Protein AF-C4Y8Y9-F1 (afdb_monomer)

Foldseek 3Di:
DLVVVLVVLQVVLVVVVLLVLVVVVCVPDPPDQDLPDPNLVSLLVVLVSLLSQLLVCQLFLHARPDDPCNVVSLVSVPSNDHPPDDPLVVLLSLVSVVSVLLRVLLVVQVPDVVRDLDAPVPSPPVLVVSLVPDDPLALSNLLSQLLSLLRVLSSLLVVVLVVLVPDDPPDPDVVNLVVVVVSLVVNLVSLLSNLVSLLVSLVSLLVLVVCVVPDLPSLSSQLRSVNLQSLLCSLVSLLLSVLSLVLCLQQPQDQVSLVSSLVSLVSSVNSVVSSVVQLVVLLVLVVVLVVVVVVPPPDDDDPPPVVSVSSQSRGDHPVSSVVSVVVSVVSPDDSPDRDHRDNDDPVSNVVSVSVSSVCSNPPSSVSVVCCSNRHDD

Sequence (377 aa):
FTLWLISMSRSYLTDFKVMENFAELLRNNADSLNPDDIRLHLPRLYLSLFIIDNCFSLSFGCQSFLPDSFDLLYDNLSRLIPPNTSSCFVSNVQMAKIFHILVNDRRKSVLSVPAQTRRYSHLDPSFDYVRSKLHPRSYSLFFVNLLKDKCELYDFLMQLYDYLKCLPASNFDDDIYETIIEHQLKITRLVKKLSQSLLSFANYVSTIYSQQQASLSMGNDLLSPFFNVSYAQSFKLIKCCKLLIDSFFTHASDGELVSRSVKINQDLSIAYNLLMSNLNNNYNVVKNLRATFSRGFGGGTPGLSSTSEQVSSKCLGFASISMISKKVELLKLDFSNCPSPVDVSLGIKKKNIDVWKGEYLESIFPFFLTDDSEGWY

pLDDT: mean 77.34, std 14.38, range [33.84, 96.0]

Organism: Clavispora lusitaniae (strain ATCC 42720) (NCBI:txid306902)

Radius of gyration: 24.08 Å; Cα contacts (8 Å, |Δi|>4): 292; chains: 1; bounding box: 57×54×69 Å

Mean predicted aligned error: 10.25 Å

Solvent-accessible surface area (backbone atoms only — not comparable to full-atom values): 21383 Å² total; per-residue (Å²): 109,71,69,57,51,54,52,51,54,47,49,58,47,55,75,67,35,42,69,62,55,47,58,48,47,55,73,74,57,64,90,74,64,58,38,85,40,75,85,42,50,59,56,51,51,51,54,50,49,49,47,52,38,42,51,49,17,45,69,63,39,48,80,63,86,74,75,102,54,61,64,68,55,61,79,42,38,81,49,63,41,54,94,85,57,57,69,58,58,56,52,48,54,56,48,41,53,54,48,45,51,49,51,51,54,49,55,55,39,76,71,35,83,73,68,58,82,74,44,58,91,64,58,53,74,63,54,63,56,53,56,72,71,45,55,95,88,36,69,68,43,44,51,52,51,36,53,51,38,47,35,54,40,49,39,48,51,53,53,48,51,59,51,58,71,72,51,75,96,82,70,82,46,70,69,56,50,52,52,50,50,53,49,53,51,49,50,52,53,38,46,42,52,34,34,51,34,47,30,51,39,25,50,51,53,48,50,48,62,60,45,43,81,77,37,85,78,74,32,57,69,52,58,34,79,62,45,63,52,56,56,53,43,51,57,52,51,49,48,58,47,44,55,58,41,51,49,35,64,75,34,54,56,44,51,66,59,39,54,54,38,50,55,43,48,51,42,40,45,52,24,49,50,43,44,52,53,51,52,52,51,41,50,53,53,53,52,51,51,50,54,53,60,69,66,56,80,72,84,68,84,83,75,84,60,77,68,64,63,62,58,69,57,48,45,75,51,70,68,55,48,56,52,38,54,56,52,54,63,72,64,68,83,78,75,83,83,72,78,77,73,58,91,61,58,71,75,55,41,55,54,25,48,55,52,44,50,50,46,38,68,73,51,51,48,52,49,54,54,46,42,49,60,57,46,42,122

Secondary structure (DSSP, 8-state):
-HHHHHHHHHHHHHHTTHHHHHHHHHHH--S---TT-GGGHHHHHHHHHHHHHHHHHHHHT----S-S-HHHHHHTHHHHS-TT--HHHHHHHHHHHHHHHHHHHHHHHHT-SS-----GGGS-THHHHHHHTS-TTSHHHHHHHHHHHHHHHHHHHHHHHHHHHHS-TT---HHHHHHHHHHHHHHHHHHHHHHHHHHHHHHHHHHHHHHHTT-SSGGGGGG-HHHHHHHHHHHHHHHHHHHHHHHHHHH---HHHHHHHHHHHHHHHHHHHHHHHHHHHHHHHHHHHHHHHHHSSSSS-----HHHHHHHTSS--HHHHHHHHHHHHHH-------PPP----HHHHHHHHHHHHHHIIIIIHHHHHHHHHHS--

Structure (mmCIF, N/CA/C/O backbone):
data_AF-C4Y8Y9-F1
#
_entry.id   AF-C4Y8Y9-F1
#
loop_
_atom_site.group_PDB
_atom_site.id
_atom_site.type_symbol
_atom_site.label_atom_id
_atom_site.label_alt_id
_atom_site.label_comp_id
_atom_site.label_asym_id
_atom_site.label_entity_id
_atom_site.label_seq_id
_atom_site.pdbx_PDB_ins_code
_atom_site.Cartn_x
_atom_site.Cartn_y
_atom_site.Cartn_z
_atom_site.occupancy
_atom_site.B_iso_or_equiv
_atom_site.auth_seq_id
_atom_site.auth_comp_id
_atom_site.auth_asym_id
_atom_site.auth_atom_id
_atom_site.pdbx_PDB_model_num
ATOM 1 N N . PHE A 1 1 ? -6.750 0.121 -23.283 1.00 58.53 1 PHE A N 1
ATOM 2 C CA . PHE A 1 1 ? -5.583 0.666 -24.008 1.00 58.53 1 PHE A CA 1
ATOM 3 C C . PHE A 1 1 ? -4.261 0.196 -23.395 1.00 58.53 1 PHE A C 1
ATOM 5 O O . PHE A 1 1 ? -3.571 -0.565 -24.052 1.00 58.53 1 PHE A O 1
ATOM 12 N N . THR A 1 2 ? -3.934 0.527 -22.137 1.00 69.19 2 THR A N 1
ATOM 13 C CA . THR A 1 2 ? -2.657 0.132 -21.490 1.00 69.19 2 THR A CA 1
ATOM 14 C C . THR A 1 2 ? -2.396 -1.379 -21.477 1.00 69.19 2 THR A C 1
ATOM 16 O O . THR A 1 2 ? -1.322 -1.818 -21.862 1.00 69.19 2 THR A O 1
ATOM 19 N N . LEU A 1 3 ? -3.400 -2.184 -21.126 1.00 72.06 3 LEU A N 1
ATOM 20 C CA . LEU A 1 3 ? -3.298 -3.650 -21.102 1.00 72.06 3 LEU A CA 1
ATOM 21 C C . LEU A 1 3 ? -3.025 -4.256 -22.491 1.00 72.06 3 LEU A C 1
ATOM 23 O O . LEU A 1 3 ? -2.255 -5.201 -22.625 1.00 72.06 3 LEU A O 1
ATOM 27 N N . TRP A 1 4 ? -3.604 -3.663 -23.537 1.00 75.69 4 TRP A N 1
ATOM 28 C CA . TRP A 1 4 ? -3.367 -4.074 -24.921 1.00 75.69 4 TRP A CA 1
ATOM 29 C C . TRP A 1 4 ? -1.930 -3.772 -25.357 1.00 75.69 4 TRP A C 1
ATOM 31 O O . TRP A 1 4 ? -1.283 -4.634 -25.939 1.00 75.69 4 TRP A O 1
ATOM 41 N N . LEU A 1 5 ? -1.395 -2.600 -24.993 1.00 77.62 5 LEU A N 1
ATOM 42 C CA . LEU A 1 5 ? 0.005 -2.257 -25.254 1.00 77.62 5 LEU A CA 1
ATOM 43 C C . LEU A 1 5 ? 0.971 -3.208 -24.540 1.00 77.62 5 LEU A C 1
ATOM 45 O O . LEU A 1 5 ? 1.889 -3.713 -25.176 1.00 77.62 5 LEU A O 1
ATOM 49 N N . ILE A 1 6 ? 0.737 -3.505 -23.255 1.00 82.25 6 ILE A N 1
ATOM 50 C CA . ILE A 1 6 ? 1.566 -4.457 -22.496 1.00 82.25 6 ILE A CA 1
ATOM 51 C C . ILE A 1 6 ? 1.555 -5.832 -23.176 1.00 82.25 6 ILE A C 1
ATOM 53 O O . ILE A 1 6 ? 2.609 -6.428 -23.389 1.00 82.25 6 ILE A O 1
ATOM 57 N N . SER A 1 7 ? 0.372 -6.313 -23.568 1.00 78.88 7 SER A N 1
ATOM 58 C CA . SER A 1 7 ? 0.209 -7.603 -24.241 1.00 78.88 7 SER A CA 1
ATOM 59 C C . SER A 1 7 ? 0.896 -7.650 -25.611 1.00 78.88 7 SER A C 1
ATOM 61 O O . SER A 1 7 ? 1.605 -8.616 -25.894 1.00 78.88 7 SER A O 1
ATOM 63 N N . MET A 1 8 ? 0.761 -6.607 -26.438 1.00 82.94 8 MET A N 1
ATOM 64 C CA . MET A 1 8 ? 1.449 -6.539 -27.730 1.00 82.94 8 MET A CA 1
ATOM 65 C C . MET A 1 8 ? 2.966 -6.474 -27.565 1.00 82.94 8 MET A C 1
ATOM 67 O O . MET A 1 8 ? 3.682 -7.238 -28.209 1.00 82.94 8 MET A O 1
ATOM 71 N N . SER A 1 9 ? 3.468 -5.605 -26.683 1.00 84.62 9 SER A N 1
ATOM 72 C CA . SER A 1 9 ? 4.904 -5.499 -26.408 1.00 84.62 9 SER A CA 1
ATOM 73 C C . SER A 1 9 ? 5.473 -6.815 -25.884 1.00 84.62 9 SER A C 1
ATOM 75 O O . SER A 1 9 ? 6.554 -7.218 -26.310 1.00 84.62 9 SER A O 1
ATOM 77 N N . ARG A 1 10 ? 4.732 -7.528 -25.024 1.00 82.56 10 ARG A N 1
ATOM 78 C CA . ARG A 1 10 ? 5.098 -8.880 -24.588 1.00 82.56 10 ARG A CA 1
ATOM 79 C C . ARG A 1 10 ? 5.205 -9.831 -25.776 1.00 82.56 10 ARG A C 1
ATOM 81 O O . ARG A 1 10 ? 6.195 -10.551 -25.844 1.00 82.56 10 ARG A O 1
ATOM 88 N N . SER A 1 11 ? 4.223 -9.846 -26.679 1.00 83.56 11 SER A N 1
ATOM 89 C CA . SER A 1 11 ? 4.237 -10.728 -27.856 1.00 83.56 11 SER A CA 1
ATOM 90 C C . SER A 1 11 ? 5.502 -10.508 -28.681 1.00 83.56 11 SER A C 1
ATOM 92 O O . SER A 1 11 ? 6.286 -11.436 -28.839 1.00 83.56 11 SER A O 1
ATOM 94 N N . TYR A 1 12 ? 5.773 -9.260 -29.077 1.00 85.44 12 TYR A N 1
ATOM 95 C CA . TYR A 1 12 ? 6.965 -8.929 -29.860 1.00 85.44 12 TYR A CA 1
ATOM 96 C C . TYR A 1 12 ? 8.263 -9.334 -29.150 1.00 85.44 12 TYR A C 1
ATOM 98 O O . TYR A 1 12 ? 9.140 -9.943 -29.754 1.00 85.44 12 TYR A O 1
ATOM 106 N N . LEU A 1 13 ? 8.402 -9.033 -27.856 1.00 84.12 13 LEU A N 1
ATOM 107 C CA . LEU A 1 13 ? 9.619 -9.362 -27.101 1.00 84.12 13 LEU A CA 1
ATOM 108 C C . LEU A 1 13 ? 9.767 -10.872 -26.846 1.00 84.12 13 LEU A C 1
ATOM 110 O O . LEU A 1 13 ? 10.887 -11.364 -26.704 1.00 84.12 13 LEU A O 1
ATOM 114 N N . THR A 1 14 ? 8.660 -11.615 -26.833 1.00 82.88 14 THR A N 1
ATOM 115 C CA . THR A 1 14 ? 8.671 -13.083 -26.768 1.00 82.88 14 THR A CA 1
ATOM 116 C C . THR A 1 14 ? 9.121 -13.680 -28.099 1.00 82.88 14 THR A C 1
ATOM 118 O O . THR A 1 14 ? 9.955 -14.582 -28.092 1.00 82.88 14 THR A O 1
ATOM 121 N N . ASP A 1 15 ? 8.664 -13.131 -29.229 1.00 85.75 15 ASP A N 1
ATOM 122 C CA . ASP A 1 15 ? 9.084 -13.567 -30.569 1.00 85.75 15 ASP A CA 1
ATOM 123 C C . ASP A 1 15 ? 10.597 -13.386 -30.774 1.00 85.75 15 ASP A C 1
ATOM 125 O O . ASP A 1 15 ? 11.265 -14.239 -31.357 1.00 85.75 15 ASP A O 1
ATOM 129 N N . PHE A 1 16 ? 11.171 -12.319 -30.208 1.00 85.75 16 PHE A N 1
ATOM 130 C CA . PHE A 1 16 ? 12.621 -12.096 -30.183 1.00 85.75 16 PHE A CA 1
ATOM 131 C C . PHE A 1 16 ? 13.383 -12.969 -29.179 1.00 85.75 16 PHE A C 1
ATOM 133 O O . PHE A 1 16 ? 14.603 -12.833 -29.076 1.00 85.75 16 PHE A O 1
ATOM 140 N N . LYS A 1 17 ? 12.700 -13.835 -28.418 1.00 88.12 17 LYS A N 1
ATOM 141 C CA . LYS A 1 17 ? 13.302 -14.731 -27.419 1.00 88.12 17 LYS A CA 1
ATOM 142 C C . LYS A 1 17 ? 14.250 -14.004 -26.463 1.00 88.12 17 LYS A C 1
ATOM 144 O O . LYS A 1 17 ? 15.302 -14.521 -26.090 1.00 88.12 17 LYS A O 1
ATOM 149 N N . VAL A 1 18 ? 13.886 -12.780 -26.066 1.00 88.44 18 VAL A N 1
ATOM 150 C CA . VAL A 1 18 ? 14.783 -11.855 -25.347 1.00 88.44 18 VAL A CA 1
ATOM 151 C C . VAL A 1 18 ? 15.387 -12.496 -24.098 1.00 88.44 18 VAL A C 1
ATOM 153 O O . VAL A 1 18 ? 16.582 -12.349 -23.860 1.00 88.44 18 VAL A O 1
ATOM 156 N N . MET A 1 19 ? 14.594 -13.252 -23.335 1.00 88.62 19 MET A N 1
ATOM 157 C CA . MET A 1 19 ? 15.069 -13.914 -22.116 1.00 88.62 19 MET A CA 1
ATOM 158 C C . MET A 1 19 ? 15.982 -15.114 -22.385 1.00 88.62 19 MET A C 1
ATOM 160 O O . MET A 1 19 ? 16.960 -15.285 -21.661 1.00 88.62 19 MET A O 1
ATOM 164 N N . GLU A 1 20 ? 15.711 -15.916 -23.421 1.00 87.94 20 GLU A N 1
ATOM 165 C CA . GLU A 1 20 ? 16.582 -17.037 -23.814 1.00 87.94 20 GLU A CA 1
ATOM 166 C C . GLU A 1 20 ? 17.945 -16.505 -24.268 1.00 87.94 20 GLU A C 1
ATOM 168 O O . GLU A 1 20 ? 18.982 -16.923 -23.751 1.00 87.94 20 GLU A O 1
ATOM 173 N N . ASN A 1 21 ? 17.921 -15.504 -25.154 1.00 88.25 21 ASN A N 1
ATOM 174 C CA . ASN A 1 21 ? 19.111 -14.850 -25.690 1.00 88.25 21 ASN A CA 1
ATOM 175 C C . ASN A 1 21 ? 19.920 -14.161 -24.588 1.00 88.25 21 ASN A C 1
ATOM 177 O O . ASN A 1 21 ? 21.147 -14.232 -24.578 1.00 88.25 21 ASN A O 1
ATOM 181 N N . PHE A 1 22 ? 19.250 -13.519 -23.627 1.00 89.56 22 PHE A N 1
ATOM 182 C CA . PHE A 1 22 ? 19.924 -12.915 -22.482 1.00 89.56 22 PHE A CA 1
ATOM 183 C C . PHE A 1 22 ? 20.553 -13.974 -21.570 1.00 89.56 22 PHE A C 1
ATOM 185 O O . PHE A 1 22 ? 21.711 -13.840 -21.186 1.00 89.56 22 PHE A O 1
ATOM 192 N N . ALA A 1 23 ? 19.843 -15.062 -21.266 1.00 88.56 23 ALA A N 1
ATOM 193 C CA . ALA A 1 23 ? 20.385 -16.154 -20.459 1.00 88.56 23 ALA A CA 1
ATOM 194 C C . ALA A 1 23 ? 21.573 -16.857 -21.139 1.00 88.56 23 ALA A C 1
ATOM 196 O O . ALA A 1 23 ? 22.487 -17.329 -20.464 1.00 88.56 23 ALA A O 1
ATOM 197 N N . GLU A 1 24 ? 21.573 -16.967 -22.466 1.00 88.69 24 GLU A N 1
ATOM 198 C CA . GLU A 1 24 ? 22.717 -17.458 -23.238 1.00 88.69 24 GLU A CA 1
ATOM 199 C C . GLU A 1 24 ? 23.889 -16.465 -23.216 1.00 88.69 24 GLU A C 1
ATOM 201 O O . GLU A 1 24 ? 25.024 -16.858 -22.949 1.00 88.69 24 GLU A O 1
ATOM 206 N N . LEU A 1 25 ? 23.618 -15.169 -23.391 1.00 87.31 25 LEU A N 1
ATOM 207 C CA . LEU A 1 25 ? 24.622 -14.108 -23.302 1.00 87.31 25 LEU A CA 1
ATOM 208 C C . LEU A 1 25 ? 25.346 -14.120 -21.945 1.00 87.31 25 LEU A C 1
ATOM 210 O O . LEU A 1 25 ? 26.573 -14.039 -21.896 1.00 87.31 25 LEU A O 1
ATOM 214 N N . LEU A 1 26 ? 24.593 -14.280 -20.850 1.00 86.88 26 LEU A N 1
ATOM 215 C CA . LEU A 1 26 ? 25.145 -14.378 -19.495 1.00 86.88 26 LEU A CA 1
ATOM 216 C C . LEU A 1 26 ? 26.037 -15.613 -19.304 1.00 86.88 26 LEU A C 1
ATOM 218 O O . LEU A 1 26 ? 26.989 -15.544 -18.530 1.00 86.88 26 LEU A O 1
ATOM 222 N N . ARG A 1 27 ? 25.743 -16.722 -19.996 1.00 85.75 27 ARG A N 1
ATOM 223 C CA . ARG A 1 27 ? 26.539 -17.959 -19.950 1.00 85.75 27 ARG A CA 1
ATOM 224 C C . ARG A 1 27 ? 27.816 -17.871 -20.787 1.00 85.75 27 ARG A C 1
ATOM 226 O O . ARG A 1 27 ? 28.818 -18.464 -20.403 1.00 85.75 27 ARG A O 1
ATOM 233 N N . ASN A 1 28 ? 27.786 -17.131 -21.896 1.00 82.38 28 ASN A N 1
ATOM 234 C CA . ASN A 1 28 ? 28.814 -17.224 -22.935 1.00 82.38 28 ASN A CA 1
ATOM 235 C C . ASN A 1 28 ? 29.910 -16.150 -22.900 1.00 82.38 28 ASN A C 1
ATOM 237 O O . ASN A 1 28 ? 30.911 -16.360 -23.570 1.00 82.38 28 ASN A O 1
ATOM 241 N N . ASN A 1 29 ? 29.758 -15.019 -22.198 1.00 68.94 29 ASN A N 1
ATOM 242 C CA . ASN A 1 29 ? 30.844 -14.045 -21.949 1.00 68.94 29 ASN A CA 1
ATOM 243 C C . ASN A 1 29 ? 30.391 -12.978 -20.938 1.00 68.94 29 ASN A C 1
ATOM 245 O O . ASN A 1 29 ? 30.041 -11.849 -21.277 1.00 68.94 29 ASN A O 1
ATOM 249 N N . ALA A 1 30 ? 30.368 -13.378 -19.671 1.00 58.88 30 ALA A N 1
ATOM 250 C CA . ALA A 1 30 ? 29.755 -12.650 -18.567 1.00 58.88 30 ALA A CA 1
ATOM 251 C C . ALA A 1 30 ? 30.526 -11.389 -18.105 1.00 58.88 30 ALA A C 1
ATOM 253 O O . ALA A 1 30 ? 29.905 -10.449 -17.609 1.00 58.88 30 ALA A O 1
ATOM 254 N N . ASP A 1 31 ? 31.852 -11.352 -18.260 1.00 61.31 31 ASP A N 1
ATOM 255 C CA . ASP A 1 31 ? 32.698 -10.404 -17.511 1.00 61.31 31 ASP A CA 1
ATOM 256 C C . ASP A 1 31 ? 33.137 -9.158 -18.302 1.00 61.31 31 ASP A C 1
ATOM 258 O O . ASP A 1 31 ? 33.762 -8.264 -17.737 1.00 61.31 31 ASP A O 1
ATOM 262 N N . SER A 1 32 ? 32.798 -9.057 -19.594 1.00 65.06 32 SER A N 1
ATOM 263 C CA . SER A 1 32 ? 33.293 -7.993 -20.490 1.00 65.06 32 SER A CA 1
ATOM 264 C C . SER A 1 32 ? 32.213 -7.189 -21.219 1.00 65.06 32 SER A C 1
ATOM 266 O O . SER A 1 32 ? 32.539 -6.328 -22.038 1.00 65.06 32 SER A O 1
ATOM 268 N N . LEU A 1 33 ? 30.929 -7.439 -20.945 1.00 73.38 33 LEU A N 1
ATOM 269 C CA . LEU A 1 33 ? 29.851 -6.692 -21.589 1.00 73.38 33 LEU A CA 1
ATOM 270 C C . LEU A 1 33 ? 29.821 -5.259 -21.064 1.00 73.38 33 LEU A C 1
ATOM 272 O O . LEU A 1 33 ? 29.520 -5.010 -19.895 1.00 73.38 33 LEU A O 1
ATOM 276 N N . ASN A 1 34 ? 30.112 -4.315 -21.957 1.00 79.25 34 ASN A N 1
ATOM 277 C CA . ASN A 1 34 ? 29.852 -2.910 -21.699 1.00 79.25 34 ASN A CA 1
ATOM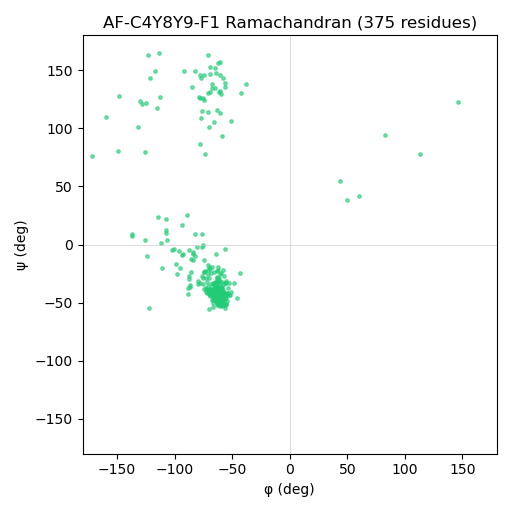 278 C C . ASN A 1 34 ? 28.335 -2.746 -21.488 1.00 79.25 34 ASN A C 1
ATOM 280 O O . ASN A 1 34 ? 27.570 -3.236 -22.323 1.00 79.25 34 ASN A O 1
ATOM 284 N N . PRO A 1 35 ? 27.878 -2.058 -20.426 1.00 79.12 35 PRO A N 1
ATOM 285 C CA . PRO A 1 35 ? 26.469 -1.733 -20.261 1.00 79.12 35 PRO A CA 1
ATOM 286 C C . PRO A 1 35 ? 25.851 -1.125 -21.525 1.00 79.12 35 PRO A C 1
ATOM 288 O O . PRO A 1 35 ? 24.697 -1.393 -21.826 1.00 79.12 35 PRO A O 1
ATOM 291 N N . ASP A 1 36 ? 26.593 -0.357 -22.314 1.00 77.62 36 ASP A N 1
ATOM 292 C CA . ASP A 1 36 ? 26.075 0.276 -23.532 1.00 77.62 36 ASP A CA 1
ATOM 293 C C . ASP A 1 36 ? 26.048 -0.642 -24.768 1.00 77.62 36 ASP A C 1
ATOM 295 O O . ASP A 1 36 ? 25.754 -0.182 -25.870 1.00 77.62 36 ASP A O 1
ATOM 299 N N . ASP A 1 37 ? 26.312 -1.943 -24.611 1.00 83.56 37 ASP A N 1
ATOM 300 C CA . ASP A 1 37 ? 26.174 -2.915 -25.696 1.00 83.56 37 ASP A CA 1
ATOM 301 C C . ASP A 1 37 ? 24.719 -2.969 -26.195 1.00 83.56 37 ASP A C 1
ATOM 303 O O . ASP A 1 37 ? 23.761 -3.115 -25.424 1.00 83.56 37 ASP A O 1
ATOM 307 N N . ILE A 1 38 ? 24.559 -2.907 -27.521 1.00 82.94 38 ILE A N 1
ATOM 308 C CA . ILE A 1 38 ? 23.267 -2.982 -28.203 1.00 82.94 38 ILE A CA 1
ATOM 309 C C . ILE A 1 38 ? 22.458 -4.220 -27.776 1.00 82.94 38 ILE A C 1
ATOM 311 O O . ILE A 1 38 ? 21.231 -4.163 -27.659 1.00 82.94 38 ILE A O 1
ATOM 315 N N . ARG A 1 39 ? 23.148 -5.328 -27.474 1.00 83.38 39 ARG A N 1
ATOM 316 C CA . ARG A 1 39 ? 22.562 -6.604 -27.038 1.00 83.38 39 ARG A CA 1
ATOM 317 C C . ARG A 1 39 ? 21.809 -6.492 -25.710 1.0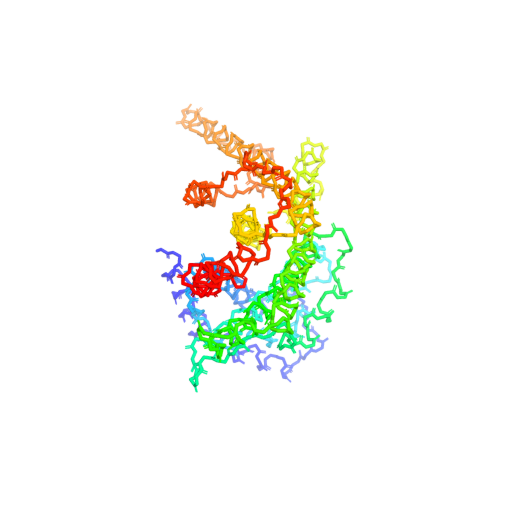0 83.38 39 ARG A C 1
ATOM 319 O O . ARG A 1 39 ? 20.964 -7.335 -25.422 1.00 83.38 39 ARG A O 1
ATOM 326 N N . LEU A 1 40 ? 22.069 -5.449 -24.920 1.00 86.50 40 LEU A N 1
ATOM 327 C CA . LEU A 1 40 ? 21.435 -5.214 -23.622 1.00 86.50 40 LEU A CA 1
ATOM 328 C C . LEU A 1 40 ? 20.193 -4.312 -23.704 1.00 86.50 40 LEU A C 1
ATOM 330 O O . LEU A 1 40 ? 19.441 -4.235 -22.731 1.00 86.50 40 LEU A O 1
ATOM 334 N N . HIS A 1 41 ? 19.899 -3.676 -24.847 1.00 87.25 41 HIS A N 1
ATOM 335 C CA . HIS A 1 41 ? 18.712 -2.816 -24.969 1.00 87.25 41 HIS A CA 1
ATOM 336 C C . HIS A 1 41 ? 17.390 -3.573 -24.868 1.00 87.25 41 HIS A C 1
ATOM 338 O O . HIS A 1 41 ? 16.479 -3.100 -24.190 1.00 87.25 41 HIS A O 1
ATOM 344 N N . LEU A 1 42 ? 17.272 -4.744 -25.502 1.00 89.75 42 LEU A N 1
ATOM 345 C CA . LEU A 1 42 ? 16.048 -5.545 -25.410 1.00 89.75 42 LEU A CA 1
ATOM 346 C C . LEU A 1 42 ? 15.796 -6.045 -23.973 1.00 89.75 42 LEU A C 1
ATOM 348 O O . LEU A 1 42 ? 14.683 -5.843 -23.486 1.00 89.75 42 LEU A O 1
ATOM 352 N N . PRO A 1 43 ? 16.793 -6.586 -23.240 1.00 89.88 43 PRO A N 1
ATOM 353 C CA . PRO A 1 43 ? 16.654 -6.877 -21.810 1.00 89.88 43 PRO A CA 1
ATOM 354 C C . PRO A 1 43 ? 16.235 -5.667 -20.959 1.00 89.88 43 PRO A C 1
ATOM 356 O O . PRO A 1 43 ? 15.353 -5.790 -20.110 1.00 89.88 43 PRO A O 1
ATOM 359 N N . ARG A 1 44 ? 16.804 -4.477 -21.203 1.00 88.75 44 ARG A N 1
ATOM 360 C CA . ARG A 1 44 ? 16.419 -3.230 -20.506 1.00 88.75 44 ARG A CA 1
ATOM 361 C C . ARG A 1 44 ? 14.974 -2.824 -20.783 1.00 88.75 44 ARG A C 1
ATOM 363 O O . ARG A 1 44 ? 14.249 -2.421 -19.869 1.00 88.75 44 ARG A O 1
ATOM 370 N N . LEU A 1 45 ? 14.546 -2.921 -22.040 1.00 88.75 45 LEU A N 1
ATOM 371 C CA . LEU A 1 45 ? 13.167 -2.642 -22.428 1.00 88.75 45 LEU A CA 1
ATOM 372 C C . LEU A 1 45 ? 12.209 -3.647 -21.778 1.00 88.75 45 LEU A C 1
ATOM 374 O O . LEU A 1 45 ? 11.156 -3.254 -21.280 1.00 88.75 45 LEU A O 1
ATOM 378 N N . TYR A 1 46 ? 12.603 -4.919 -21.707 1.00 89.31 46 TYR A N 1
ATOM 379 C CA . TYR A 1 46 ? 11.822 -5.962 -21.050 1.00 89.31 46 TYR A CA 1
ATOM 380 C C . TYR A 1 46 ? 11.710 -5.732 -19.533 1.00 89.31 46 TYR A C 1
ATOM 382 O O . TYR A 1 46 ? 10.613 -5.822 -18.987 1.00 89.31 46 TYR A O 1
ATOM 390 N N . LEU A 1 47 ? 12.792 -5.313 -18.861 1.00 88.81 47 LEU A N 1
ATOM 391 C CA . LEU A 1 47 ? 12.753 -4.870 -17.457 1.00 88.81 47 LEU A CA 1
ATOM 392 C C . LEU A 1 47 ? 11.784 -3.693 -17.258 1.00 88.81 47 LEU A C 1
ATOM 394 O O . LEU A 1 47 ? 11.023 -3.657 -16.294 1.00 88.81 47 LEU A O 1
ATOM 398 N N . SER A 1 48 ? 11.784 -2.738 -18.187 1.00 87.81 48 SER A N 1
ATOM 399 C CA . SER A 1 48 ? 10.884 -1.582 -18.128 1.00 87.81 48 SER A CA 1
ATOM 400 C C . SER A 1 48 ? 9.421 -2.004 -18.303 1.00 87.81 48 SER A C 1
ATOM 402 O O . SER A 1 48 ? 8.543 -1.500 -17.603 1.00 87.81 48 SER A O 1
ATOM 404 N N . LEU A 1 49 ? 9.158 -2.978 -19.180 1.00 88.75 49 LEU A N 1
ATOM 405 C CA . LEU A 1 49 ? 7.832 -3.564 -19.361 1.00 88.75 49 LEU A CA 1
ATOM 406 C C . LEU A 1 49 ? 7.356 -4.279 -18.086 1.00 88.75 49 LEU A C 1
ATOM 408 O O . LEU A 1 49 ? 6.203 -4.097 -17.703 1.00 88.75 49 LEU A O 1
ATOM 412 N N . PHE A 1 50 ? 8.242 -4.997 -17.383 1.00 88.88 50 PHE A N 1
ATOM 413 C CA . PHE A 1 50 ? 7.945 -5.572 -16.063 1.00 88.88 50 PHE A CA 1
ATOM 414 C C . PHE A 1 50 ? 7.529 -4.526 -15.037 1.00 88.88 50 PHE A C 1
ATOM 416 O O . PHE A 1 50 ? 6.548 -4.716 -14.321 1.00 88.88 50 PHE A O 1
ATOM 423 N N . ILE A 1 51 ? 8.253 -3.409 -14.971 1.00 87.62 51 ILE A N 1
ATOM 424 C CA . ILE A 1 51 ? 7.924 -2.313 -14.054 1.00 87.62 51 ILE A CA 1
ATOM 425 C C . ILE A 1 51 ? 6.527 -1.761 -14.355 1.00 87.62 51 ILE A C 1
ATOM 427 O O . ILE A 1 51 ? 5.727 -1.570 -13.438 1.00 87.62 51 ILE A O 1
ATOM 431 N N . ILE A 1 52 ? 6.217 -1.534 -15.634 1.00 86.19 52 ILE A N 1
ATOM 432 C CA . ILE A 1 52 ? 4.912 -1.025 -16.070 1.00 86.19 52 ILE A CA 1
ATOM 433 C C . ILE A 1 52 ? 3.795 -2.019 -15.731 1.00 86.19 52 ILE A C 1
ATOM 435 O O . ILE A 1 52 ? 2.770 -1.612 -15.182 1.00 86.19 52 ILE A O 1
ATOM 439 N N . ASP A 1 53 ? 3.995 -3.305 -16.021 1.00 86.31 53 ASP A N 1
ATOM 440 C CA . ASP A 1 53 ? 3.015 -4.362 -15.760 1.00 86.31 53 ASP A CA 1
ATOM 441 C C . ASP A 1 53 ? 2.749 -4.537 -14.259 1.00 86.31 53 ASP A C 1
ATOM 443 O O . ASP A 1 53 ? 1.592 -4.590 -13.842 1.00 86.31 53 ASP A O 1
ATOM 447 N N . ASN A 1 54 ? 3.788 -4.513 -13.417 1.00 86.31 54 ASN A N 1
ATOM 448 C CA . ASN A 1 54 ? 3.634 -4.574 -11.961 1.00 86.31 54 ASN A CA 1
ATOM 449 C C . ASN A 1 54 ? 2.870 -3.353 -11.418 1.00 86.31 54 ASN A C 1
ATOM 451 O O . ASN A 1 54 ? 1.932 -3.504 -10.632 1.00 86.31 54 ASN A O 1
ATOM 455 N N . CYS A 1 55 ? 3.219 -2.140 -11.864 1.00 81.19 55 CYS A N 1
ATOM 456 C CA . CYS A 1 55 ? 2.506 -0.916 -11.487 1.00 81.19 55 CYS A CA 1
ATOM 457 C C . CYS A 1 55 ? 1.032 -0.959 -11.906 1.00 81.19 55 CYS A C 1
ATOM 459 O O . CYS A 1 55 ? 0.157 -0.562 -11.132 1.00 81.19 55 CYS A O 1
ATOM 461 N N . PHE A 1 56 ? 0.743 -1.449 -13.113 1.00 80.56 56 PHE A N 1
ATOM 462 C CA . PHE A 1 56 ? -0.620 -1.611 -13.614 1.00 80.56 56 PHE A CA 1
ATOM 463 C C . PHE A 1 56 ? -1.394 -2.656 -12.796 1.00 80.56 56 PHE A C 1
ATOM 465 O O . PHE A 1 56 ? -2.494 -2.378 -12.316 1.00 80.56 56 PHE A O 1
ATOM 472 N N . SER A 1 57 ? -0.779 -3.814 -12.558 1.00 80.44 57 SER A N 1
ATOM 473 C CA . SER A 1 57 ? -1.335 -4.921 -11.773 1.00 80.44 57 SER A CA 1
ATOM 474 C C . SER A 1 57 ? -1.755 -4.485 -10.373 1.00 80.44 57 SER A C 1
ATOM 476 O O . SER A 1 57 ? -2.872 -4.779 -9.945 1.00 80.44 57 SER A O 1
ATOM 478 N N . LEU A 1 58 ? -0.905 -3.719 -9.683 1.00 77.44 58 LEU A N 1
ATOM 479 C CA . LEU A 1 58 ? -1.202 -3.202 -8.344 1.00 77.44 58 LEU A CA 1
ATOM 480 C C . LEU A 1 58 ? -2.211 -2.047 -8.357 1.00 77.44 58 LEU A C 1
ATOM 482 O O . LEU A 1 58 ? -3.080 -1.988 -7.493 1.00 77.44 58 LEU A O 1
ATOM 486 N N . SER A 1 59 ? -2.148 -1.147 -9.343 1.00 74.69 59 SER A N 1
ATOM 487 C CA . SER A 1 59 ? -3.058 0.011 -9.418 1.00 74.69 59 SER A CA 1
ATOM 488 C C . SER A 1 59 ? -4.517 -0.374 -9.668 1.00 74.69 59 SER A C 1
ATOM 490 O O . SER A 1 59 ? -5.427 0.331 -9.220 1.00 74.69 59 SER A O 1
ATOM 492 N N . PHE A 1 60 ? -4.731 -1.455 -10.423 1.00 74.31 60 PHE A N 1
ATOM 493 C CA . PHE A 1 60 ? -6.051 -1.914 -10.860 1.00 74.31 60 PHE A CA 1
ATOM 494 C C . PHE A 1 60 ? -6.487 -3.229 -10.222 1.00 74.31 60 PHE A C 1
ATOM 496 O O . PHE A 1 60 ? -7.549 -3.736 -10.570 1.00 74.31 60 PHE A O 1
ATOM 503 N N . GLY A 1 61 ? -5.672 -3.812 -9.345 1.00 71.50 61 GLY A N 1
ATOM 504 C CA . GLY A 1 61 ? -5.998 -5.104 -8.769 1.00 71.50 61 GLY A CA 1
ATOM 505 C C . GLY A 1 61 ? -6.140 -6.197 -9.840 1.00 71.50 61 GLY A C 1
ATOM 506 O O . GLY A 1 61 ? -7.012 -7.053 -9.737 1.00 71.50 61 GLY A O 1
ATOM 507 N N . CYS A 1 62 ? -5.268 -6.242 -10.850 1.00 77.00 62 CYS A N 1
ATOM 508 C CA . CYS A 1 62 ? -5.261 -7.312 -11.861 1.00 77.00 62 CYS A CA 1
ATOM 509 C C . CYS A 1 62 ? -3.995 -8.179 -11.771 1.00 77.00 62 CYS A C 1
ATOM 511 O O . CYS A 1 62 ? -3.064 -7.836 -11.043 1.00 77.00 62 CYS A O 1
ATOM 513 N N . GLN A 1 63 ? -3.995 -9.349 -12.413 1.00 79.38 63 GLN A N 1
ATOM 514 C CA . GLN A 1 63 ? -2.808 -10.208 -12.475 1.00 79.38 63 GLN A CA 1
ATOM 515 C C . GLN A 1 63 ? -1.783 -9.624 -13.450 1.00 79.38 63 GLN A C 1
ATOM 517 O O . GLN A 1 63 ? -2.169 -9.068 -14.479 1.00 79.38 63 GLN A O 1
ATOM 522 N N . SER A 1 64 ? -0.495 -9.807 -13.151 1.00 84.31 64 SER A N 1
ATOM 523 C CA . SER A 1 64 ? 0.572 -9.470 -14.092 1.00 84.31 64 SER A CA 1
ATOM 524 C C . SER A 1 64 ? 0.539 -10.396 -15.299 1.00 84.31 64 SER A C 1
ATOM 526 O O . SER A 1 64 ? 0.336 -11.610 -15.177 1.00 84.31 64 SER A O 1
ATOM 528 N N . PHE A 1 65 ? 0.734 -9.794 -16.468 1.00 80.94 65 PHE A N 1
ATOM 529 C CA . PHE A 1 65 ? 0.717 -10.464 -17.760 1.00 80.94 65 PHE A CA 1
ATOM 530 C C . PHE A 1 65 ? 2.068 -11.063 -18.120 1.00 80.94 65 PHE A C 1
ATOM 532 O O . PHE A 1 65 ? 2.116 -11.963 -18.956 1.00 80.94 65 PHE A O 1
ATOM 539 N N . LEU A 1 66 ? 3.166 -10.567 -17.560 1.00 82.75 66 LEU A N 1
ATOM 540 C CA . LEU A 1 66 ? 4.499 -11.070 -17.871 1.00 82.75 66 LEU A CA 1
ATOM 541 C C . LEU A 1 66 ? 4.844 -12.341 -17.069 1.00 82.75 66 LEU A C 1
ATOM 543 O O . LEU A 1 66 ? 4.354 -12.525 -15.950 1.00 82.75 66 LEU A O 1
ATOM 547 N N . PRO A 1 67 ? 5.674 -13.236 -17.642 1.00 76.31 67 PRO A N 1
ATOM 548 C CA . PRO A 1 67 ? 6.121 -14.463 -16.980 1.00 76.31 67 PRO A CA 1
ATOM 549 C C . PRO A 1 67 ? 7.104 -14.185 -15.829 1.00 76.31 67 PRO A C 1
ATOM 551 O O . PRO A 1 67 ? 7.711 -13.118 -15.772 1.00 76.31 67 PRO A O 1
ATOM 554 N N . ASP A 1 68 ? 7.316 -15.166 -14.947 1.00 74.50 68 ASP A N 1
ATOM 555 C CA . ASP A 1 68 ? 8.217 -15.057 -13.787 1.00 74.50 68 ASP A CA 1
ATOM 556 C C . ASP A 1 68 ? 9.694 -15.092 -14.216 1.00 74.50 68 ASP A C 1
ATOM 558 O O . ASP A 1 68 ? 10.372 -16.114 -14.170 1.00 74.50 68 ASP A O 1
ATOM 562 N N . SER A 1 69 ? 10.191 -13.964 -14.724 1.00 84.00 69 SER A N 1
ATOM 563 C CA . SER A 1 69 ? 11.584 -13.812 -15.181 1.00 84.00 69 SER A CA 1
ATOM 564 C C . SER A 1 69 ? 12.224 -12.492 -14.743 1.00 84.00 69 SER A C 1
ATOM 566 O O . SER A 1 69 ? 13.333 -12.170 -15.168 1.00 84.00 69 SER A O 1
ATOM 568 N N . PHE A 1 70 ? 11.535 -11.725 -13.895 1.00 88.12 70 PHE A N 1
ATOM 569 C CA . PHE A 1 70 ? 12.029 -10.455 -13.365 1.00 88.12 70 PHE A CA 1
ATOM 570 C C . PHE A 1 70 ? 13.337 -10.633 -12.585 1.00 88.12 70 PHE A C 1
ATOM 572 O O . PHE A 1 70 ? 14.266 -9.847 -12.759 1.00 88.12 70 PHE A O 1
ATOM 579 N N . ASP A 1 71 ? 13.427 -11.692 -11.779 1.00 88.06 71 ASP A N 1
ATOM 580 C CA . ASP A 1 71 ? 14.573 -11.941 -10.901 1.00 88.06 71 ASP A CA 1
ATOM 581 C C . ASP A 1 71 ? 15.878 -12.116 -11.684 1.00 88.06 71 ASP A C 1
ATOM 583 O O . ASP A 1 71 ? 16.881 -11.508 -11.327 1.00 88.06 71 ASP A O 1
ATOM 587 N N . LEU A 1 72 ? 15.849 -12.802 -12.834 1.00 89.19 72 LEU A N 1
ATOM 588 C CA . LEU A 1 72 ? 17.031 -12.948 -13.692 1.00 89.19 72 LEU A CA 1
ATOM 589 C C . LEU A 1 72 ? 17.587 -11.591 -14.155 1.00 89.19 72 LEU A C 1
ATOM 591 O O . LEU A 1 72 ? 18.803 -11.398 -14.204 1.00 89.19 72 LEU A O 1
ATOM 595 N N . LEU A 1 73 ? 16.708 -10.649 -14.509 1.00 89.75 73 LEU A N 1
ATOM 596 C CA . LEU A 1 73 ? 17.109 -9.297 -14.906 1.00 89.75 73 LEU A CA 1
ATOM 597 C C . LEU A 1 73 ? 17.604 -8.497 -13.698 1.00 89.75 73 LEU A C 1
ATOM 599 O O . LEU A 1 73 ? 18.609 -7.794 -13.796 1.00 89.75 73 LEU A O 1
ATOM 603 N N . TYR A 1 74 ? 16.913 -8.617 -12.563 1.00 88.88 74 TYR A N 1
ATOM 604 C CA . TYR A 1 74 ? 17.237 -7.890 -11.340 1.00 88.88 74 TYR A CA 1
ATOM 605 C C . TYR A 1 74 ? 18.586 -8.318 -10.733 1.00 88.88 74 TYR A C 1
ATOM 607 O O . TYR A 1 74 ? 19.378 -7.485 -10.292 1.00 88.88 74 TYR A O 1
ATOM 615 N N . ASP A 1 75 ? 18.902 -9.607 -10.768 1.00 88.00 75 ASP A N 1
ATOM 616 C CA . ASP A 1 75 ? 20.163 -10.128 -10.236 1.00 88.00 75 ASP A CA 1
ATOM 617 C C . ASP A 1 75 ? 21.368 -9.718 -11.104 1.00 88.00 75 ASP A C 1
ATOM 619 O O . ASP A 1 75 ? 22.501 -9.670 -10.629 1.00 88.00 75 ASP A O 1
ATOM 623 N N . ASN A 1 76 ? 21.123 -9.335 -12.364 1.00 87.94 76 ASN A N 1
ATOM 624 C CA . ASN A 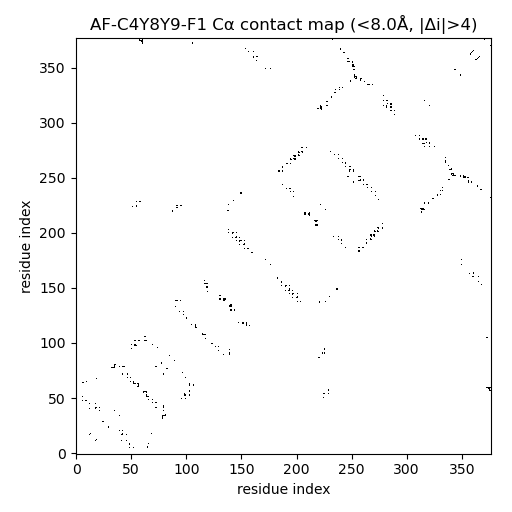1 76 ? 22.139 -8.905 -13.329 1.00 87.94 76 ASN A CA 1
ATOM 625 C C . ASN A 1 76 ? 22.108 -7.388 -13.616 1.00 87.94 76 ASN A C 1
ATOM 627 O O . ASN A 1 76 ? 22.612 -6.933 -14.648 1.00 87.94 76 ASN A O 1
ATOM 631 N N . LEU A 1 77 ? 21.553 -6.575 -12.706 1.00 86.69 77 LEU A N 1
ATOM 632 C CA . LEU A 1 77 ? 21.433 -5.122 -12.899 1.00 8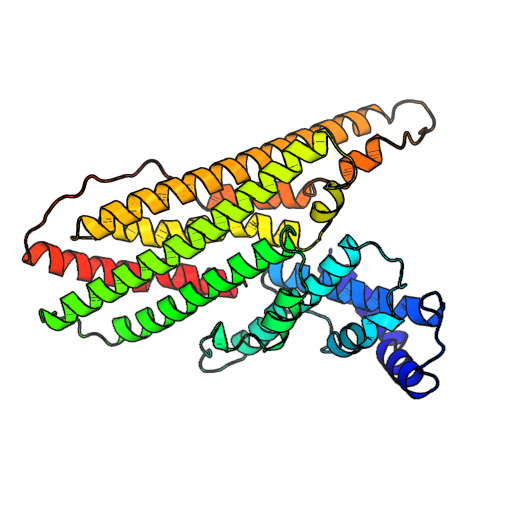6.69 77 LEU A CA 1
ATOM 633 C C . LEU A 1 77 ? 22.762 -4.401 -13.113 1.00 86.69 77 LEU A C 1
ATOM 635 O O . LEU A 1 77 ? 22.789 -3.429 -13.859 1.00 86.69 77 LEU A O 1
ATOM 639 N N . SER A 1 78 ? 23.855 -4.865 -12.503 1.00 84.81 78 SER A N 1
ATOM 640 C CA . SER A 1 78 ? 25.189 -4.270 -12.688 1.00 84.81 78 SER A CA 1
ATOM 641 C C . SER A 1 78 ? 25.665 -4.309 -14.142 1.00 84.81 78 SER A C 1
ATOM 643 O O . SER A 1 78 ? 26.467 -3.473 -14.545 1.00 84.81 78 SER A O 1
ATOM 645 N N . ARG A 1 79 ? 25.153 -5.258 -14.934 1.00 83.75 79 ARG A N 1
ATOM 646 C CA . ARG A 1 79 ? 25.418 -5.377 -16.373 1.00 83.75 79 ARG A CA 1
ATOM 647 C C . ARG A 1 79 ? 24.425 -4.559 -17.186 1.00 83.75 79 ARG A C 1
ATOM 649 O O . ARG A 1 79 ? 24.784 -3.958 -18.189 1.00 83.75 79 ARG A O 1
ATOM 656 N N . LEU A 1 80 ? 23.166 -4.522 -16.750 1.00 84.88 80 LEU A N 1
ATOM 657 C CA . LEU A 1 80 ? 22.101 -3.799 -17.443 1.00 84.88 80 LEU A CA 1
ATOM 658 C C . LEU A 1 80 ? 22.178 -2.285 -17.243 1.00 84.88 80 LEU A C 1
ATOM 660 O O . LEU A 1 80 ? 21.733 -1.549 -18.115 1.00 84.88 80 LEU A O 1
ATOM 664 N N . ILE A 1 81 ? 22.702 -1.791 -16.127 1.00 82.94 81 ILE A N 1
ATOM 665 C CA . ILE A 1 81 ? 22.680 -0.369 -15.781 1.00 82.94 81 ILE A CA 1
ATOM 666 C C . ILE A 1 81 ? 24.111 0.180 -15.800 1.00 82.94 81 ILE A C 1
ATOM 668 O O . ILE A 1 81 ? 24.970 -0.365 -15.109 1.00 82.94 81 ILE A O 1
ATOM 672 N N . PRO A 1 82 ? 24.384 1.272 -16.539 1.00 80.38 82 PRO A N 1
ATOM 673 C CA . PRO A 1 82 ? 25.692 1.916 -16.515 1.00 80.38 82 PRO A CA 1
ATOM 674 C C . PRO A 1 82 ? 26.089 2.360 -15.094 1.00 80.38 82 PRO A C 1
ATOM 676 O O . PRO A 1 82 ? 25.239 2.869 -14.356 1.00 80.38 82 PRO A O 1
ATOM 679 N N . PRO A 1 83 ? 27.373 2.268 -14.703 1.00 73.50 83 PRO A N 1
ATOM 680 C CA . PRO A 1 83 ? 27.825 2.605 -13.348 1.00 73.50 83 PRO A CA 1
ATOM 681 C C . PRO A 1 83 ? 27.610 4.082 -12.969 1.00 73.50 83 PRO A C 1
ATOM 683 O O . PRO A 1 83 ? 27.468 4.395 -11.792 1.00 73.50 83 PRO A O 1
ATOM 686 N N . ASN A 1 84 ? 27.510 4.981 -13.955 1.00 75.25 84 ASN A N 1
ATOM 687 C CA . ASN A 1 84 ? 27.283 6.421 -13.757 1.00 75.25 84 ASN A CA 1
ATOM 688 C C . ASN A 1 84 ? 25.798 6.823 -13.823 1.00 75.25 84 ASN A C 1
ATOM 690 O O . ASN A 1 84 ? 25.471 7.993 -14.034 1.00 75.25 84 ASN A O 1
ATOM 694 N N . THR A 1 85 ? 24.882 5.862 -13.701 1.00 76.31 85 THR A N 1
ATOM 695 C CA . THR A 1 85 ? 23.445 6.140 -13.769 1.00 76.31 85 THR A CA 1
ATOM 696 C C . THR A 1 85 ? 22.977 6.925 -12.543 1.00 76.31 85 THR A C 1
ATOM 698 O O . THR A 1 85 ? 23.494 6.754 -11.440 1.00 76.31 85 THR A O 1
ATOM 701 N N . SER A 1 86 ? 21.982 7.797 -12.728 1.00 73.62 86 SER A N 1
ATOM 702 C CA . SER A 1 86 ? 21.464 8.636 -11.648 1.00 73.62 86 SER A CA 1
ATOM 703 C C . SER A 1 86 ? 20.991 7.801 -10.451 1.00 73.62 86 SER A C 1
ATOM 705 O O . SER A 1 86 ? 20.324 6.773 -10.599 1.00 73.62 86 SER A O 1
ATOM 707 N N . SER A 1 87 ? 21.292 8.275 -9.241 1.00 70.19 87 SER A N 1
ATOM 708 C CA . SER A 1 87 ? 20.882 7.622 -7.989 1.00 70.19 87 SER A CA 1
ATOM 709 C C . SER A 1 87 ? 19.364 7.428 -7.894 1.00 70.19 87 SER A C 1
ATOM 711 O O . SER A 1 87 ? 18.893 6.423 -7.364 1.00 70.19 87 SER A O 1
ATOM 713 N N . CYS A 1 88 ? 18.593 8.355 -8.465 1.00 68.62 88 CYS A N 1
ATOM 714 C CA . CYS A 1 88 ? 17.139 8.278 -8.533 1.00 68.62 88 CYS A CA 1
ATOM 715 C C . CYS A 1 88 ? 16.654 7.088 -9.380 1.00 68.62 88 CYS A C 1
ATOM 717 O O . CYS A 1 88 ? 15.759 6.350 -8.970 1.00 68.62 88 CYS A O 1
ATOM 719 N N . PHE A 1 89 ? 17.280 6.843 -10.536 1.00 74.69 89 PHE A N 1
ATOM 720 C CA . PHE A 1 89 ? 16.944 5.688 -11.365 1.00 74.69 89 PHE A CA 1
ATOM 721 C C . PHE A 1 89 ? 17.263 4.373 -10.647 1.00 74.69 89 PHE A C 1
ATOM 723 O O . PHE A 1 89 ? 16.424 3.475 -10.616 1.00 74.69 89 PHE A O 1
ATOM 730 N N . VAL A 1 90 ? 18.430 4.281 -10.002 1.00 75.50 90 VAL A N 1
ATOM 731 C CA . VAL A 1 90 ? 18.812 3.097 -9.216 1.00 75.50 90 VAL A CA 1
ATOM 732 C C . VAL A 1 90 ? 17.807 2.836 -8.086 1.00 75.50 90 VAL A C 1
ATOM 734 O O . VAL A 1 90 ? 17.370 1.700 -7.911 1.00 75.50 90 VAL A O 1
ATOM 737 N N . SER A 1 91 ? 17.371 3.883 -7.378 1.00 73.94 91 SER A N 1
ATOM 738 C CA . SER A 1 91 ? 16.328 3.791 -6.344 1.00 73.94 91 SER A CA 1
ATOM 739 C C . SER A 1 91 ? 14.989 3.294 -6.907 1.00 73.94 91 SER A C 1
ATOM 741 O O . SER A 1 91 ? 14.349 2.425 -6.315 1.00 73.94 91 SER A O 1
ATOM 743 N N . ASN A 1 92 ? 14.579 3.767 -8.088 1.00 77.31 92 ASN A N 1
ATOM 744 C CA . ASN A 1 92 ? 13.367 3.283 -8.756 1.00 77.31 92 ASN A CA 1
ATOM 745 C C . ASN A 1 92 ? 13.472 1.802 -9.140 1.00 77.31 92 ASN A C 1
ATOM 747 O O . ASN A 1 92 ? 12.520 1.048 -8.965 1.00 77.31 92 ASN A O 1
ATOM 751 N N . VAL A 1 93 ? 14.628 1.349 -9.616 1.00 80.38 93 VAL A N 1
ATOM 752 C CA . VAL A 1 93 ? 14.830 -0.071 -9.927 1.00 80.38 93 VAL A CA 1
ATOM 753 C C . VAL A 1 93 ? 14.802 -0.926 -8.653 1.00 80.38 93 VAL A C 1
ATOM 755 O O . VAL A 1 93 ? 14.188 -1.989 -8.649 1.00 80.38 93 VAL A O 1
ATOM 758 N N . GLN A 1 94 ? 15.372 -0.453 -7.542 1.00 80.19 94 GLN A N 1
ATOM 759 C CA . GLN A 1 94 ? 15.251 -1.130 -6.241 1.00 80.19 94 GLN A CA 1
ATOM 760 C C . GLN A 1 94 ? 13.788 -1.216 -5.776 1.00 80.19 94 GLN A C 1
ATOM 762 O O . GLN A 1 94 ? 13.334 -2.264 -5.316 1.00 80.19 94 GLN A O 1
ATOM 767 N N . MET A 1 95 ? 13.019 -0.144 -5.969 1.00 80.75 95 MET A N 1
ATOM 768 C CA . MET A 1 95 ? 11.580 -0.123 -5.697 1.00 80.75 95 MET A CA 1
ATOM 769 C C . MET A 1 95 ? 10.788 -1.084 -6.586 1.00 80.75 95 MET A C 1
ATOM 771 O O . MET A 1 95 ? 9.829 -1.698 -6.117 1.00 80.75 95 MET A O 1
ATOM 775 N N . ALA A 1 96 ? 11.211 -1.289 -7.834 1.00 85.44 96 ALA A N 1
ATOM 776 C CA . ALA A 1 96 ? 10.590 -2.262 -8.724 1.00 85.44 96 ALA A CA 1
ATOM 777 C C . ALA A 1 96 ? 10.621 -3.684 -8.156 1.00 85.44 96 ALA A C 1
ATOM 779 O O . ALA A 1 96 ? 9.645 -4.414 -8.316 1.00 85.44 96 ALA A O 1
ATOM 780 N N . LYS A 1 97 ? 11.706 -4.070 -7.467 1.00 85.62 97 LYS A N 1
ATOM 781 C CA . LYS A 1 97 ? 11.797 -5.380 -6.806 1.00 85.62 97 LYS A CA 1
ATOM 782 C C . LYS A 1 97 ? 10.792 -5.509 -5.676 1.00 85.62 97 LYS A C 1
ATOM 784 O O . LYS A 1 97 ? 10.133 -6.538 -5.590 1.00 85.62 97 LYS A O 1
ATOM 789 N N . ILE A 1 98 ? 10.627 -4.465 -4.861 1.00 82.25 98 ILE A N 1
ATOM 790 C CA . ILE A 1 98 ? 9.588 -4.444 -3.825 1.00 82.25 98 ILE A CA 1
ATOM 791 C C . ILE A 1 98 ? 8.219 -4.650 -4.475 1.00 82.25 98 ILE A C 1
ATOM 793 O O . ILE A 1 98 ? 7.513 -5.580 -4.114 1.00 82.25 98 ILE A O 1
ATOM 797 N N . PHE A 1 99 ? 7.878 -3.862 -5.495 1.00 83.69 99 PHE A N 1
ATOM 798 C CA . PHE A 1 99 ? 6.602 -3.992 -6.205 1.00 83.69 99 PHE A CA 1
ATOM 799 C C . PHE A 1 99 ? 6.414 -5.375 -6.845 1.00 83.69 99 PHE A C 1
ATOM 801 O O . PHE A 1 99 ? 5.306 -5.906 -6.835 1.00 83.69 99 PHE A O 1
ATOM 808 N N . HIS A 1 100 ? 7.482 -5.984 -7.362 1.00 85.94 100 HIS A N 1
ATOM 809 C CA . HIS A 1 100 ? 7.437 -7.342 -7.895 1.00 85.94 100 HIS A CA 1
ATOM 810 C C . HIS A 1 100 ? 7.104 -8.383 -6.815 1.00 85.94 100 HIS A C 1
ATOM 812 O O . HIS A 1 100 ? 6.246 -9.234 -7.046 1.00 85.94 100 HIS A O 1
ATOM 818 N N . ILE A 1 101 ? 7.715 -8.281 -5.628 1.00 81.56 101 ILE A N 1
ATOM 819 C CA . ILE A 1 101 ? 7.402 -9.148 -4.479 1.00 81.56 101 ILE A CA 1
ATOM 820 C C . ILE A 1 101 ? 5.914 -9.027 -4.124 1.00 81.56 101 ILE A C 1
ATOM 822 O O . ILE A 1 101 ? 5.223 -10.040 -4.045 1.00 81.56 101 ILE A O 1
ATOM 826 N N . LEU A 1 102 ? 5.391 -7.799 -4.031 1.00 79.94 102 LEU A N 1
ATOM 827 C CA . LEU A 1 102 ? 3.976 -7.544 -3.722 1.00 79.94 102 LEU A CA 1
ATOM 828 C C . LEU A 1 102 ? 3.024 -8.175 -4.756 1.00 79.94 102 LEU A C 1
ATOM 830 O O . LEU A 1 102 ? 2.002 -8.763 -4.399 1.00 79.94 102 LEU A O 1
ATOM 834 N N . VAL A 1 103 ? 3.353 -8.079 -6.050 1.00 82.25 103 VAL A N 1
ATOM 835 C CA . VAL A 1 103 ? 2.566 -8.700 -7.132 1.00 82.25 103 VAL A CA 1
ATOM 836 C C . VAL A 1 103 ? 2.582 -10.225 -7.024 1.00 82.25 103 VAL A C 1
ATOM 838 O O . VAL A 1 103 ? 1.530 -10.860 -7.145 1.00 82.25 103 VAL A O 1
ATOM 841 N N . ASN A 1 104 ? 3.751 -10.819 -6.777 1.00 79.75 104 ASN A N 1
ATOM 842 C CA . ASN A 1 104 ? 3.896 -12.268 -6.661 1.00 79.75 104 ASN A CA 1
ATOM 843 C C . ASN A 1 104 ? 3.162 -12.816 -5.435 1.00 79.75 104 ASN A C 1
ATOM 845 O O . ASN A 1 104 ? 2.464 -13.827 -5.539 1.00 79.75 104 ASN A O 1
ATOM 849 N N . ASP A 1 105 ? 3.269 -12.142 -4.293 1.00 74.94 105 ASP A N 1
ATOM 850 C CA . ASP A 1 105 ? 2.572 -12.538 -3.069 1.00 74.94 105 ASP A CA 1
ATOM 851 C C . ASP A 1 105 ? 1.055 -12.458 -3.246 1.00 74.94 105 ASP A C 1
ATOM 853 O O . ASP A 1 105 ? 0.322 -13.383 -2.878 1.00 74.94 105 ASP A O 1
ATOM 857 N N . ARG A 1 106 ? 0.574 -11.413 -3.929 1.00 74.88 106 ARG A N 1
ATOM 858 C CA . ARG A 1 106 ? -0.835 -11.304 -4.307 1.00 74.88 106 ARG A CA 1
ATOM 859 C C . ARG A 1 106 ? -1.283 -12.458 -5.200 1.00 74.88 106 ARG A C 1
ATOM 861 O O . ARG A 1 106 ? -2.328 -13.055 -4.938 1.00 74.88 106 ARG A O 1
ATOM 868 N N . ARG A 1 107 ? -0.501 -12.801 -6.231 1.00 72.88 107 ARG A N 1
ATOM 869 C CA . ARG A 1 107 ? -0.800 -13.925 -7.136 1.00 72.88 107 ARG A CA 1
ATOM 870 C C . ARG A 1 107 ? -0.922 -15.240 -6.359 1.00 72.88 107 ARG A C 1
ATOM 872 O O . ARG A 1 107 ? -1.891 -15.966 -6.564 1.00 72.88 107 ARG A O 1
ATOM 879 N N . LYS A 1 108 ? 0.009 -15.524 -5.441 1.00 71.00 108 LYS A N 1
ATOM 880 C CA . LYS A 1 108 ? -0.014 -16.741 -4.607 1.00 71.00 108 LYS A CA 1
ATOM 881 C C . LYS A 1 108 ? -1.260 -16.822 -3.728 1.00 71.00 108 LYS A C 1
ATOM 883 O O . LYS A 1 108 ? -1.832 -17.895 -3.574 1.00 71.00 108 LYS A O 1
ATOM 888 N N . SER A 1 109 ? -1.696 -15.700 -3.166 1.00 65.81 109 SER A N 1
ATOM 889 C CA . SER A 1 109 ? -2.841 -15.688 -2.256 1.00 65.81 109 SER A CA 1
ATOM 890 C C . SER A 1 109 ? -4.200 -15.728 -2.951 1.00 65.81 109 SER A C 1
ATOM 892 O O . SER A 1 109 ? -5.120 -16.310 -2.392 1.00 65.81 109 SER A O 1
ATOM 894 N N . VAL A 1 110 ? -4.345 -15.166 -4.155 1.00 64.31 110 VAL A N 1
ATOM 895 C CA . VAL A 1 110 ? -5.585 -15.332 -4.941 1.00 64.31 110 VAL A CA 1
ATOM 896 C C . VAL A 1 110 ? -5.810 -16.803 -5.315 1.00 64.31 110 VAL A C 1
ATOM 898 O O . VAL A 1 110 ? -6.947 -17.235 -5.472 1.00 64.31 110 VAL A O 1
ATOM 901 N N . LEU A 1 111 ? -4.728 -17.571 -5.461 1.00 60.28 111 LEU A N 1
ATOM 902 C CA . LEU A 1 111 ? -4.762 -18.964 -5.901 1.00 60.28 111 LEU A CA 1
ATOM 903 C C . LEU A 1 111 ? -4.747 -19.985 -4.748 1.00 60.28 111 LEU A C 1
ATOM 905 O O . LEU A 1 111 ? -4.854 -21.181 -5.017 1.00 60.28 111 LEU A O 1
ATOM 909 N N . SER A 1 112 ? -4.601 -19.565 -3.484 1.00 58.50 112 SER A N 1
ATOM 910 C CA . SER A 1 112 ? -4.544 -20.494 -2.348 1.00 58.50 112 SER A CA 1
ATOM 911 C C . SER A 1 112 ? -5.939 -20.873 -1.835 1.00 58.50 112 SER A C 1
ATOM 913 O O . SER A 1 112 ? -6.818 -20.026 -1.684 1.00 58.50 112 SER A O 1
ATOM 915 N N . VAL A 1 113 ? -6.143 -22.170 -1.560 1.00 52.47 113 VAL A N 1
ATOM 916 C CA . VAL A 1 113 ? -7.363 -22.709 -0.935 1.00 52.47 113 VAL A CA 1
ATOM 917 C C . VAL A 1 113 ? -6.976 -23.582 0.272 1.00 52.47 113 VAL A C 1
ATOM 919 O O . VAL A 1 113 ? -6.262 -24.568 0.084 1.00 52.47 113 VAL A O 1
ATOM 922 N N . PRO A 1 114 ? -7.444 -23.264 1.497 1.00 55.38 114 PRO A N 1
ATOM 923 C CA . PRO A 1 114 ? -8.142 -22.026 1.850 1.00 55.38 114 PRO A CA 1
ATOM 924 C C . PRO A 1 114 ? -7.221 -20.818 1.635 1.00 55.38 114 PRO A C 1
ATOM 926 O O . PRO A 1 114 ? -5.999 -20.978 1.631 1.00 55.38 114 PRO A O 1
ATOM 929 N N . ALA A 1 115 ? -7.806 -19.633 1.434 1.00 52.59 115 ALA A N 1
ATOM 930 C CA . ALA A 1 115 ? -7.050 -18.394 1.278 1.00 52.59 115 ALA A CA 1
ATOM 931 C C . ALA A 1 115 ? -6.053 -18.273 2.438 1.00 52.59 115 ALA A C 1
ATOM 933 O O . ALA A 1 115 ? -6.442 -18.080 3.590 1.00 52.59 115 ALA A O 1
ATOM 934 N N . GLN A 1 116 ? -4.768 -18.484 2.154 1.00 50.03 116 GLN A N 1
ATOM 935 C CA . GLN A 1 116 ? -3.742 -18.419 3.184 1.00 50.03 116 GLN A CA 1
ATOM 936 C C . GLN A 1 116 ? -3.568 -16.965 3.610 1.00 50.03 116 GLN A C 1
ATOM 938 O O . GLN A 1 116 ? -3.409 -16.069 2.777 1.00 50.03 116 GLN A O 1
ATOM 943 N N . THR A 1 117 ? -3.596 -16.756 4.924 1.00 49.28 117 THR A N 1
ATOM 944 C CA . THR A 1 117 ? -3.361 -15.475 5.580 1.00 49.28 117 THR A CA 1
ATOM 945 C C . THR A 1 117 ? -1.954 -14.985 5.255 1.00 49.28 117 THR A C 1
ATOM 947 O O . THR A 1 117 ? -0.957 -15.587 5.659 1.00 49.28 117 THR A O 1
ATOM 950 N N . ARG A 1 118 ? -1.874 -13.889 4.497 1.00 55.62 118 ARG A N 1
ATOM 951 C CA . ARG A 1 118 ? -0.615 -13.193 4.215 1.00 55.62 118 ARG A CA 1
ATOM 952 C C . ARG A 1 118 ? -0.087 -12.624 5.529 1.00 55.62 118 ARG A C 1
ATOM 954 O O . ARG A 1 118 ? -0.867 -12.071 6.294 1.00 55.62 118 ARG A O 1
ATOM 961 N N . ARG A 1 119 ? 1.211 -12.790 5.789 1.00 52.31 119 ARG A N 1
ATOM 962 C CA . ARG A 1 119 ? 1.899 -12.200 6.943 1.00 52.31 119 ARG A CA 1
ATOM 963 C C . ARG A 1 119 ? 3.031 -11.315 6.453 1.00 52.31 119 ARG A C 1
ATOM 965 O O . ARG A 1 119 ? 3.736 -11.714 5.528 1.00 52.31 119 ARG A O 1
ATOM 972 N N . TYR A 1 120 ? 3.295 -10.187 7.107 1.00 49.81 120 TYR A N 1
ATOM 973 C CA . TYR A 1 120 ? 4.538 -9.431 6.910 1.00 49.81 120 TYR A CA 1
ATOM 974 C C . TYR A 1 120 ? 5.767 -10.323 7.153 1.00 49.81 120 TYR A C 1
ATOM 976 O O . TYR A 1 120 ? 6.780 -10.181 6.477 1.00 49.81 120 TYR A O 1
ATOM 984 N N . SER A 1 121 ? 5.659 -11.312 8.052 1.00 47.47 121 SER A N 1
ATOM 985 C CA . SER A 1 121 ? 6.695 -12.332 8.278 1.00 47.47 121 SER A CA 1
ATOM 986 C C . SER A 1 121 ? 6.962 -13.248 7.071 1.00 47.47 121 SER A C 1
ATOM 988 O O . SER A 1 121 ? 7.876 -14.064 7.132 1.00 47.47 121 SER A O 1
ATOM 990 N N . HIS A 1 122 ? 6.149 -13.166 6.012 1.00 51.09 122 HIS A N 1
ATOM 991 C CA . HIS A 1 122 ? 6.336 -13.872 4.742 1.00 51.09 122 HIS A CA 1
ATOM 992 C C . HIS A 1 122 ? 6.890 -12.981 3.626 1.00 51.09 122 HIS A C 1
ATOM 994 O O . HIS A 1 122 ? 7.196 -13.514 2.560 1.00 51.09 122 HIS A O 1
ATOM 1000 N N . LEU A 1 123 ? 7.055 -11.669 3.850 1.00 56.19 123 LEU A N 1
ATOM 1001 C CA . LEU A 1 123 ? 7.868 -10.866 2.944 1.00 56.19 123 LEU A CA 1
ATOM 1002 C C . LEU A 1 123 ? 9.292 -11.411 3.031 1.00 56.19 123 LEU A C 1
ATOM 1004 O O .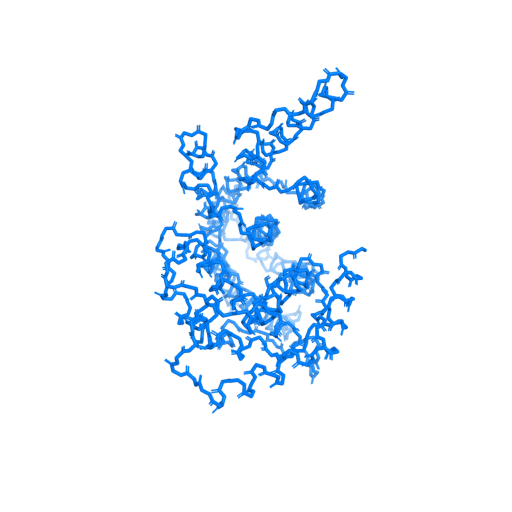 LEU A 1 123 ? 9.910 -11.425 4.094 1.00 56.19 123 LEU A O 1
ATOM 1008 N N . ASP A 1 124 ? 9.745 -11.936 1.899 1.00 59.09 124 ASP A N 1
ATOM 1009 C CA . ASP A 1 124 ? 11.067 -12.499 1.659 1.00 59.09 124 ASP A CA 1
ATOM 1010 C C . ASP A 1 124 ? 12.164 -11.687 2.393 1.00 59.09 124 ASP A C 1
ATOM 1012 O O . ASP A 1 124 ? 12.108 -10.454 2.369 1.00 59.09 124 ASP A O 1
ATOM 1016 N N . PRO A 1 125 ? 13.174 -12.323 3.028 1.00 61.91 125 PRO A N 1
ATOM 1017 C CA . PRO A 1 125 ? 14.378 -11.651 3.540 1.00 61.91 125 PRO A CA 1
ATOM 1018 C C . PRO A 1 125 ? 14.980 -10.605 2.582 1.00 61.91 125 PRO A C 1
ATOM 1020 O O . PRO A 1 125 ? 15.638 -9.652 3.014 1.00 61.91 125 PRO A O 1
ATOM 1023 N N . SER A 1 126 ? 14.724 -10.744 1.278 1.00 63.69 126 SER A N 1
ATOM 1024 C CA . SER A 1 126 ? 15.043 -9.746 0.260 1.00 63.69 126 SER A CA 1
ATOM 1025 C C . SER A 1 126 ? 14.413 -8.363 0.503 1.00 63.69 126 SER A C 1
ATOM 1027 O O . SER A 1 126 ? 15.009 -7.364 0.105 1.00 63.69 126 SER A O 1
ATOM 1029 N N . PHE A 1 127 ? 13.279 -8.249 1.200 1.00 69.69 127 PHE A N 1
ATOM 1030 C CA . PHE A 1 127 ? 12.630 -6.976 1.528 1.00 69.69 127 PHE A CA 1
ATOM 1031 C C . PHE A 1 127 ? 13.458 -6.146 2.517 1.00 69.69 127 PHE A C 1
ATOM 1033 O O . PHE A 1 127 ? 13.725 -4.968 2.267 1.00 69.69 127 PHE A O 1
ATOM 1040 N N . ASP A 1 128 ? 13.933 -6.759 3.605 1.00 72.81 128 ASP A N 1
ATOM 1041 C CA . ASP A 1 128 ? 14.807 -6.086 4.573 1.00 72.81 128 ASP A CA 1
ATOM 1042 C C . ASP A 1 128 ? 16.187 -5.791 3.965 1.00 72.81 128 ASP A C 1
ATOM 1044 O O . ASP A 1 128 ? 16.764 -4.725 4.206 1.00 72.81 128 ASP A O 1
ATOM 1048 N N . TYR A 1 129 ? 16.680 -6.673 3.088 1.00 73.00 129 TYR A N 1
ATOM 1049 C CA . TYR A 1 129 ? 17.889 -6.419 2.307 1.00 73.00 129 TYR A CA 1
ATOM 1050 C C . TYR A 1 129 ? 17.741 -5.198 1.390 1.00 73.00 129 TYR A C 1
ATOM 1052 O O . TYR A 1 129 ? 18.594 -4.309 1.418 1.00 73.00 129 TYR A O 1
ATOM 1060 N N . VAL A 1 130 ? 16.657 -5.103 0.610 1.00 72.38 130 VAL A N 1
ATOM 1061 C CA . VAL A 1 130 ? 16.396 -3.941 -0.256 1.00 72.38 130 VAL A CA 1
ATOM 1062 C C . VAL A 1 130 ? 16.243 -2.684 0.594 1.00 72.38 130 VAL A C 1
ATOM 1064 O O . VAL A 1 130 ? 16.890 -1.681 0.300 1.00 72.38 130 VAL A O 1
ATOM 1067 N N . ARG A 1 131 ? 15.480 -2.751 1.692 1.00 76.50 131 ARG A N 1
ATOM 1068 C CA . ARG A 1 131 ? 15.295 -1.634 2.626 1.00 76.50 131 ARG A CA 1
ATOM 1069 C C . ARG A 1 131 ? 16.620 -1.095 3.163 1.00 76.50 131 ARG A C 1
ATOM 1071 O O . ARG A 1 131 ? 16.784 0.120 3.222 1.00 76.50 131 ARG A O 1
ATOM 1078 N N . SER A 1 132 ? 17.559 -1.971 3.526 1.00 78.31 132 SER A N 1
ATOM 1079 C CA . SER A 1 132 ? 18.870 -1.571 4.063 1.00 78.31 132 SER A CA 1
ATOM 1080 C C . SER A 1 132 ? 19.716 -0.749 3.080 1.00 78.31 132 SER A C 1
ATOM 1082 O O . SER A 1 132 ? 20.593 0.002 3.500 1.00 78.31 132 SER A O 1
ATOM 1084 N N . LYS A 1 133 ? 19.436 -0.859 1.775 1.00 76.25 133 LYS A N 1
ATOM 1085 C CA . LYS A 1 133 ? 20.138 -0.136 0.707 1.00 76.25 133 LYS A CA 1
ATOM 1086 C C . LYS A 1 133 ? 19.483 1.191 0.323 1.00 76.25 133 LYS A C 1
ATOM 1088 O O . LYS A 1 133 ? 20.063 1.936 -0.467 1.00 76.25 133 LYS A O 1
ATOM 1093 N N . LEU A 1 134 ? 18.289 1.486 0.841 1.00 76.12 134 LEU A N 1
ATOM 1094 C CA . LEU A 1 134 ? 17.559 2.707 0.509 1.00 76.12 134 LEU A CA 1
ATOM 1095 C C . LEU A 1 134 ? 18.140 3.913 1.246 1.00 76.12 134 LEU A C 1
ATOM 1097 O O . LEU A 1 134 ? 18.517 3.846 2.416 1.00 76.12 134 LEU A O 1
ATOM 1101 N N . HIS A 1 135 ? 18.159 5.060 0.569 1.00 74.62 135 HIS A N 1
ATOM 1102 C CA . HIS A 1 135 ? 18.656 6.291 1.167 1.00 74.62 135 HIS A CA 1
ATOM 1103 C C . HIS A 1 135 ? 17.725 6.764 2.311 1.00 74.62 135 HIS A C 1
ATOM 1105 O O . HIS A 1 135 ? 16.508 6.827 2.099 1.00 74.62 135 HIS A O 1
ATOM 1111 N N . PRO A 1 136 ? 18.249 7.179 3.486 1.00 72.31 136 PRO A N 1
ATOM 1112 C CA . PRO A 1 136 ? 17.447 7.517 4.674 1.00 72.31 136 PRO A CA 1
ATOM 1113 C C . PRO A 1 136 ? 16.407 8.630 4.491 1.00 72.31 136 PRO A C 1
ATOM 1115 O O . PRO A 1 136 ? 15.461 8.735 5.264 1.00 72.31 136 PRO A O 1
ATOM 1118 N N . ARG A 1 137 ? 16.590 9.485 3.481 1.00 72.94 137 ARG A N 1
ATOM 1119 C CA . ARG A 1 137 ? 15.672 10.586 3.140 1.00 72.94 137 ARG A CA 1
ATOM 1120 C C . ARG A 1 137 ? 15.000 10.405 1.778 1.00 72.94 137 ARG A C 1
ATOM 1122 O O . ARG A 1 137 ? 14.634 11.390 1.151 1.00 72.94 137 ARG A O 1
ATOM 1129 N N . SER A 1 138 ? 14.902 9.171 1.289 1.00 74.94 138 SER A N 1
ATOM 1130 C CA . SER A 1 138 ? 14.226 8.870 0.023 1.00 74.94 138 SER A CA 1
ATOM 1131 C C . SER A 1 138 ? 12.756 8.522 0.227 1.00 74.94 138 SER A C 1
ATOM 1133 O O . SER A 1 138 ? 12.383 7.900 1.224 1.00 74.94 138 SER A O 1
ATOM 1135 N N . TYR A 1 139 ? 11.945 8.851 -0.776 1.00 79.62 139 TYR A N 1
ATOM 1136 C CA . TYR A 1 139 ? 10.563 8.396 -0.937 1.00 79.62 139 TYR A CA 1
ATOM 1137 C C . TYR A 1 139 ? 10.431 6.887 -0.683 1.00 79.62 139 TYR A C 1
ATOM 1139 O O . TYR A 1 139 ? 9.560 6.451 0.070 1.00 79.62 139 TYR A O 1
ATOM 1147 N N . SER A 1 140 ? 11.343 6.112 -1.271 1.00 78.88 140 SER A N 1
ATOM 1148 C CA . SER A 1 140 ? 11.387 4.655 -1.206 1.00 78.88 140 SER A CA 1
ATOM 1149 C C . SER A 1 140 ? 11.351 4.138 0.233 1.00 78.88 140 SER A C 1
ATOM 1151 O O . SER A 1 140 ? 10.599 3.217 0.543 1.00 78.88 140 SER A O 1
ATOM 1153 N N . LEU A 1 141 ? 12.107 4.764 1.143 1.00 81.56 141 LEU A N 1
ATOM 1154 C CA . LEU A 1 141 ? 12.131 4.354 2.546 1.00 81.56 141 LEU A CA 1
ATOM 1155 C C . LEU A 1 141 ? 10.819 4.685 3.271 1.00 81.56 141 LEU A C 1
ATOM 1157 O O . LEU A 1 141 ? 10.314 3.851 4.023 1.00 81.56 141 LEU A O 1
ATOM 1161 N N . PHE A 1 142 ? 10.249 5.874 3.043 1.00 84.06 142 PHE A N 1
ATOM 1162 C CA . PHE A 1 142 ? 8.954 6.242 3.630 1.00 84.06 142 PHE A CA 1
ATOM 1163 C C . PHE A 1 142 ? 7.846 5.289 3.181 1.00 84.06 142 PHE A C 1
ATOM 1165 O O . PHE A 1 142 ? 7.042 4.851 4.002 1.00 84.06 142 PHE A O 1
ATOM 1172 N N . PHE A 1 143 ? 7.843 4.916 1.901 1.00 83.25 143 PHE A N 1
ATOM 1173 C CA . PHE A 1 143 ? 6.900 3.941 1.372 1.00 83.25 143 PHE A CA 1
ATOM 1174 C C . PHE A 1 143 ? 7.079 2.551 1.995 1.00 83.25 143 PHE A C 1
ATOM 1176 O O . PHE A 1 143 ? 6.104 1.949 2.434 1.00 83.25 143 PHE A O 1
ATOM 1183 N N . VAL A 1 144 ? 8.316 2.057 2.090 1.00 81.69 144 VAL A N 1
ATOM 1184 C CA . VAL A 1 144 ? 8.615 0.755 2.706 1.00 81.69 144 VAL A CA 1
ATOM 1185 C C . VAL A 1 144 ? 8.182 0.701 4.173 1.00 81.69 144 VAL A C 1
ATOM 1187 O O . VAL A 1 144 ? 7.626 -0.305 4.613 1.00 81.69 144 VAL A O 1
ATOM 1190 N N . ASN A 1 145 ? 8.394 1.778 4.934 1.00 84.38 145 ASN A N 1
ATOM 1191 C CA . ASN A 1 145 ? 7.935 1.861 6.323 1.00 84.38 145 ASN A CA 1
ATOM 1192 C C . ASN A 1 145 ? 6.406 1.790 6.417 1.00 84.38 145 ASN A C 1
ATOM 1194 O O . ASN A 1 145 ? 5.870 1.052 7.240 1.00 84.38 145 ASN A O 1
ATOM 1198 N N . LEU A 1 146 ? 5.715 2.512 5.538 1.00 87.25 146 LEU A N 1
ATOM 1199 C CA . LEU A 1 146 ? 4.260 2.528 5.470 1.00 87.25 146 LEU A CA 1
ATOM 1200 C C . LEU A 1 146 ? 3.691 1.153 5.079 1.00 87.25 146 LEU A C 1
ATOM 1202 O O . LEU A 1 146 ? 2.742 0.695 5.712 1.00 87.25 146 LEU A O 1
ATOM 1206 N N . LEU A 1 147 ? 4.303 0.454 4.115 1.00 83.88 147 LEU A N 1
ATOM 1207 C CA . LEU A 1 147 ? 3.950 -0.932 3.784 1.00 83.88 147 LEU A CA 1
ATOM 1208 C C . LEU A 1 147 ? 4.136 -1.869 4.976 1.00 83.88 147 LEU A C 1
ATOM 1210 O O . LEU A 1 147 ? 3.266 -2.696 5.246 1.00 83.88 147 LEU A O 1
ATOM 1214 N N . LYS A 1 148 ? 5.252 -1.735 5.699 1.00 84.19 148 LYS A N 1
ATOM 1215 C CA . LYS A 1 148 ? 5.524 -2.551 6.883 1.00 84.19 148 LYS A CA 1
ATOM 1216 C C . LYS A 1 148 ? 4.453 -2.384 7.947 1.00 84.19 148 LYS A C 1
ATOM 1218 O O . LYS A 1 148 ? 3.892 -3.375 8.404 1.00 84.19 148 LYS A O 1
ATOM 1223 N N . ASP A 1 149 ? 4.164 -1.144 8.321 1.00 87.25 149 ASP A N 1
ATOM 1224 C CA . ASP A 1 149 ? 3.201 -0.859 9.384 1.00 87.25 149 ASP A CA 1
ATOM 1225 C C . ASP A 1 149 ? 1.778 -1.265 8.980 1.00 87.25 149 ASP A C 1
ATOM 1227 O O . ASP A 1 149 ? 1.008 -1.746 9.810 1.00 87.25 149 ASP A O 1
ATOM 1231 N N . LYS A 1 150 ? 1.445 -1.141 7.691 1.00 86.31 150 LYS A N 1
ATOM 1232 C CA . LYS A 1 150 ? 0.189 -1.638 7.129 1.00 86.31 150 LYS A CA 1
ATOM 1233 C C . LYS A 1 150 ? 0.067 -3.155 7.258 1.00 86.31 150 LYS A C 1
ATOM 1235 O O . LYS A 1 150 ? -0.958 -3.632 7.734 1.00 86.31 150 LYS A O 1
ATOM 1240 N N . CYS A 1 151 ? 1.077 -3.906 6.822 1.00 81.75 151 CYS A N 1
ATOM 1241 C CA . CYS A 1 151 ? 1.027 -5.366 6.887 1.00 81.75 151 CYS A CA 1
ATOM 1242 C C . CYS A 1 151 ? 0.981 -5.846 8.344 1.00 81.75 151 CYS A C 1
ATOM 1244 O O . CYS A 1 151 ? 0.204 -6.732 8.663 1.00 81.75 151 CYS A O 1
ATOM 1246 N N . GLU A 1 152 ? 1.737 -5.218 9.251 1.00 83.94 152 GLU A N 1
ATOM 1247 C CA . GLU A 1 152 ? 1.688 -5.539 10.685 1.00 83.94 152 GLU A CA 1
ATOM 1248 C C . GLU A 1 152 ? 0.284 -5.324 11.281 1.00 83.94 152 GLU A C 1
ATOM 1250 O O . GLU A 1 152 ? -0.194 -6.153 12.059 1.00 83.94 152 GLU A O 1
ATOM 1255 N N . LEU A 1 153 ? -0.402 -4.239 10.895 1.00 88.62 153 LEU A N 1
ATOM 1256 C CA . LEU A 1 153 ? -1.799 -4.017 11.267 1.00 88.62 153 LEU A CA 1
ATOM 1257 C C . LEU A 1 153 ? -2.702 -5.109 10.684 1.00 88.62 153 LEU A C 1
ATOM 1259 O O . LEU A 1 153 ? -3.481 -5.704 11.422 1.00 88.62 153 LEU A O 1
ATOM 1263 N N . TYR A 1 154 ? -2.585 -5.389 9.387 1.00 85.06 154 TYR A N 1
ATOM 1264 C CA . TYR A 1 154 ? -3.418 -6.371 8.696 1.00 85.06 154 TYR A CA 1
ATOM 1265 C C . TYR A 1 154 ? -3.292 -7.775 9.300 1.00 85.06 154 TYR A C 1
ATOM 1267 O O . TYR A 1 154 ? -4.305 -8.399 9.612 1.00 85.06 154 TYR A O 1
ATOM 1275 N N . ASP A 1 155 ? -2.067 -8.234 9.563 1.00 81.88 155 ASP A N 1
ATOM 1276 C CA . ASP A 1 155 ? -1.786 -9.526 10.197 1.00 81.88 155 ASP A CA 1
ATOM 1277 C C . ASP A 1 155 ? -2.515 -9.665 11.532 1.00 81.88 155 ASP A C 1
ATOM 1279 O O . ASP A 1 155 ? -3.062 -10.723 11.856 1.00 81.88 155 ASP A O 1
ATOM 1283 N N . PHE A 1 156 ? -2.527 -8.588 12.318 1.00 88.81 156 PHE A N 1
ATOM 1284 C CA . PHE A 1 156 ? -3.209 -8.577 13.598 1.00 88.81 156 PHE A CA 1
ATOM 1285 C C . PHE A 1 156 ? -4.733 -8.534 13.450 1.00 88.81 156 PHE A C 1
ATOM 1287 O O . PHE A 1 156 ? -5.427 -9.213 14.203 1.00 88.81 156 PHE A O 1
ATOM 1294 N N . LEU A 1 157 ? -5.263 -7.786 12.479 1.00 89.44 157 LEU A N 1
ATOM 1295 C CA . LEU A 1 157 ? -6.699 -7.766 12.193 1.00 89.44 157 LEU A CA 1
ATOM 1296 C C . LEU A 1 157 ? -7.196 -9.148 11.737 1.00 89.44 157 LEU A C 1
ATOM 1298 O O . LEU A 1 157 ? -8.226 -9.609 12.208 1.00 89.44 157 LEU A O 1
ATOM 1302 N N . MET A 1 158 ? -6.440 -9.865 10.905 1.00 84.94 158 MET A N 1
ATOM 1303 C CA . MET A 1 158 ? -6.772 -11.249 10.538 1.00 84.94 158 MET A CA 1
ATOM 1304 C C . MET A 1 158 ? -6.845 -12.165 11.765 1.00 84.94 158 MET A C 1
ATOM 1306 O O . MET A 1 158 ? -7.832 -12.871 11.953 1.00 84.94 158 MET A O 1
ATOM 1310 N N . GLN A 1 159 ? -5.832 -12.112 12.637 1.00 85.81 159 GLN A N 1
ATOM 1311 C CA . GLN A 1 159 ? -5.818 -12.897 13.880 1.00 85.81 159 GLN A CA 1
ATOM 1312 C C . GLN A 1 159 ? -7.017 -12.566 14.775 1.00 85.81 159 GLN A C 1
ATOM 1314 O O . GLN A 1 159 ? -7.638 -13.460 15.348 1.00 85.81 159 GLN A O 1
ATOM 1319 N N . LEU A 1 160 ? -7.352 -11.279 14.878 1.00 90.12 160 LEU A N 1
ATOM 1320 C CA . LEU A 1 160 ? -8.496 -10.812 15.646 1.00 90.12 160 LEU A CA 1
ATOM 1321 C C . LEU A 1 160 ? -9.819 -11.295 15.046 1.00 90.12 160 LEU A C 1
ATOM 1323 O O . LEU A 1 160 ? -10.703 -11.701 15.793 1.00 90.12 160 LEU A O 1
ATOM 1327 N N . TYR A 1 161 ? -9.964 -11.281 13.721 1.00 89.19 161 TYR A N 1
ATOM 1328 C CA . TYR A 1 161 ? -11.147 -11.807 13.047 1.00 89.19 161 TYR A CA 1
ATOM 1329 C C . TYR A 1 161 ? -11.362 -13.287 13.358 1.00 89.19 161 TYR A C 1
ATOM 1331 O O . TYR A 1 161 ? -12.457 -13.669 13.777 1.00 89.19 161 TYR A O 1
ATOM 1339 N N . ASP A 1 162 ? -10.314 -14.102 13.218 1.00 87.00 162 ASP A N 1
ATOM 1340 C CA . ASP A 1 162 ? -10.383 -15.534 13.514 1.00 87.00 162 ASP A CA 1
ATOM 1341 C C . ASP A 1 162 ? -10.765 -15.776 14.983 1.00 87.00 162 ASP A C 1
ATOM 1343 O O . ASP A 1 162 ? -11.658 -16.578 15.274 1.00 87.00 162 ASP A O 1
ATOM 1347 N N . TYR A 1 163 ? -10.161 -15.017 15.904 1.00 89.44 163 TYR A N 1
ATOM 1348 C CA . TYR A 1 163 ? -10.485 -15.057 17.330 1.00 89.44 163 TYR A CA 1
ATOM 1349 C C . TYR A 1 163 ? -11.951 -14.686 17.612 1.00 89.44 163 TYR A C 1
ATOM 1351 O O . TYR A 1 163 ? -12.682 -15.453 18.242 1.00 89.44 163 TYR A O 1
ATOM 1359 N N . LEU A 1 164 ? -12.415 -13.535 17.114 1.00 89.75 164 LEU A N 1
ATOM 1360 C CA . LEU A 1 164 ? -13.768 -13.031 17.367 1.00 89.75 164 LEU A CA 1
ATOM 1361 C C . LEU A 1 164 ? -14.848 -13.925 16.754 1.00 89.75 164 LEU A C 1
ATOM 1363 O O . LEU A 1 164 ? -15.918 -14.086 17.346 1.00 89.75 164 LEU A O 1
ATOM 1367 N N . LYS A 1 165 ? -14.580 -14.537 15.597 1.00 87.56 165 LYS A N 1
ATOM 1368 C CA . LYS A 1 165 ? -15.501 -15.473 14.943 1.00 87.56 165 LYS A CA 1
ATOM 1369 C C . LYS A 1 165 ? -15.731 -16.741 15.768 1.00 87.56 165 LYS A C 1
ATOM 1371 O O . LYS A 1 165 ? -16.827 -17.292 15.736 1.00 87.56 165 LYS A O 1
ATOM 1376 N N . CYS A 1 166 ? -14.723 -17.185 16.516 1.00 85.75 166 CYS A N 1
ATOM 1377 C CA . CYS A 1 166 ? -14.813 -18.373 17.368 1.00 85.75 166 CYS A CA 1
ATOM 1378 C C . CYS A 1 166 ? -15.427 -18.084 18.748 1.00 85.75 166 CYS A C 1
ATOM 1380 O O . CYS A 1 166 ? -15.693 -19.012 19.511 1.00 85.75 166 CYS A O 1
ATOM 1382 N N . LEU A 1 167 ? -15.653 -16.810 19.078 1.00 84.00 167 LEU A N 1
ATOM 1383 C CA . LEU A 1 167 ? -16.134 -16.388 20.387 1.00 84.00 167 LEU A CA 1
ATOM 1384 C C . LEU A 1 167 ? -17.654 -16.630 20.534 1.00 84.00 167 LEU A C 1
ATOM 1386 O O . LEU A 1 167 ? -18.417 -16.102 19.711 1.00 84.00 167 LEU A O 1
ATOM 1390 N N . PRO A 1 168 ? -18.125 -17.343 21.580 1.00 72.44 168 PRO A N 1
ATOM 1391 C CA . PRO A 1 168 ? -19.550 -17.592 21.811 1.00 72.44 168 PRO A CA 1
ATOM 1392 C C . PRO A 1 168 ? -20.341 -16.290 21.993 1.00 72.44 168 PRO A C 1
ATOM 1394 O O . PRO A 1 168 ? -19.846 -15.332 22.579 1.00 72.44 168 PRO A O 1
ATOM 1397 N N . ALA A 1 169 ? -21.592 -16.261 21.530 1.00 63.69 169 ALA A N 1
ATOM 1398 C CA . ALA A 1 169 ? -22.438 -15.063 21.554 1.00 63.69 169 ALA A CA 1
ATOM 1399 C C . ALA A 1 169 ? -23.036 -14.717 22.935 1.00 63.69 169 ALA A C 1
ATOM 1401 O O . ALA A 1 169 ? -23.764 -13.738 23.042 1.00 63.69 169 ALA A O 1
ATOM 1402 N N . SER A 1 170 ? -22.800 -15.522 23.979 1.00 57.88 170 SER A N 1
ATOM 1403 C CA . SER A 1 170 ? -23.655 -15.487 25.175 1.00 57.88 170 SER A CA 1
ATOM 1404 C C . SER A 1 170 ? -22.956 -15.544 26.535 1.00 57.88 170 SER A C 1
ATOM 1406 O O . SER A 1 170 ? -23.665 -15.645 27.523 1.00 57.88 170 SER A O 1
ATOM 1408 N N . ASN A 1 171 ? -21.624 -15.448 26.630 1.00 58.03 171 ASN A N 1
ATOM 1409 C CA . ASN A 1 171 ? -20.918 -15.397 27.922 1.00 58.03 171 ASN A CA 1
ATOM 1410 C C . ASN A 1 171 ? -19.629 -14.564 27.814 1.00 58.03 171 ASN A C 1
ATOM 1412 O O . ASN A 1 171 ? -18.542 -15.122 27.686 1.00 58.03 171 ASN A O 1
ATOM 1416 N N . PHE A 1 172 ? -19.735 -13.232 27.871 1.00 66.69 172 PHE A N 1
ATOM 1417 C CA . PHE A 1 172 ? -18.568 -12.394 28.176 1.00 66.69 172 PHE A CA 1
ATOM 1418 C C . PHE A 1 172 ? -18.310 -12.457 29.675 1.00 66.69 172 PHE A C 1
ATOM 1420 O O . PHE A 1 172 ? -18.822 -11.633 30.446 1.00 66.69 172 PHE A O 1
ATOM 1427 N N . ASP A 1 173 ? -17.546 -13.471 30.070 1.00 74.44 173 ASP A N 1
ATOM 1428 C CA . ASP A 1 173 ? -16.854 -13.441 31.351 1.00 74.44 173 ASP A CA 1
ATOM 1429 C C . ASP A 1 173 ? -15.888 -12.246 31.382 1.00 74.44 173 ASP A C 1
ATOM 1431 O O . ASP A 1 173 ? -15.496 -11.715 30.332 1.00 74.44 173 ASP A O 1
ATOM 1435 N N . ASP A 1 174 ? -15.534 -11.795 32.577 1.00 76.88 174 ASP A N 1
ATOM 1436 C CA . ASP A 1 174 ? -14.701 -10.612 32.769 1.00 76.88 174 ASP A CA 1
ATOM 1437 C C . ASP A 1 174 ? -13.301 -10.813 32.143 1.00 76.88 174 ASP A C 1
ATOM 1439 O O . ASP A 1 174 ? -12.787 -9.893 31.507 1.00 76.88 174 ASP A O 1
ATOM 1443 N N . ASP A 1 175 ? -12.772 -12.043 32.128 1.00 82.56 175 ASP A N 1
ATOM 1444 C CA . ASP A 1 175 ? -11.517 -12.406 31.441 1.00 82.56 175 ASP A CA 1
ATOM 1445 C C . ASP A 1 175 ? -11.571 -12.181 29.915 1.00 82.56 175 ASP A C 1
ATOM 1447 O O . ASP A 1 175 ? -10.627 -11.691 29.282 1.00 82.56 175 ASP A O 1
ATOM 1451 N N . ILE A 1 176 ? -12.698 -12.529 29.285 1.00 83.50 176 ILE A N 1
ATOM 1452 C CA . ILE A 1 176 ? -12.901 -12.352 27.839 1.00 83.50 176 ILE A CA 1
ATOM 1453 C C . ILE A 1 176 ? -13.018 -10.861 27.516 1.00 83.50 176 ILE A C 1
ATOM 1455 O O . ILE A 1 176 ? -12.506 -10.392 26.496 1.00 83.50 176 ILE A O 1
ATOM 1459 N N . TYR A 1 177 ? -13.690 -10.119 28.393 1.00 81.44 177 TYR A N 1
ATOM 1460 C CA . TYR A 1 177 ? -13.838 -8.676 28.287 1.00 81.44 177 TYR A CA 1
ATOM 1461 C C . TYR A 1 177 ? -12.476 -7.966 28.368 1.00 81.44 177 TYR A C 1
ATOM 1463 O O . TYR A 1 177 ? -12.162 -7.155 27.492 1.00 81.44 177 TYR A O 1
ATOM 1471 N N . GLU A 1 178 ? -11.634 -8.318 29.344 1.00 85.31 178 GLU A N 1
ATOM 1472 C CA . GLU A 1 178 ? -10.265 -7.797 29.459 1.00 85.31 178 GLU A CA 1
ATOM 1473 C C . GLU A 1 178 ? -9.429 -8.133 28.224 1.00 85.31 178 GLU A C 1
ATOM 1475 O O . GLU A 1 178 ? -8.813 -7.246 27.627 1.00 85.31 178 GLU A O 1
ATOM 1480 N N . THR A 1 179 ? -9.505 -9.381 27.758 1.00 88.75 179 THR A N 1
ATOM 1481 C CA . THR A 1 179 ? -8.816 -9.819 26.540 1.00 88.75 179 THR A CA 1
ATOM 1482 C C . THR A 1 179 ? -9.211 -8.956 25.338 1.00 88.75 179 THR A C 1
ATOM 1484 O O . THR A 1 179 ? -8.356 -8.547 24.554 1.00 88.75 179 THR A O 1
ATOM 1487 N N . ILE A 1 180 ? -10.494 -8.628 25.162 1.00 88.75 180 ILE A N 1
ATOM 1488 C CA . ILE A 1 180 ? -10.938 -7.784 24.041 1.00 88.75 180 ILE A CA 1
ATOM 1489 C C . ILE A 1 180 ? -10.411 -6.359 24.167 1.00 88.75 180 ILE A C 1
ATOM 1491 O O . ILE A 1 180 ? -9.960 -5.801 23.165 1.00 88.75 180 ILE A O 1
ATOM 1495 N N . ILE A 1 181 ? -10.400 -5.783 25.369 1.00 87.50 181 ILE A N 1
ATOM 1496 C CA . ILE A 1 181 ? -9.794 -4.466 25.592 1.00 87.50 181 ILE A CA 1
ATOM 1497 C C . ILE A 1 181 ? -8.311 -4.488 25.217 1.00 87.50 181 ILE A C 1
ATOM 1499 O O . ILE A 1 181 ? -7.845 -3.586 24.519 1.00 87.50 181 ILE A O 1
ATOM 1503 N N . GLU A 1 182 ? -7.563 -5.526 25.597 1.00 90.31 182 GLU A N 1
ATOM 1504 C CA . GLU A 1 182 ? -6.160 -5.663 25.195 1.00 90.31 182 GLU A CA 1
ATOM 1505 C C . GLU A 1 182 ? -5.997 -5.697 23.671 1.00 90.31 182 GLU A C 1
ATOM 1507 O O . GLU A 1 182 ? -5.099 -5.043 23.123 1.00 90.31 182 GLU A O 1
ATOM 1512 N N . HIS A 1 183 ? -6.893 -6.399 22.969 1.00 92.38 183 HIS A N 1
ATOM 1513 C CA . HIS A 1 183 ? -6.910 -6.405 21.510 1.00 92.38 183 HIS A CA 1
ATOM 1514 C C . HIS A 1 183 ? -7.203 -5.009 20.949 1.00 92.38 183 HIS A C 1
ATOM 1516 O O . HIS A 1 183 ? -6.454 -4.543 20.090 1.00 92.38 183 HIS A O 1
ATOM 1522 N N . GLN A 1 184 ? -8.212 -4.296 21.457 1.00 92.44 184 GLN A N 1
ATOM 1523 C CA . GLN A 1 184 ? -8.535 -2.926 21.038 1.00 92.44 184 GLN A CA 1
ATOM 1524 C C . GLN A 1 184 ? -7.368 -1.950 21.300 1.00 92.44 184 GLN A C 1
ATOM 1526 O O . GLN A 1 184 ? -7.030 -1.116 20.450 1.00 92.44 184 GLN A O 1
ATOM 1531 N N . LEU A 1 185 ? -6.669 -2.090 22.431 1.00 92.25 185 LEU A N 1
ATOM 1532 C CA . LEU A 1 185 ? -5.458 -1.327 22.742 1.00 92.25 185 LEU A CA 1
ATOM 1533 C C . LEU A 1 185 ? -4.312 -1.663 21.782 1.00 92.25 185 LEU A C 1
ATOM 1535 O O . LEU A 1 185 ? -3.577 -0.762 21.364 1.00 92.25 185 LEU A O 1
ATOM 1539 N N . LYS A 1 186 ? -4.150 -2.934 21.399 1.00 94.38 186 LYS A N 1
ATOM 1540 C CA . LYS A 1 186 ? -3.159 -3.348 20.399 1.00 94.38 186 LYS A CA 1
ATOM 1541 C C . LYS A 1 186 ? -3.493 -2.801 19.009 1.00 94.38 186 LYS A C 1
ATOM 1543 O O . LYS A 1 186 ? -2.583 -2.269 18.373 1.00 94.38 186 LYS A O 1
ATOM 1548 N N . ILE A 1 187 ? -4.764 -2.807 18.586 1.00 94.38 187 ILE A N 1
ATOM 1549 C CA . ILE A 1 187 ? -5.207 -2.114 17.359 1.00 94.38 187 ILE A CA 1
ATOM 1550 C C . ILE A 1 187 ? -4.797 -0.643 17.441 1.00 94.38 187 ILE A C 1
ATOM 1552 O O . ILE A 1 187 ? -4.122 -0.142 16.550 1.00 94.38 187 ILE A O 1
ATOM 1556 N N . THR A 1 188 ? -5.124 0.035 18.542 1.00 94.69 188 THR A N 1
ATOM 1557 C CA . THR A 1 188 ? -4.810 1.458 18.737 1.00 94.69 188 THR A CA 1
ATOM 1558 C C . THR A 1 188 ? -3.307 1.742 18.604 1.00 94.69 188 THR A C 1
ATOM 1560 O O . THR A 1 188 ? -2.914 2.721 17.969 1.00 94.69 188 THR A O 1
ATOM 1563 N N . ARG A 1 189 ? -2.438 0.880 19.154 1.00 95.25 189 ARG A N 1
ATOM 1564 C CA . ARG A 1 189 ? -0.972 1.002 19.016 1.00 95.25 189 ARG A CA 1
ATOM 1565 C C . ARG A 1 189 ? -0.517 0.857 17.559 1.00 95.25 189 ARG A C 1
ATOM 1567 O O . ARG A 1 189 ? 0.301 1.656 17.107 1.00 95.25 189 ARG A O 1
ATOM 1574 N N . LEU A 1 190 ? -1.046 -0.128 16.833 1.00 95.12 190 LEU A N 1
ATOM 1575 C CA . LEU A 1 190 ? -0.693 -0.384 15.432 1.00 95.12 190 LEU A CA 1
ATOM 1576 C C . LEU A 1 190 ? -1.216 0.716 14.500 1.00 95.12 190 LEU A C 1
ATOM 1578 O O . LEU A 1 190 ? -0.467 1.222 13.667 1.00 95.12 190 LEU A O 1
ATOM 1582 N N . VAL A 1 191 ? -2.457 1.168 14.699 1.00 95.94 191 VAL A N 1
ATOM 1583 C CA . VAL A 1 191 ? -3.043 2.287 13.948 1.00 95.94 191 VAL A CA 1
ATOM 1584 C C . VAL A 1 191 ? -2.262 3.575 14.201 1.00 95.94 191 VAL A C 1
ATOM 1586 O O . VAL A 1 191 ? -1.983 4.298 13.251 1.00 95.94 191 VAL A O 1
ATOM 1589 N N . LYS A 1 192 ? -1.830 3.841 15.441 1.00 95.88 192 LYS A N 1
ATOM 1590 C CA . LYS A 1 192 ? -0.964 4.990 15.753 1.00 95.88 192 LYS A CA 1
ATOM 1591 C C . LYS A 1 192 ? 0.379 4.927 15.022 1.00 95.88 192 LYS A C 1
ATOM 1593 O O . LYS A 1 192 ? 0.889 5.940 14.551 1.00 95.88 192 LYS A O 1
ATOM 1598 N N . LYS A 1 193 ? 0.982 3.740 14.942 1.00 94.94 193 LYS A N 1
ATOM 1599 C CA . LYS A 1 193 ? 2.238 3.540 14.211 1.00 94.94 193 LYS A CA 1
ATOM 1600 C C . LYS A 1 193 ? 2.046 3.845 12.720 1.00 94.94 193 LYS A C 1
ATOM 1602 O O . LYS A 1 193 ? 2.800 4.631 12.149 1.00 94.94 193 LYS A O 1
ATOM 1607 N N . LEU A 1 194 ? 0.977 3.310 12.129 1.00 94.19 194 LEU A N 1
ATOM 1608 C CA . LEU A 1 194 ? 0.620 3.549 10.734 1.00 94.19 194 LEU A CA 1
ATOM 1609 C C . LEU A 1 194 ? 0.257 5.019 10.458 1.00 94.19 194 LEU A C 1
ATOM 1611 O O . LEU A 1 194 ? 0.697 5.566 9.448 1.00 94.19 194 LEU A O 1
ATOM 1615 N N . SER A 1 195 ? -0.483 5.689 11.350 1.00 95.81 195 SER A N 1
ATOM 1616 C CA . SER A 1 195 ? -0.818 7.115 11.213 1.00 95.81 195 SER A CA 1
ATOM 1617 C C . SER A 1 195 ? 0.432 7.993 11.246 1.00 95.81 195 SER A C 1
ATOM 1619 O O . SER A 1 195 ? 0.543 8.921 10.448 1.00 95.81 195 SER A O 1
ATOM 1621 N N . GLN A 1 196 ? 1.418 7.659 12.083 1.00 94.88 196 GLN A N 1
ATOM 1622 C CA . GLN A 1 196 ? 2.700 8.362 12.114 1.00 94.88 196 GLN A CA 1
ATOM 1623 C C . GLN A 1 196 ? 3.503 8.165 10.820 1.00 94.88 196 GLN A C 1
ATOM 1625 O O . GLN A 1 196 ? 4.108 9.117 10.314 1.00 94.88 196 GLN A O 1
ATOM 1630 N N . SER A 1 197 ? 3.503 6.955 10.258 1.00 93.06 197 SER A N 1
ATOM 1631 C CA . SER A 1 197 ? 4.132 6.672 8.961 1.00 93.06 197 SER A CA 1
ATOM 1632 C C . SER A 1 197 ? 3.432 7.409 7.811 1.00 93.06 197 SER A C 1
ATOM 1634 O O . SER A 1 197 ? 4.109 8.008 6.974 1.00 93.06 197 SER A O 1
ATOM 1636 N N . LEU A 1 198 ? 2.094 7.469 7.813 1.00 94.75 198 LEU A N 1
ATOM 1637 C CA . LEU A 1 198 ? 1.300 8.267 6.867 1.00 94.75 198 LEU A CA 1
ATOM 1638 C C . LEU A 1 198 ? 1.608 9.762 6.973 1.00 94.75 198 LEU A C 1
ATOM 1640 O O . LEU A 1 198 ? 1.824 10.421 5.958 1.00 94.75 198 LEU A O 1
ATOM 1644 N N . LEU A 1 199 ? 1.675 10.296 8.193 1.00 94.56 199 LEU A N 1
ATOM 1645 C CA . LEU A 1 199 ? 2.013 11.695 8.437 1.00 94.56 199 LEU A CA 1
ATOM 1646 C C . LEU A 1 199 ? 3.440 12.015 7.975 1.00 94.56 199 LEU A C 1
ATOM 1648 O O . LEU A 1 199 ? 3.677 13.038 7.335 1.00 94.56 199 LEU A O 1
ATOM 1652 N N . SER A 1 200 ? 4.392 11.123 8.249 1.00 92.25 200 SER A N 1
ATOM 1653 C CA . SER A 1 200 ? 5.785 11.263 7.808 1.00 92.25 200 SER A CA 1
ATOM 1654 C C . SER A 1 200 ? 5.892 11.263 6.281 1.00 92.25 200 SER A C 1
ATOM 1656 O O . SER A 1 200 ? 6.583 12.106 5.709 1.00 92.25 200 SER A O 1
ATOM 1658 N N . PHE A 1 201 ? 5.151 10.372 5.616 1.00 90.94 201 PHE A N 1
ATOM 1659 C CA . PHE A 1 201 ? 5.036 10.344 4.161 1.00 90.94 201 PHE A CA 1
ATOM 1660 C C . PHE A 1 201 ? 4.413 11.638 3.613 1.00 90.94 201 PHE A C 1
ATOM 1662 O O . PHE A 1 201 ? 4.990 12.267 2.729 1.00 90.94 201 PHE A O 1
ATOM 1669 N N . ALA A 1 202 ? 3.285 12.090 4.168 1.00 91.75 202 ALA A N 1
ATOM 1670 C CA . ALA A 1 202 ? 2.608 13.316 3.743 1.00 91.75 202 ALA A CA 1
ATOM 1671 C C . ALA A 1 202 ? 3.496 14.564 3.904 1.00 91.75 202 ALA A C 1
ATOM 1673 O O . ALA A 1 202 ? 3.556 15.407 3.006 1.00 91.75 202 ALA A O 1
ATOM 1674 N N . ASN A 1 203 ? 4.243 14.653 5.008 1.00 90.81 203 ASN A N 1
ATOM 1675 C CA . ASN A 1 203 ? 5.219 15.717 5.247 1.00 90.81 203 ASN A CA 1
ATOM 1676 C C . ASN A 1 203 ? 6.368 15.686 4.237 1.00 90.81 203 ASN A C 1
ATOM 1678 O O . ASN A 1 203 ? 6.747 16.735 3.712 1.00 90.81 203 ASN A O 1
ATOM 1682 N N . TYR A 1 204 ? 6.907 14.501 3.935 1.00 86.94 204 TYR A N 1
ATOM 1683 C CA . TYR A 1 204 ? 7.937 14.341 2.910 1.00 86.94 204 TYR A CA 1
ATOM 1684 C C . TYR A 1 204 ? 7.431 14.830 1.549 1.00 86.94 204 TYR A C 1
ATOM 1686 O O . TYR A 1 204 ? 8.078 15.664 0.917 1.00 86.94 204 TYR A O 1
ATOM 1694 N N . VAL A 1 205 ? 6.234 14.395 1.144 1.00 85.50 205 VAL A N 1
ATOM 1695 C CA . VAL A 1 205 ? 5.607 14.833 -0.109 1.00 85.50 205 VAL A CA 1
ATOM 1696 C C . VAL A 1 205 ? 5.444 16.350 -0.144 1.00 85.50 205 VAL A C 1
ATOM 1698 O O . VAL A 1 205 ? 5.867 16.994 -1.104 1.00 85.50 205 VAL A O 1
ATOM 1701 N N . SER A 1 206 ? 4.898 16.938 0.920 1.00 84.50 206 SER A N 1
ATOM 1702 C CA . SER A 1 206 ? 4.703 18.386 1.007 1.00 84.50 206 SER A CA 1
ATOM 1703 C C . SER A 1 206 ? 6.016 19.168 0.968 1.00 84.50 206 SER A C 1
ATOM 1705 O O . SER A 1 206 ? 6.069 20.249 0.385 1.00 84.50 206 SER A O 1
ATOM 1707 N N . THR A 1 207 ? 7.074 18.629 1.576 1.00 82.56 207 THR A N 1
ATOM 1708 C CA . THR A 1 207 ? 8.407 19.245 1.588 1.00 82.56 207 THR A CA 1
ATOM 1709 C C . THR A 1 207 ? 9.039 19.211 0.204 1.00 82.56 207 THR A C 1
ATOM 1711 O O . THR A 1 207 ? 9.618 20.202 -0.231 1.00 82.56 207 THR A O 1
ATOM 1714 N N . ILE A 1 208 ? 8.900 18.101 -0.523 1.00 74.25 208 ILE A N 1
ATOM 1715 C CA . ILE A 1 208 ? 9.413 18.028 -1.889 1.00 74.25 208 ILE A CA 1
ATOM 1716 C C . ILE A 1 208 ? 8.667 18.994 -2.799 1.00 74.25 208 ILE A C 1
ATOM 1718 O O . ILE A 1 208 ? 9.318 19.723 -3.540 1.00 74.25 208 ILE A O 1
ATOM 1722 N N . TYR A 1 209 ? 7.338 19.067 -2.728 1.00 70.06 209 TYR A N 1
ATOM 1723 C CA . TYR A 1 209 ? 6.584 19.999 -3.571 1.00 70.06 209 TYR A CA 1
ATOM 1724 C C . TYR A 1 209 ? 6.887 21.472 -3.264 1.00 70.06 209 TYR A C 1
ATOM 1726 O O . TYR A 1 209 ? 6.959 22.277 -4.194 1.00 70.06 209 TYR A O 1
ATOM 1734 N N . SER A 1 210 ? 7.116 21.839 -1.998 1.00 68.38 210 SER A N 1
ATOM 1735 C CA . SER A 1 210 ? 7.507 23.212 -1.647 1.00 68.38 210 SER A CA 1
ATOM 1736 C C . SER A 1 210 ? 8.936 23.542 -2.095 1.00 68.38 210 SER A C 1
ATOM 1738 O O . SER A 1 210 ? 9.181 24.624 -2.625 1.00 68.38 210 SER A O 1
ATOM 1740 N N . GLN A 1 211 ? 9.875 22.601 -1.966 1.00 64.12 211 GLN A N 1
ATOM 1741 C CA . GLN A 1 211 ? 11.268 22.783 -2.389 1.00 64.12 211 GLN A CA 1
ATOM 1742 C C . GLN A 1 211 ? 11.461 22.693 -3.910 1.00 64.12 211 GLN A C 1
ATOM 1744 O O . GLN A 1 211 ? 12.367 23.329 -4.447 1.00 64.12 211 GLN A O 1
ATOM 1749 N N . GLN A 1 212 ? 10.603 21.964 -4.627 1.00 57.12 212 GLN A N 1
ATOM 1750 C CA . GLN A 1 212 ? 10.615 21.877 -6.092 1.00 57.12 212 GLN A CA 1
ATOM 1751 C C . GLN A 1 212 ? 10.370 23.226 -6.775 1.00 57.12 212 GLN A C 1
ATOM 1753 O O . GLN A 1 212 ? 10.887 23.448 -7.867 1.00 57.12 212 GLN A O 1
ATOM 1758 N N . GLN A 1 213 ? 9.629 24.139 -6.138 1.00 52.09 213 GLN A N 1
ATOM 1759 C CA . GLN A 1 213 ? 9.476 25.507 -6.644 1.00 52.09 213 GLN A CA 1
ATOM 1760 C C . GLN A 1 213 ? 10.789 26.309 -6.572 1.00 52.09 213 GLN A C 1
ATOM 1762 O O . GLN A 1 213 ? 10.933 27.295 -7.289 1.00 52.09 213 GLN A O 1
ATOM 1767 N N . ALA A 1 214 ? 11.754 25.877 -5.750 1.00 44.97 214 ALA A N 1
ATOM 1768 C CA . ALA A 1 214 ? 13.010 26.582 -5.497 1.00 44.97 214 ALA A CA 1
ATOM 1769 C C . ALA A 1 214 ? 14.264 25.882 -6.066 1.00 44.97 214 ALA A C 1
ATOM 1771 O O . ALA A 1 214 ? 15.290 26.536 -6.243 1.00 44.97 214 ALA A O 1
ATOM 1772 N N . SER A 1 215 ? 14.226 24.573 -6.354 1.00 42.12 215 SER A N 1
ATOM 1773 C CA . SER A 1 215 ? 15.405 23.797 -6.777 1.00 42.12 215 SER A CA 1
ATOM 1774 C C . SER A 1 215 ? 15.066 22.654 -7.744 1.00 42.12 215 SER A C 1
ATOM 1776 O O . SER A 1 215 ? 14.241 21.783 -7.465 1.00 42.12 215 SER A O 1
ATOM 1778 N N . LEU A 1 216 ? 15.769 22.614 -8.882 1.00 47.31 216 LEU A N 1
ATOM 1779 C CA . LEU A 1 216 ? 15.592 21.622 -9.948 1.00 47.31 216 LEU A CA 1
ATOM 1780 C C . LEU A 1 216 ? 16.079 20.203 -9.580 1.00 47.31 216 LEU A C 1
ATOM 1782 O O . LEU A 1 216 ? 15.667 19.265 -10.266 1.00 47.31 216 LEU A O 1
ATOM 1786 N N . SER A 1 217 ? 16.911 20.019 -8.542 1.00 44.91 217 SER A N 1
ATOM 1787 C CA . SER A 1 217 ? 17.637 18.754 -8.293 1.00 44.91 217 SER A CA 1
ATOM 1788 C C . SER A 1 217 ? 16.881 17.710 -7.457 1.00 44.91 217 SER A C 1
ATOM 1790 O O . SER A 1 217 ? 17.056 16.518 -7.691 1.00 44.91 217 SER A O 1
ATOM 1792 N N . MET A 1 218 ? 15.996 18.126 -6.542 1.00 45.69 218 MET A N 1
ATOM 1793 C CA . MET A 1 218 ? 15.204 17.215 -5.687 1.00 45.69 218 MET A CA 1
ATOM 1794 C C . MET A 1 218 ? 13.927 16.700 -6.368 1.00 45.69 218 MET A C 1
ATOM 1796 O O . MET A 1 218 ? 13.223 15.844 -5.838 1.00 45.69 218 MET A O 1
ATOM 1800 N N . GLY A 1 219 ? 13.606 17.217 -7.557 1.00 49.88 219 GLY A N 1
ATOM 1801 C CA . GLY A 1 219 ? 12.362 16.892 -8.249 1.00 49.88 219 GLY A CA 1
ATOM 1802 C C . GLY A 1 219 ? 12.304 15.502 -8.882 1.00 49.88 219 GLY A C 1
ATOM 1803 O O . GLY A 1 219 ? 11.223 15.053 -9.252 1.00 49.88 219 GLY A O 1
ATOM 1804 N N . ASN A 1 220 ? 13.444 14.818 -8.992 1.00 53.56 220 ASN A N 1
ATOM 1805 C CA . ASN A 1 220 ? 13.528 13.539 -9.694 1.00 53.56 220 ASN A CA 1
ATOM 1806 C C . ASN A 1 220 ? 12.918 12.378 -8.896 1.00 53.56 220 ASN A C 1
ATOM 1808 O O . ASN A 1 220 ? 12.444 11.427 -9.503 1.00 53.56 220 ASN A O 1
ATOM 1812 N N . ASP A 1 221 ? 12.829 12.468 -7.567 1.00 53.16 221 ASP A N 1
ATOM 1813 C CA . ASP A 1 221 ? 12.194 11.414 -6.758 1.00 53.16 221 ASP A CA 1
ATOM 1814 C C . ASP A 1 221 ? 10.681 11.293 -7.028 1.00 53.16 221 ASP A C 1
ATOM 1816 O O . ASP A 1 221 ? 10.108 10.215 -6.867 1.00 53.16 221 ASP A O 1
ATOM 1820 N N . LEU A 1 222 ? 10.033 12.364 -7.515 1.00 56.09 222 LEU A N 1
ATOM 1821 C CA . LEU A 1 222 ? 8.613 12.343 -7.900 1.00 56.09 222 LEU A CA 1
ATOM 1822 C C . LEU A 1 222 ? 8.361 11.782 -9.306 1.00 56.09 222 LEU A C 1
ATOM 1824 O O . LEU A 1 222 ? 7.215 11.502 -9.647 1.00 56.09 222 LEU A O 1
ATOM 1828 N N . LEU A 1 223 ? 9.412 11.564 -10.105 1.00 59.31 223 LEU A N 1
ATOM 1829 C CA . LEU A 1 223 ? 9.332 10.915 -11.424 1.00 59.31 223 LEU A CA 1
ATOM 1830 C C . LEU A 1 223 ? 9.156 9.391 -11.334 1.00 59.31 223 LEU A C 1
ATOM 1832 O O . LEU A 1 223 ? 9.254 8.676 -12.333 1.00 59.31 223 LEU A O 1
ATOM 1836 N N . SER A 1 224 ? 8.909 8.874 -10.134 1.00 67.94 224 SER A N 1
ATOM 1837 C CA . SER A 1 224 ? 8.742 7.453 -9.900 1.00 67.94 224 SER A CA 1
ATOM 1838 C C . SER A 1 224 ? 7.339 6.983 -10.309 1.00 67.94 224 SER A C 1
ATOM 1840 O O . SER A 1 224 ? 6.347 7.506 -9.792 1.00 67.94 224 SER A O 1
ATOM 1842 N N . PRO A 1 225 ? 7.198 5.946 -11.161 1.00 66.25 225 PRO A N 1
ATOM 1843 C CA . PRO A 1 225 ? 5.888 5.348 -11.438 1.00 66.25 225 PRO A CA 1
ATOM 1844 C C . PRO A 1 225 ? 5.235 4.788 -10.162 1.00 66.25 225 PRO A C 1
ATOM 1846 O O . PRO A 1 225 ? 4.009 4.736 -10.062 1.00 66.25 225 PRO A O 1
ATOM 1849 N N . PHE A 1 226 ? 6.052 4.444 -9.165 1.00 77.19 226 PHE A N 1
ATOM 1850 C CA . PHE A 1 226 ? 5.628 3.953 -7.860 1.00 77.19 226 PHE A CA 1
ATOM 1851 C C . PHE A 1 226 ? 5.001 5.057 -7.002 1.00 77.19 226 PHE A C 1
ATOM 1853 O O . PHE A 1 226 ? 4.051 4.791 -6.264 1.00 77.19 226 PHE A O 1
ATOM 1860 N N . PHE A 1 227 ? 5.455 6.309 -7.153 1.00 78.75 227 PHE A N 1
ATOM 1861 C CA . PHE A 1 227 ? 4.974 7.442 -6.360 1.00 78.75 227 PHE A CA 1
ATOM 1862 C C . PHE A 1 227 ? 3.467 7.650 -6.511 1.00 78.75 227 PHE A C 1
ATOM 1864 O O . PHE A 1 227 ? 2.763 7.777 -5.512 1.00 78.75 227 PHE A O 1
ATOM 1871 N N . ASN A 1 228 ? 2.955 7.605 -7.746 1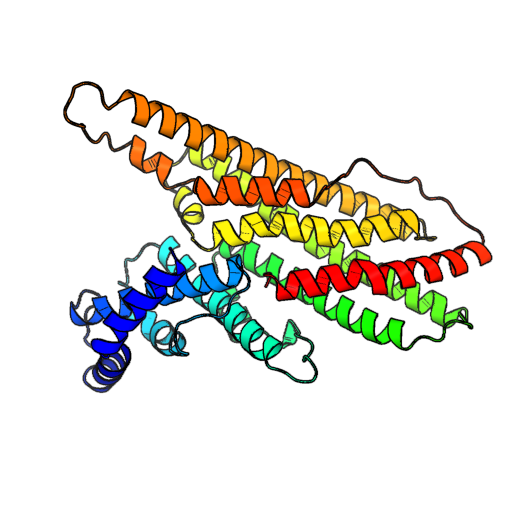.00 77.06 228 ASN A N 1
ATOM 1872 C CA . ASN A 1 228 ? 1.521 7.729 -8.028 1.00 77.06 228 ASN A CA 1
ATOM 1873 C C . ASN A 1 228 ? 0.697 6.673 -7.280 1.00 77.06 228 ASN A C 1
ATOM 1875 O O . ASN A 1 228 ? -0.369 6.984 -6.745 1.00 77.06 228 ASN A O 1
ATOM 1879 N N . VAL A 1 229 ? 1.197 5.433 -7.245 1.00 77.00 229 VAL A N 1
ATOM 1880 C CA . VAL A 1 229 ? 0.540 4.319 -6.556 1.00 77.00 229 VAL A CA 1
ATOM 1881 C C . VAL A 1 229 ? 0.543 4.581 -5.055 1.00 77.00 229 VAL A C 1
ATOM 1883 O O . VAL A 1 229 ? -0.521 4.627 -4.449 1.00 77.00 229 VAL A O 1
ATOM 1886 N N . SER A 1 230 ? 1.704 4.852 -4.458 1.00 82.56 230 SER A N 1
ATOM 1887 C CA . SER A 1 230 ? 1.823 5.122 -3.016 1.00 82.56 230 SER A CA 1
ATOM 1888 C C . SER A 1 230 ? 1.004 6.319 -2.551 1.00 82.56 230 SER A C 1
ATOM 1890 O O . SER A 1 230 ? 0.392 6.294 -1.482 1.00 82.56 230 SER A O 1
ATOM 1892 N N . TYR A 1 231 ? 0.967 7.368 -3.366 1.00 85.44 231 TYR A N 1
ATOM 1893 C CA . TYR A 1 231 ? 0.232 8.584 -3.076 1.00 85.44 231 TYR A CA 1
ATOM 1894 C C . TYR A 1 231 ? -1.281 8.344 -3.056 1.00 85.44 231 TYR A C 1
ATOM 1896 O O . TYR A 1 231 ? -1.944 8.685 -2.078 1.00 85.44 231 TYR A O 1
ATOM 1904 N N . ALA A 1 232 ? -1.827 7.700 -4.095 1.00 80.88 232 ALA A N 1
ATOM 1905 C CA . ALA A 1 232 ? -3.252 7.365 -4.169 1.00 80.88 232 ALA A CA 1
ATOM 1906 C C . ALA A 1 232 ? -3.722 6.549 -2.956 1.00 80.88 232 ALA A C 1
ATOM 1908 O O . ALA A 1 232 ? -4.855 6.662 -2.497 1.00 80.88 232 ALA A O 1
ATOM 1909 N N . GLN A 1 233 ? -2.832 5.718 -2.444 1.00 80.88 233 GLN A N 1
ATOM 1910 C CA . GLN A 1 233 ? -3.168 4.667 -1.504 1.00 80.88 233 GLN A CA 1
ATOM 1911 C C . GLN A 1 233 ? -2.974 5.075 -0.054 1.00 80.88 233 GLN A C 1
ATOM 1913 O O . GLN A 1 233 ? -3.648 4.567 0.837 1.00 80.88 233 GLN A O 1
ATOM 1918 N N . SER A 1 234 ? -2.167 6.109 0.168 1.00 90.12 234 SER A N 1
ATOM 1919 C CA . SER A 1 234 ? -2.135 6.820 1.442 1.00 90.12 234 SER A CA 1
ATOM 1920 C C . SER A 1 234 ? -3.539 7.293 1.853 1.00 90.12 234 SER A C 1
ATOM 1922 O O . SER A 1 234 ? -3.905 7.172 3.017 1.00 90.12 234 SER A O 1
ATOM 1924 N N . PHE A 1 235 ? -4.379 7.730 0.904 1.00 89.69 235 PHE A N 1
ATOM 1925 C CA . PHE A 1 235 ? -5.777 8.082 1.186 1.00 89.69 235 PHE A CA 1
ATOM 1926 C C . PHE A 1 235 ? -6.631 6.887 1.615 1.00 89.69 235 PHE A C 1
ATOM 1928 O O . PHE A 1 235 ? -7.437 7.010 2.538 1.00 89.69 235 PHE A O 1
ATOM 1935 N N . LYS A 1 236 ? -6.452 5.727 0.974 1.00 87.00 236 LYS A N 1
ATOM 1936 C CA . LYS A 1 236 ? -7.170 4.512 1.369 1.00 87.00 236 LYS A CA 1
ATOM 1937 C C . LYS A 1 236 ? -6.767 4.056 2.764 1.00 87.00 236 LYS A C 1
ATOM 1939 O O . LYS A 1 236 ? -7.639 3.798 3.583 1.00 87.00 236 LYS A O 1
ATOM 1944 N N . LEU A 1 237 ? -5.471 4.056 3.074 1.00 89.56 237 LEU A N 1
ATOM 1945 C CA . LEU A 1 237 ? -4.999 3.729 4.417 1.00 89.56 237 LEU A CA 1
ATOM 1946 C C . LEU A 1 237 ? -5.532 4.686 5.479 1.00 89.56 237 LEU A C 1
ATOM 1948 O O . LEU A 1 237 ? -5.885 4.246 6.569 1.00 89.56 237 LEU A O 1
ATOM 1952 N N . ILE A 1 238 ? -5.631 5.979 5.163 1.00 93.62 238 ILE A N 1
ATOM 1953 C CA . ILE A 1 238 ? -6.281 6.944 6.051 1.00 93.62 238 ILE A CA 1
ATOM 1954 C C . ILE A 1 238 ? -7.725 6.506 6.334 1.00 93.62 238 ILE A C 1
ATOM 1956 O O . ILE A 1 238 ? -8.137 6.527 7.492 1.00 93.62 238 ILE A O 1
ATOM 1960 N N . LYS A 1 239 ? -8.473 6.036 5.325 1.00 92.44 239 LYS A N 1
ATOM 1961 C CA . LYS A 1 239 ? -9.822 5.476 5.516 1.00 92.44 239 LYS A CA 1
ATOM 1962 C C . LYS A 1 239 ? -9.822 4.202 6.358 1.00 92.44 239 LYS A C 1
ATOM 1964 O O . LYS A 1 239 ? -10.634 4.117 7.274 1.00 92.44 239 LYS A O 1
ATOM 1969 N N . CYS A 1 240 ? -8.910 3.266 6.105 1.00 90.19 240 CYS A N 1
ATOM 1970 C CA . CYS A 1 240 ? -8.751 2.045 6.899 1.00 90.19 240 CYS A CA 1
ATOM 1971 C C . CYS A 1 240 ? -8.546 2.364 8.388 1.00 90.19 240 CYS A C 1
ATOM 1973 O O . CYS A 1 240 ? -9.271 1.864 9.247 1.00 90.19 240 CYS A O 1
ATOM 1975 N N . CYS A 1 241 ? -7.595 3.252 8.693 1.00 94.19 241 CYS A N 1
ATOM 1976 C CA . CYS A 1 241 ? -7.345 3.711 10.056 1.00 94.19 241 CYS A CA 1
ATOM 1977 C C . CYS A 1 241 ? -8.580 4.398 10.644 1.00 94.19 241 CYS A C 1
ATOM 1979 O O . CYS A 1 241 ? -8.952 4.128 11.782 1.00 94.19 241 CYS A O 1
ATOM 1981 N N . LYS A 1 242 ? -9.237 5.261 9.864 1.00 93.25 242 LYS A N 1
ATOM 1982 C CA . LYS A 1 242 ? -10.399 6.025 10.316 1.00 93.25 242 LYS A CA 1
ATOM 1983 C C . LYS A 1 242 ? -11.586 5.136 10.688 1.00 93.25 242 LYS A C 1
ATOM 1985 O O . LYS A 1 242 ? -12.208 5.406 11.703 1.00 93.25 242 LYS A O 1
ATOM 1990 N N . LEU A 1 243 ? -11.855 4.061 9.943 1.00 92.31 243 LEU A N 1
ATOM 1991 C CA . LEU A 1 243 ? -12.925 3.107 10.273 1.00 92.31 243 LEU A CA 1
ATOM 1992 C C . LEU A 1 243 ? -12.720 2.457 11.649 1.00 92.31 243 LEU A C 1
ATOM 1994 O O . LEU A 1 243 ? -13.661 2.366 12.431 1.00 92.31 243 LEU A O 1
ATOM 1998 N N . LEU A 1 244 ? -11.486 2.058 11.974 1.00 93.12 244 LEU A N 1
ATOM 1999 C CA . LEU A 1 244 ? -11.163 1.492 13.290 1.00 93.12 244 LEU A CA 1
ATOM 2000 C C . LEU A 1 244 ? -11.338 2.528 14.409 1.00 93.12 244 LEU A C 1
ATOM 2002 O O . LEU A 1 244 ? -11.874 2.220 15.468 1.00 93.12 244 LEU A O 1
ATOM 2006 N N . ILE A 1 245 ? -10.899 3.761 14.163 1.00 93.06 245 ILE A N 1
ATOM 2007 C CA . ILE A 1 245 ? -10.975 4.859 15.133 1.00 93.06 245 ILE A CA 1
ATOM 2008 C C . ILE A 1 245 ? -12.418 5.320 15.366 1.00 93.06 245 ILE A C 1
ATOM 2010 O O . ILE A 1 245 ? -12.795 5.569 16.506 1.00 93.06 245 ILE A O 1
ATOM 2014 N N . ASP A 1 246 ? -13.244 5.371 14.323 1.00 90.56 246 ASP A N 1
ATOM 2015 C CA . ASP A 1 246 ? -14.663 5.724 14.437 1.00 90.56 246 ASP A CA 1
ATOM 2016 C C . ASP A 1 246 ? -15.466 4.663 15.181 1.00 90.56 246 ASP A C 1
ATOM 2018 O O . ASP A 1 246 ? -16.308 4.989 16.021 1.00 90.56 246 ASP A O 1
ATOM 2022 N N . SER A 1 247 ? -15.145 3.395 14.936 1.00 90.38 247 SER A N 1
ATOM 2023 C CA . SER A 1 247 ? -15.693 2.279 15.699 1.00 90.38 247 SER A CA 1
ATOM 2024 C C . SER A 1 247 ? -15.374 2.423 17.192 1.00 90.38 247 SER A C 1
ATOM 2026 O O . SER A 1 247 ? -16.242 2.268 18.052 1.00 90.38 247 SER A O 1
ATOM 2028 N N . PHE A 1 248 ? -14.151 2.846 17.526 1.00 89.69 248 PHE A N 1
ATOM 2029 C CA . PHE A 1 248 ? -13.773 3.149 18.905 1.00 89.69 248 PHE A CA 1
ATOM 2030 C C . PHE A 1 248 ? -14.461 4.392 19.469 1.00 89.69 248 PHE A C 1
ATOM 2032 O O . PHE A 1 248 ? -14.880 4.376 20.619 1.00 89.69 248 PHE A O 1
ATOM 2039 N N . PHE A 1 249 ? -14.654 5.454 18.693 1.00 86.69 249 PHE A N 1
ATOM 2040 C CA . PHE A 1 249 ? -15.439 6.607 19.142 1.00 86.69 249 PHE A CA 1
ATOM 2041 C C . PHE A 1 249 ? -16.887 6.255 19.476 1.00 86.69 249 PHE A C 1
ATOM 2043 O O . PHE A 1 249 ? -17.466 6.857 20.378 1.00 86.69 249 PHE A O 1
ATOM 2050 N N . THR A 1 250 ? -17.450 5.276 18.774 1.00 84.06 250 THR A N 1
ATOM 2051 C CA . THR A 1 250 ? -18.850 4.879 18.934 1.00 84.06 250 THR A CA 1
ATOM 2052 C C . THR A 1 250 ? -19.034 3.844 20.047 1.00 84.06 250 THR A C 1
ATOM 2054 O O . THR A 1 250 ? -20.048 3.865 20.746 1.00 84.06 250 THR A O 1
ATOM 2057 N N . HIS A 1 251 ? -18.062 2.944 20.235 1.00 83.00 251 HIS A N 1
ATOM 2058 C CA . HIS A 1 251 ? -18.232 1.753 21.074 1.00 83.00 251 HIS A CA 1
ATOM 2059 C C . HIS A 1 251 ? -17.201 1.597 22.201 1.00 83.00 251 HIS A C 1
ATOM 2061 O O . HIS A 1 251 ? -17.379 0.751 23.082 1.00 83.00 251 HIS A O 1
ATOM 2067 N N . ALA A 1 252 ? -16.127 2.389 22.236 1.00 78.88 252 ALA A N 1
ATOM 2068 C CA . ALA A 1 252 ? -15.161 2.286 23.323 1.00 78.88 252 ALA A CA 1
ATOM 2069 C C . ALA A 1 252 ? -15.770 2.779 24.637 1.00 78.88 252 ALA A C 1
ATOM 2071 O O . ALA A 1 252 ? -16.337 3.863 24.728 1.00 78.88 252 ALA A O 1
ATOM 2072 N N . SER A 1 253 ? -15.604 1.967 25.678 1.00 72.81 253 SER A N 1
ATOM 2073 C CA . SER A 1 253 ? -16.053 2.286 27.039 1.00 72.81 253 SER A CA 1
ATOM 2074 C C . SER A 1 253 ? -14.886 2.617 27.980 1.00 72.81 253 SER A C 1
ATOM 2076 O O . SER A 1 253 ? -15.049 2.633 29.203 1.00 72.81 253 SER A O 1
ATOM 2078 N N . ASP A 1 254 ? -13.702 2.815 27.397 1.00 79.88 254 ASP A N 1
ATOM 2079 C CA . ASP A 1 254 ? -12.450 3.179 28.051 1.00 79.88 254 ASP A CA 1
ATOM 2080 C C . ASP A 1 254 ? -12.017 4.571 27.566 1.00 79.88 254 ASP A C 1
ATOM 2082 O O . ASP A 1 254 ? -11.743 4.785 26.378 1.00 79.88 254 ASP A O 1
ATOM 2086 N N . GLY A 1 255 ? -11.955 5.525 28.498 1.00 80.50 255 GLY A N 1
ATOM 2087 C CA . GLY A 1 255 ? -11.545 6.897 28.219 1.00 80.50 255 GLY A CA 1
ATOM 2088 C C . GLY A 1 255 ? -10.100 7.021 27.726 1.00 80.50 255 GLY A C 1
ATOM 2089 O O . GLY A 1 255 ? -9.804 7.928 26.941 1.00 80.50 255 GLY A O 1
ATOM 2090 N N . GLU A 1 256 ? -9.200 6.107 28.108 1.00 85.62 256 GLU A N 1
ATOM 2091 C CA . GLU A 1 256 ? -7.836 6.082 27.577 1.00 85.62 256 GLU A CA 1
ATOM 2092 C C . GLU A 1 256 ? -7.843 5.747 26.082 1.00 85.62 256 GLU A C 1
ATOM 2094 O O . GLU A 1 256 ? -7.159 6.403 25.284 1.00 85.62 256 GLU A O 1
ATOM 2099 N N . LEU A 1 257 ? -8.644 4.757 25.690 1.00 87.06 257 LEU A N 1
ATOM 2100 C CA . LEU A 1 257 ? -8.763 4.335 24.304 1.00 87.06 257 LEU A CA 1
ATOM 2101 C C . LEU A 1 257 ? -9.348 5.450 23.429 1.00 87.06 257 LEU A C 1
ATOM 2103 O O . LEU A 1 257 ? -8.804 5.738 22.358 1.00 87.06 257 LEU A O 1
ATOM 2107 N N . VAL A 1 258 ? -10.378 6.147 23.918 1.00 87.62 258 VAL A N 1
ATOM 2108 C CA . VAL A 1 258 ? -10.954 7.326 23.248 1.00 87.62 258 VAL A CA 1
ATOM 2109 C C . VAL A 1 258 ? -9.915 8.444 23.117 1.00 87.62 258 VAL A C 1
ATOM 2111 O O . VAL A 1 258 ? -9.712 8.972 22.026 1.00 87.62 258 VAL A O 1
ATOM 2114 N N . SER A 1 259 ? -9.181 8.768 24.186 1.00 88.12 259 SER A N 1
ATOM 2115 C CA . SER A 1 259 ? -8.145 9.815 24.173 1.00 88.12 259 SER A CA 1
ATOM 2116 C C . SER A 1 259 ? -7.019 9.527 23.172 1.00 88.12 259 SER A C 1
ATOM 2118 O O . SER A 1 259 ? -6.597 10.406 22.411 1.00 88.12 259 SER A O 1
ATOM 2120 N N . ARG A 1 260 ? -6.544 8.276 23.113 1.00 91.38 260 ARG A N 1
ATOM 2121 C CA . ARG A 1 260 ? -5.561 7.841 22.108 1.00 91.38 260 ARG A CA 1
ATOM 2122 C C . ARG A 1 260 ? -6.137 7.931 20.693 1.00 91.38 260 ARG A C 1
ATOM 2124 O O . ARG A 1 260 ? -5.437 8.389 19.792 1.00 91.38 260 ARG A O 1
ATOM 2131 N N . SER A 1 261 ? -7.403 7.561 20.524 1.00 92.69 261 SER A N 1
ATOM 2132 C CA . SER A 1 261 ? -8.119 7.614 19.248 1.00 92.69 261 SER A CA 1
ATOM 2133 C C . SER A 1 261 ? -8.292 9.045 18.727 1.00 92.69 261 SER A C 1
ATOM 2135 O O . SER A 1 261 ? -8.091 9.288 17.540 1.00 92.69 261 SER A O 1
ATOM 2137 N N . VAL A 1 262 ? -8.533 10.025 19.608 1.00 91.88 262 VAL A N 1
ATOM 2138 C CA . VAL A 1 262 ? -8.581 11.456 19.245 1.00 91.88 262 VAL A CA 1
ATOM 2139 C C . VAL A 1 262 ? -7.245 11.939 18.679 1.00 91.88 262 VAL A C 1
ATOM 2141 O O . VAL A 1 262 ? -7.226 12.614 17.651 1.00 91.88 262 VAL A O 1
ATOM 2144 N N . LYS A 1 263 ? -6.117 11.568 19.299 1.00 92.25 263 LYS A N 1
ATOM 2145 C CA . LYS A 1 263 ? -4.782 11.944 18.794 1.00 92.25 263 LYS A CA 1
ATOM 2146 C C . LYS A 1 263 ? -4.512 11.345 17.415 1.00 92.25 263 LYS A C 1
ATOM 2148 O O . LYS A 1 263 ? -4.072 12.049 16.514 1.00 92.25 263 LYS A O 1
ATOM 2153 N N . ILE A 1 264 ? -4.846 10.068 17.232 1.00 94.81 264 ILE A N 1
ATOM 2154 C CA . ILE A 1 264 ? -4.729 9.400 15.930 1.00 94.81 264 ILE A CA 1
ATOM 2155 C C . ILE A 1 264 ? -5.603 10.109 14.887 1.00 94.81 264 ILE A C 1
ATOM 2157 O O . ILE A 1 264 ? -5.146 10.364 13.776 1.00 94.81 264 ILE A O 1
ATOM 2161 N N . ASN A 1 265 ? -6.839 10.472 15.240 1.00 94.56 265 ASN A N 1
ATOM 2162 C CA . ASN A 1 265 ? -7.747 11.194 14.350 1.00 94.56 265 ASN A CA 1
ATOM 2163 C C . ASN A 1 265 ? -7.163 12.545 13.894 1.00 94.56 265 ASN A C 1
ATOM 2165 O O . ASN A 1 265 ? -7.270 12.906 12.721 1.00 94.56 265 ASN A O 1
ATOM 2169 N N . GLN A 1 266 ? -6.493 13.264 14.798 1.00 94.00 266 GLN A N 1
ATOM 2170 C CA . GLN A 1 266 ? -5.791 14.509 14.479 1.00 94.00 266 GLN A CA 1
ATOM 2171 C C . GLN A 1 266 ? -4.622 14.272 13.513 1.00 94.00 266 GLN A C 1
ATOM 2173 O O . GLN A 1 266 ? -4.537 14.961 12.497 1.00 94.00 266 GLN A O 1
ATOM 2178 N N . ASP A 1 267 ? -3.774 13.272 13.767 1.00 95.06 267 ASP A N 1
ATOM 2179 C CA . ASP A 1 267 ? -2.649 12.933 12.883 1.00 95.06 267 ASP A CA 1
ATOM 2180 C C . ASP A 1 267 ? -3.129 12.558 11.471 1.00 95.06 267 ASP A C 1
ATOM 2182 O O . ASP A 1 267 ? -2.578 13.025 10.470 1.00 95.06 267 ASP A O 1
ATOM 2186 N N . LEU A 1 268 ? -4.195 11.754 11.380 1.00 96.00 268 LEU A N 1
ATOM 2187 C CA . LEU A 1 268 ? -4.812 11.364 10.111 1.00 96.00 268 LEU A CA 1
ATOM 2188 C C . LEU A 1 268 ? -5.413 12.567 9.374 1.00 96.00 268 LEU A C 1
ATOM 2190 O O . LEU A 1 268 ? -5.252 12.669 8.158 1.00 96.00 268 LEU A O 1
ATOM 2194 N N . SER A 1 269 ? -6.059 13.488 10.094 1.00 95.50 269 SER A N 1
ATOM 2195 C CA . SER A 1 269 ? -6.599 14.730 9.529 1.00 95.50 269 SER A CA 1
ATOM 2196 C C . SER A 1 269 ? -5.489 15.610 8.950 1.00 95.50 269 SER A C 1
ATOM 2198 O O . SER A 1 269 ? -5.596 16.099 7.823 1.00 95.50 269 SER A O 1
ATOM 2200 N N . ILE A 1 270 ? -4.373 15.766 9.671 1.00 95.12 270 ILE A N 1
ATOM 2201 C CA . ILE A 1 270 ? -3.210 16.524 9.190 1.00 95.12 270 ILE A CA 1
ATOM 2202 C C . ILE A 1 270 ? -2.634 15.865 7.932 1.00 95.12 270 ILE A C 1
ATOM 2204 O O . ILE A 1 270 ? -2.454 16.540 6.917 1.00 95.12 270 ILE A O 1
ATOM 2208 N N . ALA A 1 271 ? -2.392 14.551 7.965 1.00 95.44 271 ALA A N 1
ATOM 2209 C CA . ALA A 1 271 ? -1.871 13.811 6.819 1.00 95.44 271 ALA A CA 1
ATOM 2210 C C . ALA A 1 271 ? -2.795 13.932 5.593 1.00 95.44 271 ALA A C 1
ATOM 2212 O O . ALA A 1 271 ? -2.326 14.217 4.489 1.00 95.44 271 ALA A O 1
ATOM 2213 N N . TYR A 1 272 ? -4.108 13.786 5.792 1.00 94.94 272 TYR A N 1
ATOM 2214 C CA . TYR A 1 272 ? -5.116 13.943 4.745 1.00 94.94 272 TYR A CA 1
ATOM 2215 C C . TYR A 1 272 ? -5.073 15.336 4.113 1.00 94.94 272 TYR A C 1
ATOM 2217 O O . TYR A 1 272 ? -5.003 15.454 2.890 1.00 94.94 272 TYR A O 1
ATOM 2225 N N . ASN A 1 273 ? -5.062 16.390 4.931 1.00 94.12 273 ASN A N 1
ATOM 2226 C CA . ASN A 1 273 ? -5.061 17.769 4.449 1.00 94.12 273 ASN A CA 1
ATOM 2227 C C . ASN A 1 273 ? -3.769 18.122 3.701 1.00 94.12 273 ASN A C 1
ATOM 2229 O O . ASN A 1 273 ? -3.824 18.785 2.663 1.00 94.12 273 ASN A O 1
ATOM 2233 N N . LEU A 1 274 ? -2.614 17.642 4.175 1.00 93.19 274 LEU A N 1
ATOM 2234 C CA . LEU A 1 274 ? -1.337 17.804 3.477 1.00 93.19 274 LEU A CA 1
ATOM 2235 C C . LEU A 1 274 ? -1.365 17.133 2.103 1.00 93.19 274 LEU A C 1
ATOM 2237 O O . LEU A 1 274 ? -0.980 17.748 1.105 1.00 93.19 274 LEU A O 1
ATOM 2241 N N . LEU A 1 275 ? -1.841 15.890 2.022 1.00 91.38 275 LEU A N 1
ATOM 2242 C CA . LEU A 1 275 ? -1.968 15.194 0.746 1.00 91.38 275 LEU A CA 1
ATOM 2243 C C . LEU A 1 275 ? -2.962 15.932 -0.160 1.00 91.38 275 LEU A C 1
ATOM 2245 O O . LEU A 1 275 ? -2.591 16.315 -1.263 1.00 91.38 275 LEU A O 1
ATOM 2249 N N . MET A 1 276 ? -4.171 16.237 0.310 1.00 90.50 276 MET A N 1
ATOM 2250 C CA . MET A 1 276 ? -5.204 16.890 -0.502 1.00 90.50 276 MET A CA 1
ATOM 2251 C C . MET A 1 276 ? -4.772 18.268 -1.027 1.00 90.50 276 MET A C 1
ATOM 2253 O O . MET A 1 276 ? -5.000 18.589 -2.194 1.00 90.50 276 MET A O 1
ATOM 2257 N N . SER A 1 277 ? -4.083 19.061 -0.203 1.00 88.38 277 SER A N 1
ATOM 2258 C CA . SER A 1 277 ? -3.493 20.338 -0.620 1.00 88.38 277 SER A CA 1
ATOM 2259 C C . SER A 1 277 ? -2.498 20.147 -1.770 1.00 88.38 277 SER A C 1
ATOM 2261 O O . SER A 1 277 ? -2.591 20.816 -2.801 1.00 88.38 277 SER A O 1
ATOM 2263 N N . ASN A 1 278 ? -1.603 19.159 -1.657 1.00 86.06 278 ASN A N 1
ATOM 2264 C CA . ASN A 1 278 ? -0.663 18.831 -2.727 1.00 86.06 278 ASN A CA 1
ATOM 2265 C C . ASN A 1 278 ? -1.373 18.348 -4.002 1.00 86.06 278 ASN A C 1
ATOM 2267 O O . ASN A 1 278 ? -0.984 18.759 -5.096 1.00 86.06 278 ASN A O 1
ATOM 2271 N N . LEU A 1 279 ? -2.434 17.541 -3.894 1.00 85.88 279 LEU A N 1
ATOM 2272 C CA . LEU A 1 279 ? -3.215 17.076 -5.046 1.00 85.88 279 LEU A CA 1
ATOM 2273 C C . LEU A 1 279 ? -3.840 18.255 -5.804 1.00 85.88 279 LEU A C 1
ATOM 2275 O O . LEU A 1 279 ? -3.722 18.341 -7.028 1.00 85.88 279 LEU A O 1
ATOM 2279 N N . ASN A 1 280 ? -4.441 19.193 -5.070 1.00 85.00 280 ASN A N 1
ATOM 2280 C CA . ASN A 1 280 ? -5.052 20.399 -5.627 1.00 85.00 280 ASN A CA 1
ATOM 2281 C C . ASN A 1 280 ? -4.013 21.312 -6.292 1.00 85.00 280 ASN A C 1
ATOM 2283 O O . ASN A 1 280 ? -4.242 21.822 -7.391 1.00 85.00 280 ASN A O 1
ATOM 2287 N N . ASN A 1 281 ? -2.841 21.472 -5.672 1.00 81.50 281 ASN A N 1
ATOM 2288 C CA . ASN A 1 281 ? -1.735 22.228 -6.257 1.00 81.50 281 ASN A CA 1
ATOM 2289 C C . ASN A 1 281 ? -1.263 21.597 -7.575 1.00 81.50 281 ASN A C 1
ATOM 2291 O O . ASN A 1 281 ? -1.140 22.300 -8.578 1.00 81.50 281 ASN A O 1
ATOM 2295 N N . ASN A 1 282 ? -1.083 20.271 -7.612 1.00 77.56 282 ASN A N 1
ATOM 2296 C CA . ASN A 1 282 ? -0.720 19.544 -8.833 1.00 77.56 282 ASN A CA 1
ATOM 2297 C C . ASN A 1 282 ? -1.788 19.712 -9.926 1.00 77.56 282 ASN A C 1
ATOM 2299 O O . ASN A 1 282 ? -1.452 19.964 -11.083 1.00 77.56 282 ASN A O 1
ATOM 2303 N N . TYR A 1 283 ? -3.073 19.634 -9.568 1.00 79.62 283 TYR A N 1
ATOM 2304 C CA . TYR A 1 283 ? -4.171 19.850 -10.512 1.00 79.62 283 TYR A CA 1
ATOM 2305 C C . TYR A 1 283 ? -4.115 21.245 -11.147 1.00 79.62 283 TYR A C 1
ATOM 2307 O O . TYR A 1 283 ? -4.216 21.375 -12.369 1.00 79.62 283 TYR A O 1
ATOM 2315 N N . ASN A 1 284 ? -3.899 22.282 -10.335 1.00 77.50 284 ASN A N 1
ATOM 2316 C CA . ASN A 1 284 ? -3.801 23.661 -10.807 1.00 77.50 284 ASN A CA 1
ATOM 2317 C C . ASN A 1 284 ? -2.590 23.871 -11.727 1.00 77.50 284 ASN A C 1
ATOM 2319 O O . ASN A 1 284 ? -2.731 24.489 -12.782 1.00 77.50 284 ASN A O 1
ATOM 2323 N N . VAL A 1 285 ? -1.426 23.306 -11.384 1.00 75.00 285 VAL A N 1
ATOM 2324 C CA . VAL A 1 285 ? -0.220 23.354 -12.231 1.00 75.00 285 VAL A CA 1
ATOM 2325 C C . VAL A 1 285 ? -0.489 22.716 -13.596 1.00 75.00 285 VAL A C 1
ATOM 2327 O O . VAL A 1 285 ? -0.265 23.346 -14.630 1.00 75.00 285 VAL A O 1
ATOM 2330 N N . VAL A 1 286 ? -1.038 21.499 -13.619 1.00 71.69 286 VAL A N 1
ATOM 2331 C CA . VAL A 1 286 ? -1.315 20.768 -14.865 1.00 71.69 286 VAL A CA 1
ATOM 2332 C C . VAL A 1 286 ? -2.393 21.462 -15.706 1.00 71.69 286 VAL A C 1
ATOM 2334 O O . VAL A 1 286 ? -2.266 21.556 -16.930 1.00 71.69 286 VAL A O 1
ATOM 2337 N N . LYS A 1 287 ? -3.439 22.001 -15.070 1.00 74.81 287 LYS A N 1
ATOM 2338 C CA . LYS A 1 287 ? -4.482 22.787 -15.743 1.00 74.81 287 LYS A CA 1
ATOM 2339 C C . LYS A 1 287 ? -3.900 24.036 -16.411 1.00 74.81 287 LYS A C 1
ATOM 2341 O O . LYS A 1 287 ? -4.230 24.312 -17.565 1.00 74.81 287 LYS A O 1
ATOM 2346 N N . ASN A 1 288 ? -3.017 24.755 -15.717 1.00 72.88 288 ASN A N 1
ATOM 2347 C CA . ASN A 1 288 ? -2.359 25.950 -16.243 1.00 72.88 288 ASN A CA 1
ATOM 2348 C C . ASN A 1 288 ? -1.428 25.616 -17.416 1.00 72.88 288 ASN A C 1
ATOM 2350 O O . ASN A 1 288 ? -1.500 26.282 -18.445 1.00 72.88 288 ASN A O 1
ATOM 2354 N N . LEU A 1 289 ? -0.632 24.542 -17.317 1.00 70.06 289 LEU A N 1
ATOM 2355 C CA . LEU A 1 289 ? 0.196 24.058 -18.430 1.00 70.06 289 LEU A CA 1
ATOM 2356 C C . LEU A 1 289 ? -0.658 23.776 -19.673 1.00 70.06 289 LEU A C 1
ATOM 2358 O O . LEU A 1 289 ? -0.349 24.253 -20.764 1.00 70.06 289 LEU A O 1
ATOM 2362 N N . ARG A 1 290 ? -1.784 23.069 -19.513 1.00 69.31 290 ARG A N 1
ATOM 2363 C CA . ARG A 1 290 ? -2.697 22.757 -20.624 1.00 69.31 290 ARG A CA 1
ATOM 2364 C C . ARG A 1 290 ? -3.290 24.009 -21.271 1.00 69.31 290 ARG A C 1
ATOM 2366 O O . ARG A 1 290 ? -3.412 24.057 -22.496 1.00 69.31 290 ARG A O 1
ATOM 2373 N N . ALA A 1 291 ? -3.656 25.011 -20.472 1.00 69.81 291 ALA A N 1
ATOM 2374 C CA . ALA A 1 291 ? -4.172 26.281 -20.977 1.00 69.81 291 ALA A CA 1
ATOM 2375 C C . ALA A 1 291 ? -3.121 27.029 -21.818 1.00 69.81 291 ALA A C 1
ATOM 2377 O O . ALA A 1 291 ? -3.461 27.583 -22.862 1.00 69.81 291 ALA A O 1
ATOM 2378 N N . THR A 1 292 ? -1.850 26.981 -21.414 1.00 67.06 292 THR A N 1
ATOM 2379 C CA . THR A 1 292 ? -0.728 27.556 -22.170 1.00 67.06 292 THR A CA 1
ATOM 2380 C C . THR A 1 292 ? -0.493 26.818 -23.490 1.00 67.06 292 THR A C 1
ATOM 2382 O O . THR A 1 292 ? -0.426 27.460 -24.535 1.00 67.06 292 THR A O 1
ATOM 2385 N N . PHE A 1 293 ? -0.467 25.479 -23.484 1.00 63.53 293 PHE A N 1
ATOM 2386 C CA . PHE A 1 293 ? -0.319 24.684 -24.714 1.00 63.53 293 PHE A CA 1
ATOM 2387 C C . PHE A 1 293 ? -1.488 24.875 -25.692 1.00 63.53 293 PHE A C 1
ATOM 2389 O O . PHE A 1 293 ? -1.281 24.934 -26.901 1.00 63.53 293 PHE A O 1
ATOM 2396 N N . SER A 1 294 ? -2.713 25.038 -25.183 1.00 59.22 294 SER A N 1
ATOM 2397 C CA . SER A 1 294 ? -3.905 25.249 -26.022 1.00 59.22 294 SER A CA 1
ATOM 2398 C C . SER A 1 294 ? -3.932 26.632 -26.689 1.00 59.22 294 SER A C 1
ATOM 2400 O O . SER A 1 294 ? -4.589 26.801 -27.711 1.00 59.22 294 SER A O 1
ATOM 2402 N N . ARG A 1 295 ? -3.209 27.621 -26.142 1.00 56.31 295 ARG A N 1
ATOM 2403 C CA . ARG A 1 295 ? -3.059 28.964 -26.733 1.00 56.31 295 ARG A CA 1
ATOM 2404 C C . ARG A 1 295 ? -1.921 29.061 -27.760 1.00 56.31 295 ARG A C 1
ATOM 2406 O O . ARG A 1 295 ? -1.872 30.042 -28.489 1.00 56.31 295 ARG A O 1
ATOM 2413 N N . GLY A 1 296 ? -1.034 28.063 -27.839 1.00 51.12 296 GLY A N 1
ATOM 2414 C CA . GLY A 1 296 ? 0.138 28.053 -28.729 1.00 51.12 296 GLY A CA 1
ATOM 2415 C C . GLY A 1 296 ? -0.098 27.518 -30.149 1.00 51.12 296 GLY A C 1
ATOM 2416 O O . GLY A 1 296 ? 0.807 27.576 -30.971 1.00 51.12 296 GLY A O 1
ATOM 2417 N N . PHE A 1 297 ? -1.295 27.019 -30.473 1.00 46.03 297 PHE A N 1
ATOM 2418 C CA . PHE A 1 297 ? -1.618 26.463 -31.800 1.00 46.03 297 PHE A CA 1
ATOM 2419 C C . PHE A 1 297 ? -2.159 27.501 -32.806 1.00 46.03 297 PHE A C 1
ATOM 2421 O O . PHE A 1 297 ? -2.867 27.157 -33.749 1.00 46.03 297 PHE A O 1
ATOM 2428 N N . GLY A 1 298 ? -1.812 28.777 -32.622 1.00 42.91 298 GLY A N 1
ATOM 2429 C CA . GLY A 1 298 ? -2.143 29.869 -33.536 1.00 42.91 298 GLY A CA 1
ATOM 2430 C C . GLY A 1 298 ? -0.897 30.638 -33.965 1.00 42.91 298 GLY A C 1
ATOM 2431 O O . GLY A 1 298 ? -0.644 31.713 -33.440 1.00 42.91 298 GLY A O 1
ATOM 2432 N N . GLY A 1 299 ? -0.141 30.093 -34.923 1.00 39.72 299 GLY A N 1
ATOM 2433 C CA . GLY A 1 299 ? 0.882 30.828 -35.678 1.00 39.72 299 GLY A CA 1
ATOM 2434 C C . GLY A 1 299 ? 2.246 30.971 -34.996 1.00 39.72 299 GLY A C 1
ATOM 2435 O O . GLY A 1 299 ? 2.498 31.927 -34.274 1.00 39.72 299 GLY A O 1
ATOM 2436 N N . GLY A 1 300 ? 3.166 30.058 -35.309 1.00 35.03 300 GLY A N 1
ATOM 2437 C CA . GLY A 1 300 ? 4.586 30.188 -34.980 1.00 35.03 300 GLY A CA 1
ATOM 2438 C C . GLY A 1 300 ? 5.212 28.837 -34.669 1.00 35.03 300 GLY A C 1
ATOM 2439 O O . GLY A 1 300 ? 4.744 28.122 -33.790 1.00 35.03 300 GLY A O 1
ATOM 2440 N N . T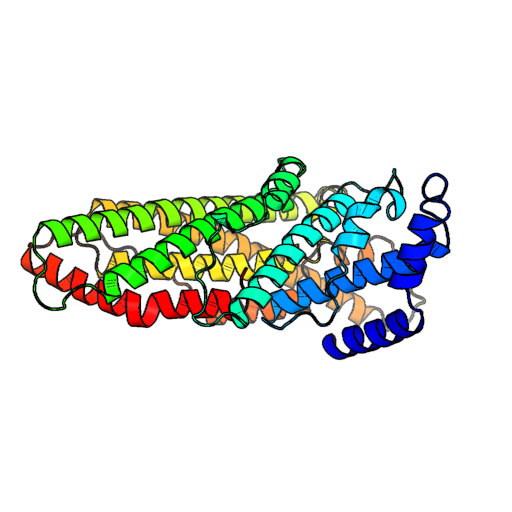HR A 1 301 ? 6.257 28.474 -35.409 1.00 37.75 301 THR A N 1
ATOM 2441 C CA . THR A 1 301 ? 7.113 27.307 -35.144 1.00 37.75 301 THR A CA 1
ATOM 2442 C C . THR A 1 301 ? 7.432 27.182 -33.650 1.00 37.75 301 THR A C 1
ATOM 2444 O O . THR A 1 301 ? 7.857 28.177 -33.055 1.00 37.75 301 THR A O 1
ATOM 2447 N N . PRO A 1 302 ? 7.261 25.999 -33.030 1.00 41.03 302 PRO A N 1
ATOM 2448 C CA . PRO A 1 302 ? 7.489 25.838 -31.605 1.00 41.03 302 PRO A CA 1
ATOM 2449 C C . PRO A 1 302 ? 8.989 25.940 -31.327 1.00 41.03 302 PRO A C 1
ATOM 2451 O O . PRO A 1 302 ? 9.747 24.998 -31.542 1.00 41.03 302 PRO A O 1
ATOM 2454 N N . GLY A 1 303 ? 9.429 27.098 -30.840 1.00 33.84 303 GLY A N 1
ATOM 2455 C CA . GLY A 1 303 ? 10.678 27.174 -30.101 1.00 33.84 303 GLY A CA 1
ATOM 2456 C C . GLY A 1 303 ? 10.487 26.393 -28.807 1.00 33.84 303 GLY A C 1
ATOM 2457 O O . GLY A 1 303 ? 9.775 26.861 -27.918 1.00 33.84 303 GLY A O 1
ATOM 2458 N N . LEU A 1 304 ? 11.075 25.196 -28.714 1.00 36.22 304 LEU A N 1
ATOM 2459 C CA . LEU A 1 304 ? 11.199 24.460 -27.458 1.00 36.22 304 LEU A CA 1
ATOM 2460 C C . LEU A 1 304 ? 11.990 25.326 -26.469 1.00 36.22 304 LEU A C 1
ATOM 2462 O O . LEU A 1 304 ? 13.220 25.305 -26.441 1.00 36.22 304 LEU A O 1
ATOM 2466 N N . SER A 1 305 ? 11.292 26.109 -25.649 1.00 36.16 305 SER A N 1
ATOM 2467 C CA . SER A 1 305 ? 11.877 26.637 -24.428 1.00 36.16 305 SER A CA 1
ATOM 2468 C C . SER A 1 305 ? 11.911 25.499 -23.406 1.00 36.16 305 SER A C 1
ATOM 2470 O O . SER A 1 305 ? 10.885 24.978 -22.959 1.00 36.16 305 SER A O 1
ATOM 2472 N N . SER A 1 306 ? 13.132 25.106 -23.049 1.00 38.78 306 SER A N 1
ATOM 2473 C CA . SER A 1 306 ? 13.503 24.029 -22.118 1.00 38.78 306 SER A CA 1
ATOM 2474 C C . SER A 1 306 ? 12.909 24.151 -20.706 1.00 38.78 306 SER A C 1
ATOM 2476 O O . SER A 1 306 ? 13.089 23.265 -19.875 1.00 38.78 306 SER A O 1
ATOM 2478 N N . THR A 1 307 ? 12.183 25.228 -20.411 1.00 43.78 307 THR A N 1
ATOM 2479 C CA . THR A 1 307 ? 11.546 25.490 -19.119 1.00 43.78 307 THR A CA 1
ATOM 2480 C C . THR A 1 307 ? 10.147 24.881 -18.992 1.00 43.78 307 THR A C 1
ATOM 2482 O O . THR A 1 307 ? 9.753 24.537 -17.881 1.00 43.78 307 THR A O 1
ATOM 2485 N N . SER A 1 308 ? 9.397 24.681 -20.086 1.00 40.84 308 SER A N 1
ATOM 2486 C CA . SER A 1 308 ? 8.027 24.128 -20.003 1.00 40.84 308 SER A CA 1
ATOM 2487 C C . SER A 1 308 ? 7.988 22.597 -19.837 1.00 40.84 308 SER A C 1
ATOM 2489 O O . SER A 1 308 ? 7.168 22.075 -19.079 1.00 40.84 308 SER A O 1
ATOM 2491 N N . GLU A 1 309 ? 8.935 21.873 -20.444 1.00 40.41 309 GLU A N 1
ATOM 2492 C CA . GLU A 1 309 ? 9.097 20.415 -20.287 1.00 40.41 309 GLU A CA 1
ATOM 2493 C C . GLU A 1 309 ? 9.599 20.020 -18.885 1.00 40.41 309 GLU A C 1
ATOM 2495 O O . GLU A 1 309 ? 9.257 18.955 -18.359 1.00 40.41 309 GLU A O 1
ATOM 2500 N N . GLN A 1 310 ? 10.357 20.901 -18.224 1.00 42.28 310 GLN A N 1
ATOM 2501 C CA . GLN A 1 310 ? 10.893 20.645 -16.884 1.00 42.28 310 GLN A CA 1
ATOM 2502 C C . GLN A 1 310 ? 9.842 20.716 -15.768 1.00 42.28 310 GLN A C 1
ATOM 2504 O O . GLN A 1 310 ? 10.040 20.098 -14.721 1.00 42.28 310 GLN A O 1
ATOM 2509 N N . VAL A 1 311 ? 8.724 21.422 -15.978 1.00 44.00 311 VAL A N 1
ATOM 2510 C CA . VAL A 1 311 ? 7.613 21.493 -15.007 1.00 44.00 311 VAL A CA 1
ATOM 2511 C C . VAL A 1 311 ? 6.640 20.323 -15.200 1.00 44.00 311 VAL A C 1
ATOM 2513 O O . VAL A 1 311 ? 6.161 19.753 -14.225 1.00 44.00 311 VAL A O 1
ATOM 2516 N N . SER A 1 312 ? 6.407 19.903 -16.450 1.00 45.66 312 SER A N 1
ATOM 2517 C CA . SER A 1 312 ? 5.527 18.775 -16.805 1.00 45.66 312 SER A CA 1
ATOM 2518 C C . SER A 1 312 ? 5.984 17.429 -16.225 1.00 45.66 312 SER A C 1
ATOM 2520 O O . SER A 1 312 ? 5.163 16.559 -15.946 1.00 45.66 312 SER A O 1
ATOM 2522 N N . SER A 1 313 ? 7.293 17.240 -16.050 1.00 49.50 313 SER A N 1
ATOM 2523 C CA . SER A 1 313 ? 7.878 15.966 -15.619 1.00 49.50 313 SER A CA 1
ATOM 2524 C C . SER A 1 313 ? 7.884 15.761 -14.098 1.00 49.50 313 SER A C 1
ATOM 2526 O O . SER A 1 313 ? 8.079 14.645 -13.648 1.00 49.50 313 SER A O 1
ATOM 2528 N N . LYS A 1 314 ? 7.636 16.785 -13.273 1.00 56.31 314 LYS A N 1
ATOM 2529 C CA . LYS A 1 314 ? 7.871 16.707 -11.811 1.00 56.31 314 LYS A CA 1
ATOM 2530 C C . LYS A 1 314 ? 6.600 16.618 -10.960 1.00 56.31 314 LYS A C 1
ATOM 2532 O O . LYS A 1 314 ? 6.668 16.728 -9.738 1.00 56.31 314 LYS A O 1
ATOM 2537 N N . CYS A 1 315 ? 5.446 16.415 -11.594 1.00 61.72 315 CYS A N 1
ATOM 2538 C CA . CYS A 1 315 ? 4.125 16.429 -10.964 1.00 61.72 315 CYS A CA 1
ATOM 2539 C C . CYS A 1 315 ? 3.367 15.111 -11.190 1.00 61.72 315 CYS A C 1
ATOM 2541 O O . CYS A 1 315 ? 3.682 14.350 -12.106 1.00 61.72 315 CYS A O 1
ATOM 2543 N N . LEU A 1 316 ? 2.324 14.862 -10.388 1.00 69.69 316 LEU A N 1
ATOM 2544 C CA . LEU A 1 316 ? 1.386 13.767 -10.659 1.00 69.69 316 LEU A CA 1
ATOM 2545 C C . LEU A 1 316 ? 0.798 13.949 -12.071 1.00 69.69 316 LEU A C 1
ATOM 2547 O O . LEU A 1 316 ? 0.392 15.047 -12.452 1.00 69.69 316 LEU A O 1
ATOM 2551 N N . GLY A 1 317 ? 0.717 12.875 -12.856 1.00 67.00 317 GLY A N 1
ATOM 2552 C CA . GLY A 1 317 ? 0.122 12.945 -14.195 1.00 67.00 317 GLY A CA 1
ATOM 2553 C C . GLY A 1 317 ? -1.370 13.310 -14.144 1.00 67.00 317 GLY A C 1
ATOM 2554 O O . GLY A 1 317 ? -2.078 12.888 -13.233 1.00 67.00 317 GLY A O 1
ATOM 2555 N N . PHE A 1 318 ? -1.886 14.036 -15.146 1.00 68.94 318 PHE A N 1
ATOM 2556 C CA . PHE A 1 318 ? -3.295 14.482 -15.191 1.00 68.94 318 PHE A CA 1
ATOM 2557 C C . PHE A 1 318 ? -4.314 13.348 -14.975 1.00 68.94 318 PHE A C 1
ATOM 2559 O O . PHE A 1 318 ? -5.290 13.506 -14.237 1.00 68.94 318 PHE A O 1
ATOM 2566 N N . ALA A 1 319 ? -4.084 12.201 -15.624 1.00 68.81 319 ALA A N 1
ATOM 2567 C CA . ALA A 1 319 ? -4.935 11.022 -15.491 1.00 68.81 319 ALA A CA 1
ATOM 2568 C C . ALA A 1 319 ? -4.892 10.455 -14.064 1.00 68.81 319 ALA A C 1
ATOM 2570 O O . ALA A 1 319 ? -5.939 10.127 -13.508 1.00 68.81 319 ALA A O 1
ATOM 2571 N N . SER A 1 320 ? -3.702 10.414 -13.452 1.00 72.38 320 SER A N 1
ATOM 2572 C CA . SER A 1 320 ? -3.514 10.004 -12.059 1.00 72.38 320 SER A CA 1
ATOM 2573 C C . SER A 1 320 ? -4.242 10.951 -11.111 1.00 72.38 320 SER A C 1
ATOM 2575 O O . SER A 1 320 ? -5.024 10.478 -10.297 1.00 72.38 320 SER A O 1
ATOM 2577 N N . ILE A 1 321 ? -4.074 12.270 -11.261 1.00 78.00 321 ILE A N 1
ATOM 2578 C CA . ILE A 1 321 ? -4.770 13.278 -10.442 1.00 78.00 321 ILE A CA 1
ATOM 2579 C C . ILE A 1 321 ? -6.282 13.079 -10.533 1.00 78.00 321 ILE A C 1
ATOM 2581 O O . ILE A 1 321 ? -6.941 12.921 -9.515 1.00 78.00 321 ILE A O 1
ATOM 2585 N N . SER A 1 322 ? -6.822 13.009 -11.753 1.00 76.12 322 SER A N 1
ATOM 2586 C CA . SER A 1 322 ? -8.265 12.856 -11.972 1.00 76.12 322 SER A CA 1
ATOM 2587 C C . SER A 1 322 ? -8.812 11.560 -11.365 1.00 76.12 322 SER A C 1
ATOM 2589 O O . SER A 1 322 ? -9.909 11.549 -10.809 1.00 76.12 322 SER A O 1
ATOM 2591 N N . MET A 1 323 ? -8.061 10.458 -11.465 1.00 76.38 323 MET A N 1
ATOM 2592 C CA . MET A 1 323 ? -8.447 9.180 -10.867 1.00 76.38 323 MET A CA 1
ATOM 2593 C C . MET A 1 323 ? -8.375 9.228 -9.337 1.00 76.38 323 MET A C 1
ATOM 2595 O O . MET A 1 323 ? -9.289 8.743 -8.674 1.00 76.38 323 MET A O 1
ATOM 2599 N N . ILE A 1 324 ? -7.313 9.816 -8.780 1.00 82.12 324 ILE A N 1
ATOM 2600 C CA . ILE A 1 324 ? -7.116 9.953 -7.335 1.00 82.12 324 ILE A CA 1
ATOM 2601 C C . ILE A 1 324 ? -8.215 10.831 -6.744 1.00 82.12 324 ILE A C 1
ATOM 2603 O O . ILE A 1 324 ? -8.867 10.390 -5.808 1.00 82.12 324 ILE A O 1
ATOM 2607 N N . SER A 1 325 ? -8.493 12.004 -7.320 1.00 83.44 325 SER A N 1
ATOM 2608 C CA . SER A 1 325 ? -9.552 12.905 -6.846 1.00 83.44 325 SER A CA 1
ATOM 2609 C C . SER A 1 325 ? -10.907 12.200 -6.769 1.00 83.44 325 SER A C 1
ATOM 2611 O O . SER A 1 325 ? -11.539 12.214 -5.718 1.00 83.44 325 SER A O 1
ATOM 2613 N N . LYS A 1 326 ? -11.304 11.479 -7.830 1.00 81.56 326 LYS A N 1
ATOM 2614 C CA . LYS A 1 326 ? -12.551 10.695 -7.828 1.00 81.56 326 LYS A CA 1
ATOM 2615 C C . LYS A 1 326 ? -12.564 9.615 -6.747 1.00 81.56 326 LYS A C 1
ATOM 2617 O O . LYS A 1 326 ? -13.578 9.420 -6.089 1.00 81.56 326 LYS A O 1
ATOM 2622 N N . LYS A 1 327 ? -11.451 8.896 -6.559 1.00 80.50 327 LYS A N 1
ATOM 2623 C CA . LYS A 1 327 ? -11.352 7.870 -5.510 1.00 80.50 327 LYS A CA 1
ATOM 2624 C C . LYS A 1 327 ? -11.441 8.490 -4.114 1.00 80.50 327 LYS A C 1
ATOM 2626 O O . LYS A 1 327 ? -12.143 7.944 -3.275 1.00 80.50 327 LYS A O 1
ATOM 2631 N N . VAL A 1 328 ? -10.783 9.624 -3.876 1.00 85.50 328 VAL A N 1
ATOM 2632 C CA . VAL A 1 328 ? -10.805 10.335 -2.588 1.00 85.50 328 VAL A CA 1
ATOM 2633 C C . VAL A 1 328 ? -12.216 10.807 -2.233 1.00 85.50 328 VAL A C 1
ATOM 2635 O O . VAL A 1 328 ? -12.644 10.616 -1.098 1.00 85.50 328 VAL A O 1
ATOM 2638 N N . GLU A 1 329 ? -12.973 11.332 -3.200 1.00 84.31 329 GLU A N 1
ATOM 2639 C CA . GLU A 1 329 ? -14.380 11.715 -3.003 1.00 84.31 329 GLU A CA 1
ATOM 2640 C C . GLU A 1 329 ? -15.247 10.532 -2.536 1.00 84.31 329 GLU A C 1
ATOM 2642 O O . GLU A 1 329 ? -16.084 10.682 -1.643 1.00 84.31 329 GLU A O 1
ATOM 2647 N N . LEU A 1 330 ? -15.012 9.331 -3.079 1.00 83.75 330 LEU A N 1
ATOM 2648 C CA . LEU A 1 330 ? -15.741 8.118 -2.694 1.00 83.75 330 LEU A CA 1
ATOM 2649 C C . LEU A 1 330 ? -15.426 7.646 -1.267 1.00 83.75 330 LEU A C 1
ATOM 2651 O O . LEU A 1 330 ? -16.267 6.989 -0.655 1.00 83.75 330 LEU A O 1
ATOM 2655 N N . LEU A 1 331 ? -14.259 7.995 -0.710 1.00 82.94 331 LEU A N 1
ATOM 2656 C CA . LEU A 1 331 ? -13.882 7.589 0.650 1.00 82.94 331 LEU A CA 1
ATOM 2657 C C . LEU A 1 331 ? -14.719 8.284 1.733 1.00 82.94 331 LEU A C 1
ATOM 2659 O O . LEU A 1 331 ? -14.797 7.761 2.851 1.00 82.94 331 LEU A O 1
ATOM 2663 N N . LYS A 1 332 ? -15.341 9.436 1.419 1.00 85.31 332 LYS A N 1
ATOM 2664 C CA . LYS A 1 332 ? -16.172 10.233 2.342 1.00 85.31 332 LYS A CA 1
ATOM 2665 C C . LYS A 1 332 ? -15.523 10.355 3.728 1.00 85.31 332 LYS A C 1
ATOM 2667 O O . LYS A 1 332 ? -16.082 9.923 4.736 1.00 85.31 332 LYS A O 1
ATOM 2672 N N . LEU A 1 333 ? -14.277 10.827 3.752 1.00 86.44 333 LEU A N 1
ATOM 2673 C CA . LEU A 1 333 ? -13.522 11.023 4.987 1.00 86.44 333 LEU A CA 1
ATOM 2674 C C . LEU A 1 333 ? -14.037 12.263 5.719 1.00 86.44 333 LEU A C 1
ATOM 2676 O O . LEU A 1 333 ? -14.068 13.349 5.147 1.00 86.44 333 LEU A O 1
ATOM 2680 N N . ASP A 1 334 ? -14.402 12.089 6.985 1.00 86.88 334 ASP A N 1
ATOM 2681 C CA . ASP A 1 334 ? -14.833 13.165 7.874 1.00 86.88 334 ASP A CA 1
ATOM 2682 C C . ASP A 1 334 ? -14.068 13.073 9.194 1.00 86.88 334 ASP A C 1
ATOM 2684 O O . ASP A 1 334 ? -14.099 12.042 9.861 1.00 86.88 334 ASP A O 1
ATOM 2688 N N . PHE A 1 335 ? -13.379 14.149 9.562 1.00 88.44 335 PHE A N 1
ATOM 2689 C CA . PHE A 1 335 ? -12.553 14.238 10.769 1.00 88.44 335 PHE A CA 1
ATOM 2690 C C . PHE A 1 335 ? -13.183 15.103 11.869 1.00 88.44 335 PHE A C 1
ATOM 2692 O O . PHE A 1 335 ? -12.546 15.320 12.897 1.00 88.44 335 PHE A O 1
ATOM 2699 N N . SER A 1 336 ? -14.404 15.609 11.665 1.00 81.62 336 SER A N 1
ATOM 2700 C CA . SER A 1 336 ? -15.066 16.533 12.595 1.00 81.62 336 SER A CA 1
ATOM 2701 C C . SER A 1 336 ? -15.586 15.864 13.874 1.00 81.62 336 SER A C 1
ATOM 2703 O O . SER A 1 336 ? -15.689 16.518 14.912 1.00 81.62 336 SER A O 1
ATOM 2705 N N . ASN A 1 337 ? -15.847 14.556 13.832 1.00 70.75 337 ASN A N 1
ATOM 2706 C CA . ASN A 1 337 ? -16.330 13.794 14.980 1.00 70.75 337 ASN A CA 1
ATOM 2707 C C . ASN A 1 337 ? -15.197 13.480 15.969 1.00 70.75 337 ASN A C 1
ATOM 2709 O O . ASN A 1 337 ? -14.349 12.628 15.709 1.00 70.75 337 ASN A O 1
ATOM 2713 N N . CYS A 1 338 ? -15.225 14.139 17.128 1.00 73.12 338 CYS A N 1
ATOM 2714 C CA . CYS A 1 338 ? -14.388 13.828 18.287 1.00 73.12 338 CYS A CA 1
ATOM 2715 C C . CYS A 1 338 ? -15.279 13.783 19.540 1.00 73.12 338 CYS A C 1
ATOM 2717 O O . CYS A 1 338 ? -15.640 14.845 20.057 1.00 73.12 338 CYS A O 1
ATOM 2719 N N . PRO A 1 339 ? -15.669 12.596 20.034 1.00 75.31 339 PRO A N 1
ATOM 2720 C CA . PRO A 1 339 ? -16.452 12.501 21.259 1.00 75.31 339 PRO A CA 1
ATOM 2721 C C . PRO A 1 339 ? -15.612 12.889 22.483 1.00 75.31 339 PRO A C 1
ATOM 2723 O O . PRO A 1 339 ? -14.391 12.721 22.508 1.00 75.31 339 PRO A O 1
ATOM 2726 N N . SER A 1 340 ? -16.275 13.391 23.527 1.00 63.03 340 SER A N 1
ATOM 2727 C CA . SER A 1 340 ? -15.663 13.477 24.857 1.00 63.03 340 SER A CA 1
ATOM 2728 C C . SER A 1 340 ? -15.674 12.100 25.529 1.00 63.03 340 SER A C 1
ATOM 2730 O O . SER A 1 340 ? -16.625 11.346 25.316 1.00 63.03 340 SER A O 1
ATOM 2732 N N . PRO A 1 341 ? -14.660 11.754 26.343 1.00 63.34 341 PRO A N 1
ATOM 2733 C CA . PRO A 1 341 ? -14.679 10.520 27.120 1.00 63.34 341 PRO A CA 1
ATOM 2734 C C . PRO A 1 341 ? -15.892 10.513 28.053 1.00 63.34 341 PRO A C 1
ATOM 2736 O O . PRO A 1 341 ? -16.105 11.478 28.788 1.00 63.34 341 PRO A O 1
ATOM 2739 N N . VAL A 1 342 ? -16.676 9.437 28.035 1.00 63.69 342 VAL A N 1
ATOM 2740 C CA . VAL A 1 342 ? -17.777 9.229 28.982 1.00 63.69 342 VAL A CA 1
ATOM 2741 C C . VAL A 1 342 ? -17.563 7.883 29.655 1.00 63.69 342 VAL A C 1
ATOM 2743 O O . VAL A 1 342 ? -17.498 6.858 28.978 1.00 63.69 342 VAL A O 1
ATOM 2746 N N . ASP A 1 343 ? -17.455 7.881 30.983 1.00 60.28 343 ASP A N 1
ATOM 2747 C CA . ASP A 1 343 ? -17.421 6.640 31.750 1.00 60.28 343 ASP A CA 1
ATOM 2748 C C . ASP A 1 343 ? -18.820 6.031 31.806 1.00 60.28 343 ASP A C 1
ATOM 2750 O O . ASP A 1 343 ? -19.790 6.667 32.223 1.00 60.28 343 ASP A O 1
ATOM 2754 N N . VAL A 1 344 ? -18.922 4.778 31.367 1.00 68.75 344 VAL A N 1
ATOM 2755 C CA . VAL A 1 344 ? -20.197 4.069 31.233 1.00 68.75 344 VAL A CA 1
ATOM 2756 C C . VAL A 1 344 ? -20.244 2.859 32.168 1.00 68.75 344 VAL A C 1
ATOM 2758 O O . VAL A 1 344 ? -19.215 2.256 32.470 1.00 68.75 344 VAL A O 1
ATOM 2761 N N . SER A 1 345 ? -21.433 2.485 32.646 1.00 69.31 345 SER A N 1
ATOM 2762 C CA . SER A 1 345 ? -21.607 1.332 33.540 1.00 69.31 345 SER A CA 1
ATOM 2763 C C . SER A 1 345 ? -21.255 -0.000 32.857 1.00 69.31 345 SER A C 1
ATOM 2765 O O . SER A 1 345 ? -21.407 -0.149 31.645 1.00 69.31 345 SER A O 1
ATOM 2767 N N . LEU A 1 346 ? -20.823 -0.997 33.643 1.00 63.69 346 LEU A N 1
ATOM 2768 C CA . LEU A 1 346 ? -20.359 -2.320 33.175 1.00 63.69 346 LEU A CA 1
ATOM 2769 C C . LEU A 1 346 ? -21.327 -3.024 32.205 1.00 63.69 346 LEU A C 1
ATOM 2771 O O . LEU A 1 346 ? -20.893 -3.575 31.195 1.00 63.69 346 LEU A O 1
ATOM 2775 N N . GLY A 1 347 ? -22.637 -2.961 32.463 1.00 65.06 347 GLY A N 1
ATOM 2776 C CA . GLY A 1 347 ? -23.649 -3.558 31.580 1.00 65.06 347 GLY A CA 1
ATOM 2777 C C . GLY A 1 347 ? -23.718 -2.898 30.197 1.00 65.06 347 GLY A C 1
ATOM 2778 O O . GLY A 1 347 ? -23.935 -3.577 29.196 1.00 65.06 347 GLY A O 1
ATOM 2779 N N . ILE A 1 348 ? -23.468 -1.588 30.120 1.00 74.06 348 ILE A N 1
ATOM 2780 C CA . ILE A 1 348 ? -23.390 -0.870 28.843 1.00 74.06 348 ILE A CA 1
ATOM 2781 C C . ILE A 1 348 ? -22.060 -1.180 28.145 1.00 74.06 348 ILE A C 1
ATOM 2783 O O . ILE A 1 348 ? -22.045 -1.336 26.927 1.00 74.06 348 ILE A O 1
ATOM 2787 N N . LYS A 1 349 ? -20.969 -1.376 28.902 1.00 73.50 349 LYS A N 1
ATOM 2788 C CA . LYS A 1 349 ? -19.678 -1.778 28.327 1.00 73.50 349 LYS A CA 1
ATOM 2789 C C . LYS A 1 349 ? -19.755 -3.124 27.597 1.00 73.50 349 LYS A C 1
ATOM 2791 O O . LYS A 1 349 ? -19.277 -3.222 26.471 1.00 73.50 349 LYS A O 1
ATOM 2796 N N . LYS A 1 350 ? -20.401 -4.138 28.194 1.00 73.81 350 LYS A N 1
ATOM 2797 C CA . LYS A 1 350 ? -20.581 -5.463 27.559 1.00 73.81 350 LYS A CA 1
ATOM 2798 C C . LYS A 1 350 ? -21.398 -5.359 26.264 1.00 73.81 350 LYS A C 1
ATOM 2800 O O . LYS A 1 350 ? -20.951 -5.828 25.223 1.00 73.81 350 LYS A O 1
ATOM 2805 N N . LYS A 1 351 ? -22.516 -4.622 26.291 1.00 80.94 351 LYS A N 1
ATOM 2806 C CA . LYS A 1 351 ? -23.329 -4.349 25.092 1.00 80.94 351 LYS A CA 1
ATOM 2807 C C . LYS A 1 351 ? -22.537 -3.630 23.993 1.00 80.94 351 LYS A C 1
ATOM 2809 O O . LYS A 1 351 ? -22.692 -3.948 22.820 1.00 80.94 351 LYS A O 1
ATOM 2814 N N . ASN A 1 352 ? -21.697 -2.663 24.356 1.00 84.12 352 ASN A N 1
ATOM 2815 C CA . ASN A 1 352 ? -20.881 -1.933 23.389 1.00 84.12 352 ASN A CA 1
ATOM 2816 C C . ASN A 1 352 ? -19.847 -2.837 22.702 1.00 84.12 352 ASN A C 1
ATOM 2818 O O . ASN A 1 352 ? -19.614 -2.678 21.507 1.00 84.12 352 ASN A O 1
ATOM 2822 N N . ILE A 1 353 ? -19.268 -3.806 23.419 1.00 84.44 353 ILE A N 1
ATOM 2823 C CA . ILE A 1 353 ? -18.346 -4.788 22.831 1.00 84.44 353 ILE A CA 1
ATOM 2824 C C . ILE A 1 353 ? -19.053 -5.707 21.837 1.00 84.44 353 ILE A C 1
ATOM 2826 O O . ILE A 1 353 ? -18.491 -5.980 20.779 1.00 84.44 353 ILE A O 1
ATOM 2830 N N . ASP A 1 354 ? -20.275 -6.148 22.132 1.00 83.81 354 ASP A N 1
ATOM 2831 C CA . ASP A 1 354 ? -21.059 -6.958 21.193 1.00 83.81 354 ASP A CA 1
ATOM 2832 C C . ASP A 1 354 ? -21.335 -6.219 19.885 1.00 83.81 354 ASP A C 1
ATOM 2834 O O . ASP A 1 354 ? -21.158 -6.769 18.796 1.00 83.81 354 ASP A O 1
ATOM 2838 N N . VAL A 1 355 ? -21.717 -4.944 19.988 1.00 87.75 355 VAL A N 1
ATOM 2839 C CA . VAL A 1 355 ? -21.955 -4.097 18.814 1.00 87.75 355 VAL A CA 1
ATOM 2840 C C . VAL A 1 355 ? -20.653 -3.854 18.050 1.00 87.75 355 VAL A C 1
ATOM 2842 O O . VAL A 1 355 ? -20.629 -4.023 16.833 1.00 87.75 355 VAL A O 1
ATOM 2845 N N . TRP A 1 356 ? -19.559 -3.546 18.753 1.00 91.31 356 TRP A N 1
ATOM 2846 C CA . TRP A 1 356 ? -18.234 -3.392 18.152 1.00 91.31 356 TRP A CA 1
ATOM 2847 C C . TRP A 1 356 ? -17.779 -4.661 17.423 1.00 91.31 356 TRP A C 1
ATOM 2849 O O . TRP A 1 356 ? -17.276 -4.587 16.306 1.00 91.31 356 TRP A O 1
ATOM 2859 N N . LYS A 1 357 ? -17.985 -5.840 18.023 1.00 90.00 357 LYS A N 1
ATOM 2860 C CA . LYS A 1 357 ? -17.678 -7.137 17.409 1.00 90.00 357 LYS A CA 1
ATOM 2861 C C . LYS A 1 357 ? -18.473 -7.322 16.115 1.00 90.00 357 LYS A C 1
ATOM 2863 O O . LYS A 1 357 ? -17.892 -7.732 15.113 1.00 90.00 357 LYS A O 1
ATOM 2868 N N . GLY A 1 358 ? -19.772 -7.020 16.131 1.00 88.56 358 GLY A N 1
ATOM 2869 C CA . GLY A 1 358 ? -20.624 -7.073 14.940 1.00 88.56 358 GLY A CA 1
ATOM 2870 C C . GLY A 1 358 ? -20.125 -6.139 13.836 1.00 88.56 358 GLY A C 1
ATOM 2871 O O . GLY A 1 358 ? -19.848 -6.589 12.726 1.00 88.56 358 GLY A O 1
ATOM 2872 N N . GLU A 1 359 ? -19.905 -4.863 14.160 1.00 90.94 359 GLU A N 1
ATOM 2873 C CA . GLU A 1 359 ? -19.370 -3.868 13.221 1.00 90.94 359 GLU A CA 1
ATOM 2874 C C . GLU A 1 359 ? -18.014 -4.305 12.643 1.00 90.94 359 GLU A C 1
ATOM 2876 O O . GLU A 1 359 ? -17.772 -4.211 11.434 1.00 90.94 359 GLU A O 1
ATOM 2881 N N . TYR A 1 360 ? -17.139 -4.842 13.494 1.00 91.88 360 TYR A N 1
ATOM 2882 C CA . TYR A 1 360 ? -15.833 -5.332 13.092 1.00 91.88 360 TYR A CA 1
ATOM 2883 C C . TYR A 1 360 ? -15.928 -6.473 12.075 1.00 91.88 360 TYR A C 1
ATOM 2885 O O . TYR A 1 360 ? -15.301 -6.406 11.017 1.00 91.88 360 TYR A O 1
ATOM 2893 N N . LEU A 1 361 ? -16.713 -7.510 12.382 1.00 90.56 361 LEU A N 1
ATOM 2894 C CA . LEU A 1 361 ? -16.827 -8.715 11.559 1.00 90.56 361 LEU A CA 1
ATOM 2895 C C . LEU A 1 361 ? -17.580 -8.468 10.245 1.00 90.56 361 LEU A C 1
ATOM 2897 O O . LEU A 1 361 ? -17.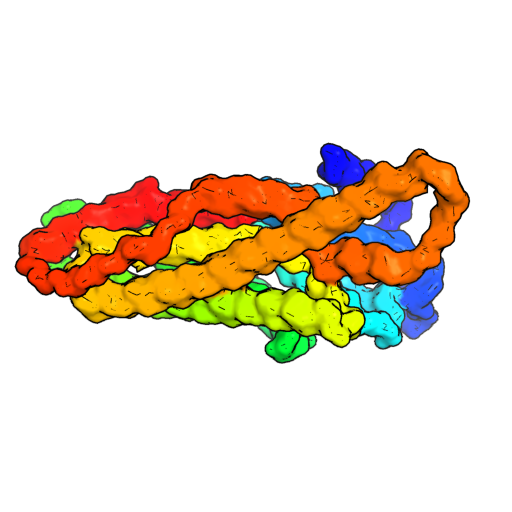233 -9.070 9.228 1.00 90.56 361 LEU A O 1
ATOM 2901 N N . GLU A 1 362 ? -18.600 -7.610 10.264 1.00 89.88 362 GLU A N 1
ATOM 2902 C CA . GLU A 1 362 ? -19.532 -7.440 9.142 1.00 89.88 362 GLU A CA 1
ATOM 2903 C C . GLU A 1 362 ? -19.202 -6.246 8.244 1.00 89.88 362 GLU A C 1
ATOM 2905 O O . GLU A 1 362 ? -19.555 -6.258 7.067 1.00 89.88 362 GLU A O 1
ATOM 2910 N N . SER A 1 363 ? -18.523 -5.220 8.768 1.00 87.38 363 SER A N 1
ATOM 2911 C CA . SER A 1 363 ? -18.266 -3.976 8.028 1.00 87.38 363 SER A CA 1
ATOM 2912 C C . SER A 1 363 ? -16.781 -3.650 7.913 1.00 87.38 363 SER A C 1
ATOM 2914 O O . SER A 1 363 ? -16.269 -3.478 6.805 1.00 87.38 363 SER A O 1
ATOM 2916 N N . ILE A 1 364 ? -16.064 -3.585 9.038 1.00 88.81 364 ILE A N 1
ATOM 2917 C CA . ILE A 1 364 ? -14.671 -3.118 9.044 1.00 88.81 364 ILE A CA 1
ATOM 2918 C C . ILE A 1 364 ? -13.764 -4.147 8.373 1.00 88.81 364 ILE A C 1
ATOM 2920 O O . ILE A 1 364 ? -13.067 -3.829 7.413 1.00 88.81 364 ILE A O 1
ATOM 2924 N N . PHE A 1 365 ? -13.772 -5.391 8.839 1.00 86.50 365 PHE A N 1
ATOM 2925 C CA . PHE A 1 365 ? -12.872 -6.418 8.329 1.00 86.50 365 PHE A CA 1
ATOM 2926 C C . PHE A 1 365 ? -13.101 -6.760 6.845 1.00 86.50 365 PHE A C 1
ATOM 2928 O O . PHE A 1 365 ? -12.115 -6.832 6.106 1.00 86.50 365 PHE A O 1
ATOM 2935 N N . PRO A 1 366 ? -14.348 -6.874 6.339 1.00 85.12 366 PRO 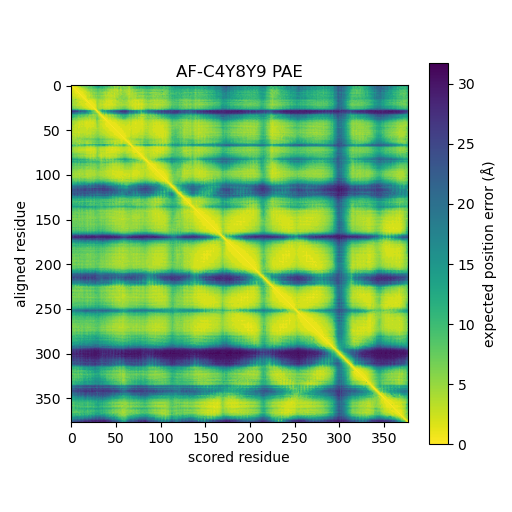A N 1
ATOM 2936 C CA . PRO A 1 366 ? -14.591 -7.010 4.904 1.00 85.12 366 PRO A CA 1
ATOM 2937 C C . PRO A 1 366 ? -14.035 -5.848 4.074 1.00 85.12 366 PRO A C 1
ATOM 2939 O O . PRO A 1 366 ? -13.535 -6.084 2.975 1.00 85.12 366 PRO A O 1
ATOM 2942 N N . PHE A 1 367 ? -14.052 -4.612 4.590 1.00 84.19 367 PHE A N 1
ATOM 2943 C CA . PHE A 1 367 ? -13.397 -3.482 3.924 1.00 84.19 367 PHE A CA 1
ATOM 2944 C C . PHE A 1 367 ? -11.880 -3.691 3.820 1.00 84.19 367 PHE A C 1
ATOM 2946 O O . PHE A 1 367 ? -11.320 -3.492 2.746 1.00 84.19 367 PHE A O 1
ATOM 2953 N N . PHE A 1 368 ? -11.222 -4.162 4.885 1.00 80.25 368 PHE A N 1
ATOM 2954 C CA . PHE A 1 368 ? -9.789 -4.493 4.858 1.00 80.25 368 PHE A CA 1
ATOM 2955 C C . PHE A 1 368 ? -9.462 -5.648 3.899 1.00 80.25 368 PHE A C 1
ATOM 2957 O O . PHE A 1 368 ? -8.472 -5.572 3.176 1.00 80.25 368 PHE A O 1
ATOM 2964 N N . LEU A 1 369 ? -10.283 -6.702 3.856 1.00 75.75 369 LEU A N 1
ATOM 2965 C CA . LEU A 1 369 ? -10.125 -7.803 2.896 1.00 75.75 369 LEU A CA 1
ATOM 2966 C C . LEU A 1 369 ? -10.290 -7.327 1.451 1.00 75.75 369 LEU A C 1
ATOM 2968 O O . LEU A 1 369 ? -9.517 -7.702 0.569 1.00 75.75 369 LEU A O 1
ATOM 2972 N N . THR A 1 370 ? -11.298 -6.489 1.217 1.00 72.62 370 THR A N 1
ATOM 2973 C CA . THR A 1 370 ? -11.566 -5.914 -0.098 1.00 72.62 370 THR A CA 1
ATOM 2974 C C . THR A 1 370 ? -10.410 -5.014 -0.514 1.00 72.62 370 THR A C 1
ATOM 2976 O O . THR A 1 370 ? -9.892 -5.195 -1.609 1.00 72.62 370 THR A O 1
ATOM 2979 N N . ASP A 1 371 ? -9.915 -4.145 0.370 1.00 69.62 371 ASP A N 1
ATOM 2980 C CA . ASP A 1 371 ? -8.736 -3.317 0.104 1.00 69.62 371 ASP A CA 1
ATOM 2981 C C . ASP A 1 371 ? -7.496 -4.168 -0.228 1.00 69.62 371 ASP A C 1
ATOM 2983 O O . ASP A 1 371 ? -6.841 -3.911 -1.239 1.00 69.62 371 ASP A O 1
ATOM 2987 N N . ASP A 1 372 ? -7.237 -5.254 0.515 1.00 63.97 372 ASP A N 1
ATOM 2988 C CA . ASP A 1 372 ? -6.125 -6.179 0.224 1.00 63.97 372 ASP A CA 1
ATOM 2989 C C . ASP A 1 372 ? -6.265 -6.894 -1.139 1.00 63.97 372 ASP A C 1
ATOM 2991 O O . ASP A 1 372 ? -5.278 -7.191 -1.825 1.00 63.97 372 ASP A O 1
ATOM 2995 N N . SER A 1 373 ? -7.502 -7.129 -1.585 1.00 60.84 373 SER A N 1
ATOM 2996 C CA . SER A 1 373 ? -7.806 -7.835 -2.837 1.00 60.84 373 SER A CA 1
ATOM 2997 C C . SER A 1 373 ? -7.890 -6.926 -4.078 1.00 60.84 373 SER A C 1
ATOM 2999 O O . SER A 1 373 ? -7.322 -7.269 -5.125 1.00 60.84 373 SER A O 1
ATOM 3001 N N . GLU A 1 374 ? -8.536 -5.758 -3.961 1.00 52.84 374 GLU A N 1
ATOM 3002 C CA . GLU A 1 374 ? -8.813 -4.767 -5.019 1.00 52.84 374 GLU A CA 1
ATOM 3003 C C . GLU A 1 374 ? -7.615 -3.857 -5.319 1.00 52.84 374 GLU A C 1
ATOM 3005 O O . GLU A 1 374 ? -7.649 -3.019 -6.225 1.00 52.84 374 GLU A O 1
ATOM 3010 N N . GLY A 1 375 ? -6.527 -4.041 -4.579 1.00 53.25 375 GLY A N 1
ATOM 3011 C CA . GLY A 1 375 ? -5.281 -3.327 -4.776 1.00 53.25 375 GLY A CA 1
ATOM 3012 C C . GLY A 1 375 ? -5.002 -2.410 -3.607 1.00 53.25 375 GLY A C 1
ATOM 3013 O O . GLY A 1 375 ? -5.172 -1.188 -3.713 1.00 53.25 375 GLY A O 1
ATOM 3014 N N . TRP A 1 376 ? -4.536 -3.035 -2.530 1.00 46.72 376 TRP A N 1
ATOM 3015 C CA . TRP A 1 376 ? -3.289 -2.721 -1.855 1.00 46.72 376 TRP A CA 1
ATOM 3016 C C . TRP A 1 376 ? -2.826 -3.917 -1.015 1.00 46.72 376 TRP A C 1
ATOM 3018 O O . TRP A 1 376 ? -3.428 -4.188 0.008 1.00 46.72 376 TRP A O 1
ATOM 3028 N N . TYR A 1 377 ? -1.760 -4.656 -1.342 1.00 41.06 377 TYR A N 1
ATOM 3029 C CA . TYR A 1 377 ? -0.356 -4.224 -1.177 1.00 41.06 377 TYR A CA 1
ATOM 3030 C C . TYR A 1 377 ? -0.018 -2.774 -1.500 1.00 41.06 377 TYR A C 1
ATOM 3032 O O . TYR A 1 377 ? -0.054 -2.387 -2.689 1.00 41.06 377 TYR A O 1
#

Nearest PDB structures (foldseek):
  6xns-assembly1_A  TM=2.968E-01  e=8.605E-01  synthetic construct
  6r1j-assembly1_J-2  TM=2.547E-01  e=9.355E-01  Aeromonas hydrophila J-1
  6h2e-assembly1_P-2  TM=2.419E-01  e=4.576E+00  Aeromonas hydrophila subsp. hydrophila AL09-71
  6hc2-assembly1_C  TM=1.952E-01  e=4.771E+00  Homo sapiens
  7a0g-assembly1_FFF  TM=1.723E-01  e=3.276E+00  Serratia marcescens